Protein AF-0000000069702729 (afdb_homodimer)

Structure (mmCIF, N/CA/C/O backbone):
data_AF-0000000069702729-model_v1
#
loop_
_entity.id
_entity.type
_entity.pdbx_description
1 polymer '3-dehydro-L-gulonate-6-phosphate decarboxylase'
#
loop_
_atom_site.group_PDB
_atom_site.id
_atom_site.type_symbol
_atom_site.label_atom_id
_atom_site.label_alt_id
_atom_site.label_comp_id
_atom_site.label_asym_id
_atom_site.label_entity_id
_atom_site.label_seq_id
_atom_site.pdbx_PDB_ins_code
_atom_site.Cartn_x
_atom_site.Cartn_y
_atom_site.Cartn_z
_atom_site.occupancy
_atom_site.B_iso_or_equiv
_atom_site.auth_seq_id
_atom_site.auth_comp_id
_atom_site.auth_asym_id
_atom_site.auth_atom_id
_atom_site.pdbx_PDB_model_num
ATOM 1 N N . MET A 1 1 ? 2.912 26.75 21.359 1 63.12 1 MET A N 1
ATOM 2 C CA . MET A 1 1 ? 3.072 25.562 20.531 1 63.12 1 MET A CA 1
ATOM 3 C C . MET A 1 1 ? 2.713 25.844 19.078 1 63.12 1 MET A C 1
ATOM 5 O O . MET A 1 1 ? 1.896 26.719 18.797 1 63.12 1 MET A O 1
ATOM 9 N N . SER A 1 2 ? 3.51 25.297 18.078 1 87.12 2 SER A N 1
ATOM 10 C CA . SER A 1 2 ? 3.213 25.609 16.688 1 87.12 2 SER A CA 1
ATOM 11 C C . SER A 1 2 ? 1.834 25.094 16.281 1 87.12 2 SER A C 1
ATOM 13 O O . SER A 1 2 ? 1.367 24.078 16.812 1 87.12 2 SER A O 1
ATOM 15 N N . LEU A 1 3 ? 1.049 25.875 15.586 1 96.62 3 LEU A N 1
ATOM 16 C CA . LEU A 1 3 ? -0.265 25.469 15.094 1 96.62 3 LEU A CA 1
ATOM 17 C C . LEU A 1 3 ? -0.169 24.219 14.227 1 96.62 3 LEU A C 1
ATOM 19 O O . LEU A 1 3 ? 0.817 24.031 13.516 1 96.62 3 LEU A O 1
ATOM 23 N N . PRO A 1 4 ? -1.187 23.375 14.344 1 98.56 4 PRO A N 1
ATOM 24 C CA . PRO A 1 4 ? -1.229 22.266 13.383 1 98.56 4 PRO A CA 1
ATOM 25 C C . PRO A 1 4 ? -1.146 22.75 11.938 1 98.56 4 PRO A C 1
ATOM 27 O O . PRO A 1 4 ? -1.733 23.766 11.586 1 98.56 4 PRO A O 1
ATOM 30 N N . MET A 1 5 ? -0.403 22.062 11.172 1 98.75 5 MET A N 1
ATOM 31 C CA . MET A 1 5 ? -0.375 22.328 9.742 1 98.75 5 MET A CA 1
ATOM 32 C C . MET A 1 5 ? -1.615 21.766 9.055 1 98.75 5 MET A C 1
ATOM 34 O O . MET A 1 5 ? -2.24 20.828 9.562 1 98.75 5 MET A O 1
ATOM 38 N N . LEU A 1 6 ? -1.964 22.344 7.945 1 98.81 6 LEU A N 1
ATOM 39 C CA . LEU A 1 6 ? -3.041 21.844 7.102 1 98.81 6 LEU A CA 1
ATOM 40 C C . LEU A 1 6 ? -2.484 21.188 5.844 1 98.81 6 LEU A C 1
ATOM 42 O O . LEU A 1 6 ? -1.698 21.797 5.113 1 98.81 6 LEU A O 1
ATOM 46 N N . GLN A 1 7 ? -2.793 19.953 5.66 1 98.81 7 GLN A N 1
ATOM 47 C CA . GLN A 1 7 ? -2.395 19.156 4.5 1 98.81 7 GLN A CA 1
ATOM 48 C C . GLN A 1 7 ? -3.596 18.828 3.615 1 98.81 7 GLN A C 1
ATOM 50 O O . GLN A 1 7 ? -4.66 18.453 4.113 1 98.81 7 GLN A O 1
ATOM 55 N N . VAL A 1 8 ? -3.467 19.031 2.34 1 98.56 8 VAL A N 1
ATOM 56 C CA . VAL A 1 8 ? -4.496 18.609 1.403 1 98.56 8 VAL A CA 1
ATOM 57 C C . VAL A 1 8 ? -4.082 17.281 0.751 1 98.56 8 VAL A C 1
ATOM 59 O O . VAL A 1 8 ? -2.932 17.125 0.332 1 98.56 8 VAL A O 1
ATOM 62 N N . ALA A 1 9 ? -4.957 16.328 0.755 1 98.19 9 ALA A N 1
ATOM 63 C CA . ALA A 1 9 ? -4.734 15.07 0.053 1 98.19 9 ALA A CA 1
ATOM 64 C C . ALA A 1 9 ? -5.293 15.125 -1.367 1 98.19 9 ALA A C 1
ATOM 66 O O . ALA A 1 9 ? -6.504 15.227 -1.561 1 98.19 9 ALA A O 1
ATOM 67 N N . LEU A 1 10 ? -4.406 15.086 -2.348 1 98.06 10 LEU A N 1
ATOM 68 C CA . LEU A 1 10 ? -4.816 15.047 -3.748 1 98.06 10 LEU A CA 1
ATOM 69 C C . LEU A 1 10 ? -5.109 13.617 -4.184 1 98.06 10 LEU A C 1
ATOM 71 O O . LEU A 1 10 ? -4.305 12.992 -4.883 1 98.06 10 LEU A O 1
ATOM 75 N N . ASP A 1 11 ? -6.305 13.148 -3.926 1 97.19 11 ASP A N 1
ATOM 76 C CA . ASP A 1 11 ? -6.746 11.828 -4.355 1 97.19 11 ASP A CA 1
ATOM 77 C C . ASP A 1 11 ? -7.469 11.898 -5.699 1 97.19 11 ASP A C 1
ATOM 79 O O . ASP A 1 11 ? -8.523 11.281 -5.879 1 97.19 11 ASP A O 1
ATOM 83 N N . ASN A 1 12 ? -6.996 12.812 -6.504 1 96.25 12 ASN A N 1
ATOM 84 C CA . ASN A 1 12 ? -7.406 12.836 -7.902 1 96.25 12 ASN A CA 1
ATOM 85 C C . ASN A 1 12 ? -6.895 11.609 -8.656 1 96.25 12 ASN A C 1
ATOM 87 O O . ASN A 1 12 ? -5.859 11.039 -8.297 1 96.25 12 ASN A O 1
ATOM 91 N N . GLN A 1 13 ? -7.586 11.234 -9.695 1 95.69 13 GLN A N 1
ATOM 92 C CA . GLN A 1 13 ? -7.168 10.039 -10.43 1 95.69 13 GLN A CA 1
ATOM 93 C C . GLN A 1 13 ? -6.113 10.391 -11.477 1 95.69 13 GLN A C 1
ATOM 95 O O . GLN A 1 13 ? -5.387 9.508 -11.945 1 95.69 13 GLN A O 1
ATOM 100 N N . THR A 1 14 ? -6.117 11.727 -11.859 1 97.31 14 THR A N 1
ATOM 101 C CA . THR A 1 14 ? -5.195 12.148 -12.914 1 97.31 14 THR A CA 1
ATOM 102 C C . THR A 1 14 ? -4.43 13.398 -12.492 1 97.31 14 THR A C 1
ATOM 104 O O . THR A 1 14 ? -4.895 14.164 -11.641 1 97.31 14 THR A O 1
ATOM 107 N N . LEU A 1 15 ? -3.283 13.57 -13.125 1 97.75 15 LEU A N 1
ATOM 108 C CA . LEU A 1 15 ? -2.471 14.758 -12.891 1 97.75 15 LEU A CA 1
ATOM 109 C C . LEU A 1 15 ? -3.203 16.016 -13.344 1 97.75 15 LEU A C 1
ATOM 111 O O . LEU A 1 15 ? -3.113 17.062 -12.695 1 97.75 15 LEU A O 1
ATOM 115 N N . ALA A 1 16 ? -3.885 15.922 -14.445 1 97.94 16 ALA A N 1
ATOM 116 C CA . ALA A 1 16 ? -4.633 17.078 -14.945 1 97.94 16 ALA A CA 1
ATOM 117 C C . ALA A 1 16 ? -5.613 17.578 -13.898 1 97.94 16 ALA A C 1
ATOM 119 O O . ALA A 1 16 ? -5.676 18.781 -13.633 1 97.94 16 ALA A O 1
ATOM 120 N N . SER A 1 17 ? -6.324 16.688 -13.305 1 97.31 17 SER A N 1
ATOM 121 C CA . SER A 1 17 ? -7.289 17.062 -12.273 1 97.31 17 SER A CA 1
ATOM 122 C C . SER A 1 17 ? -6.59 17.578 -11.023 1 97.31 17 SER A C 1
ATOM 124 O O . SER A 1 17 ? -7.082 18.5 -10.359 1 97.31 17 SER A O 1
ATOM 126 N N . ALA A 1 18 ? -5.457 16.984 -10.648 1 97.81 18 ALA A N 1
ATOM 127 C CA . ALA A 1 18 ? -4.68 17.422 -9.492 1 97.81 18 ALA A CA 1
ATOM 128 C C . ALA A 1 18 ? -4.172 18.844 -9.688 1 97.81 18 ALA A C 1
ATOM 130 O O . ALA A 1 18 ? -4.168 19.641 -8.75 1 97.81 18 ALA A O 1
ATOM 131 N N . TYR A 1 19 ? -3.803 19.172 -10.938 1 98.12 19 TYR A N 1
ATOM 132 C CA . TYR A 1 19 ? -3.322 20.516 -11.258 1 98.12 19 TYR A CA 1
ATOM 133 C C . TYR A 1 19 ? -4.43 21.547 -11.07 1 98.12 19 TYR A C 1
ATOM 135 O O . TYR A 1 19 ? -4.184 22.641 -10.562 1 98.12 19 TYR A O 1
ATOM 143 N N . GLU A 1 20 ? -5.57 21.172 -11.469 1 96.94 20 GLU A N 1
ATOM 144 C CA . GLU A 1 20 ? -6.703 22.078 -11.305 1 96.94 20 GLU A CA 1
ATOM 145 C C . GLU A 1 20 ? -6.945 22.391 -9.828 1 96.94 20 GLU A C 1
ATOM 147 O O . GLU A 1 20 ? -7.168 23.547 -9.469 1 96.94 20 GLU A O 1
ATOM 152 N N . THR A 1 21 ? -6.844 21.391 -9.047 1 96.62 21 THR A N 1
ATOM 153 C CA . THR A 1 21 ? -7.062 21.562 -7.613 1 96.62 21 THR A CA 1
ATOM 154 C C . THR A 1 21 ? -5.945 22.391 -6.988 1 96.62 21 THR A C 1
ATOM 156 O O . THR A 1 21 ? -6.211 23.328 -6.242 1 96.62 21 THR A O 1
ATOM 159 N N . THR A 1 22 ? -4.719 22.062 -7.289 1 97.81 22 THR A N 1
ATOM 160 C CA . THR A 1 22 ? -3.586 22.703 -6.625 1 97.81 22 THR A CA 1
ATOM 161 C C . THR A 1 22 ? -3.467 24.172 -7.055 1 97.81 22 THR A C 1
ATOM 163 O O . THR A 1 22 ? -3.047 25.016 -6.266 1 97.81 22 THR A O 1
ATOM 166 N N . ARG A 1 23 ? -3.854 24.469 -8.266 1 97.31 23 ARG A N 1
ATOM 167 C CA . ARG A 1 23 ? -3.842 25.844 -8.727 1 97.31 23 ARG A CA 1
ATOM 168 C C . ARG A 1 23 ? -4.66 26.734 -7.793 1 97.31 23 ARG A C 1
ATOM 170 O O . ARG A 1 23 ? -4.316 27.891 -7.57 1 97.31 23 ARG A O 1
ATOM 177 N N . LEU A 1 24 ? -5.629 26.172 -7.242 1 96.94 24 LEU A N 1
ATOM 178 C CA . LEU A 1 24 ? -6.531 26.922 -6.379 1 96.94 24 LEU A CA 1
ATOM 179 C C . LEU A 1 24 ? -6.016 26.953 -4.945 1 96.94 24 LEU A C 1
ATOM 181 O O . LEU A 1 24 ? -6.031 28 -4.293 1 96.94 24 LEU A O 1
ATOM 185 N N . ILE A 1 25 ? -5.473 25.812 -4.457 1 97.69 25 ILE A N 1
ATOM 186 C CA . ILE A 1 25 ? -5.449 25.688 -3.004 1 97.69 25 ILE A CA 1
ATOM 187 C C . ILE A 1 25 ? -4.008 25.578 -2.518 1 97.69 25 ILE A C 1
ATOM 189 O O . ILE A 1 25 ? -3.748 25.594 -1.312 1 97.69 25 ILE A O 1
ATOM 193 N N . ALA A 1 26 ? -3.076 25.406 -3.395 1 97.88 26 ALA A N 1
ATOM 194 C CA . ALA A 1 26 ? -1.707 25.109 -2.984 1 97.88 26 ALA A CA 1
ATOM 195 C C . ALA A 1 26 ? -1.184 26.156 -2.008 1 97.88 26 ALA A C 1
ATOM 197 O O . ALA A 1 26 ? -0.472 25.828 -1.056 1 97.88 26 ALA A O 1
ATOM 198 N N . GLU A 1 27 ? -1.582 27.406 -2.229 1 98 27 GLU A N 1
ATOM 199 C CA . GLU A 1 27 ? -1.06 28.5 -1.408 1 98 27 GLU A CA 1
ATOM 200 C C . GLU A 1 27 ? -1.865 28.656 -0.121 1 98 27 GLU A C 1
ATOM 202 O O . GLU A 1 27 ? -1.475 29.406 0.774 1 98 27 GLU A O 1
ATOM 207 N N . GLU A 1 28 ? -2.932 27.875 -0.005 1 98.19 28 GLU A N 1
ATOM 208 C CA . GLU A 1 28 ? -3.799 27.969 1.165 1 98.19 28 GLU A CA 1
ATOM 209 C C . GLU A 1 28 ? -3.504 26.859 2.166 1 98.19 28 GLU A C 1
ATOM 211 O O . GLU A 1 28 ? -4.086 26.812 3.25 1 98.19 28 GLU A O 1
ATOM 216 N N . VAL A 1 29 ? -2.562 25.953 1.853 1 98.56 29 VAL A N 1
ATOM 217 C CA . VAL A 1 29 ? -2.248 24.828 2.727 1 98.56 29 VAL A CA 1
ATOM 218 C C . VAL A 1 29 ? -0.746 24.781 2.998 1 98.56 29 VAL A C 1
ATOM 220 O O . VAL A 1 29 ? 0.025 25.516 2.367 1 98.56 29 VAL A O 1
ATOM 223 N N . ASP A 1 30 ? -0.367 23.984 3.93 1 98.62 30 ASP A N 1
ATOM 224 C CA . ASP A 1 30 ? 1.039 23.875 4.305 1 98.62 30 ASP A CA 1
ATOM 225 C C . ASP A 1 30 ? 1.709 22.703 3.586 1 98.62 30 ASP A C 1
ATOM 227 O O . ASP A 1 30 ? 2.891 22.766 3.244 1 98.62 30 ASP A O 1
ATOM 231 N N . ILE A 1 31 ? 0.952 21.625 3.363 1 98.81 31 ILE A N 1
ATOM 232 C CA . ILE A 1 31 ? 1.466 20.375 2.82 1 98.81 31 ILE A CA 1
ATOM 233 C C . ILE A 1 31 ? 0.572 19.906 1.677 1 98.81 31 ILE A C 1
ATOM 235 O O . ILE A 1 31 ? -0.656 19.969 1.775 1 98.81 31 ILE A O 1
ATOM 239 N N . ILE A 1 32 ? 1.165 19.547 0.625 1 98.88 32 ILE A N 1
ATOM 240 C CA . ILE A 1 32 ? 0.49 18.906 -0.505 1 98.88 32 ILE A CA 1
ATOM 241 C C . ILE A 1 32 ? 0.798 17.422 -0.525 1 98.88 32 ILE A C 1
ATOM 243 O O . ILE A 1 32 ? 1.956 17.016 -0.664 1 98.88 32 ILE A O 1
ATOM 247 N N . GLU A 1 33 ? -0.212 16.641 -0.364 1 98.94 33 GLU A N 1
ATOM 248 C CA . GLU A 1 33 ? -0.055 15.195 -0.403 1 98.94 33 GLU A CA 1
ATOM 249 C C . GLU A 1 33 ? -0.453 14.633 -1.765 1 98.94 33 GLU A C 1
ATOM 251 O O . GLU A 1 33 ? -1.583 14.828 -2.217 1 98.94 33 GLU A O 1
ATOM 256 N N . VAL A 1 34 ? 0.505 14.016 -2.43 1 98.81 34 VAL A N 1
ATOM 257 C CA . VAL A 1 34 ? 0.139 13.125 -3.527 1 98.81 34 VAL A CA 1
ATOM 258 C C . VAL A 1 34 ? -0.515 11.859 -2.973 1 98.81 34 VAL A C 1
ATOM 260 O O . VAL A 1 34 ? 0.176 10.938 -2.545 1 98.81 34 VAL A O 1
ATOM 263 N N . GLY A 1 35 ? -1.823 11.875 -2.975 1 98.44 35 GLY A N 1
ATOM 264 C CA . GLY A 1 35 ? -2.566 10.797 -2.346 1 98.44 35 GLY A CA 1
ATOM 265 C C . GLY A 1 35 ? -2.385 9.461 -3.041 1 98.44 35 GLY A C 1
ATOM 266 O O . GLY A 1 35 ? -1.946 9.406 -4.191 1 98.44 35 GLY A O 1
ATOM 267 N N . THR A 1 36 ? -2.734 8.391 -2.402 1 98.5 36 THR A N 1
ATOM 268 C CA . THR A 1 36 ? -2.537 7.039 -2.908 1 98.5 36 THR A CA 1
ATOM 269 C C . THR A 1 36 ? -3.246 6.855 -4.246 1 98.5 36 THR A C 1
ATOM 271 O O . THR A 1 36 ? -2.723 6.191 -5.145 1 98.5 36 THR A O 1
ATOM 274 N N . ILE A 1 37 ? -4.43 7.43 -4.406 1 98.44 37 ILE A N 1
ATOM 275 C CA . ILE A 1 37 ? -5.184 7.301 -5.648 1 98.44 37 ILE A CA 1
ATOM 276 C C . ILE A 1 37 ? -4.402 7.934 -6.797 1 98.44 37 ILE A C 1
ATOM 278 O O . ILE A 1 37 ? -4.27 7.336 -7.867 1 98.44 37 ILE A O 1
ATOM 282 N N . LEU A 1 38 ? -3.881 9.125 -6.559 1 98.69 38 LEU A N 1
ATOM 283 C CA . LEU A 1 38 ? -3.086 9.797 -7.578 1 98.69 38 LEU A CA 1
ATOM 284 C C . LEU A 1 38 ? -1.79 9.039 -7.848 1 98.69 38 LEU A C 1
ATOM 286 O O . LEU A 1 38 ? -1.353 8.938 -9 1 98.69 38 LEU A O 1
ATOM 290 N N . CYS A 1 39 ? -1.14 8.516 -6.789 1 98.44 39 CYS A N 1
ATOM 291 C CA . CYS A 1 39 ? 0.067 7.711 -6.941 1 98.44 39 CYS A CA 1
ATOM 292 C C . CYS A 1 39 ? -0.195 6.496 -7.824 1 98.44 39 CYS A C 1
ATOM 294 O O . CYS A 1 39 ? 0.579 6.215 -8.742 1 98.44 39 CYS A O 1
ATOM 296 N N . VAL A 1 40 ? -1.283 5.832 -7.578 1 98.44 40 VAL A N 1
ATOM 297 C CA . VAL A 1 40 ? -1.644 4.645 -8.344 1 98.44 40 VAL A CA 1
ATOM 298 C C . VAL A 1 40 ? -2.008 5.043 -9.773 1 98.44 40 VAL A C 1
ATOM 300 O O . VAL A 1 40 ? -1.719 4.312 -10.719 1 98.44 40 VAL A O 1
ATOM 303 N N . GLY A 1 41 ? -2.582 6.191 -9.922 1 98.56 41 GLY A N 1
ATOM 304 C CA . GLY A 1 41 ? -2.982 6.672 -11.234 1 98.56 41 GLY A CA 1
ATOM 305 C C . GLY A 1 41 ? -1.807 7.07 -12.109 1 98.56 41 GLY A C 1
ATOM 306 O O . GLY A 1 41 ? -1.743 6.695 -13.281 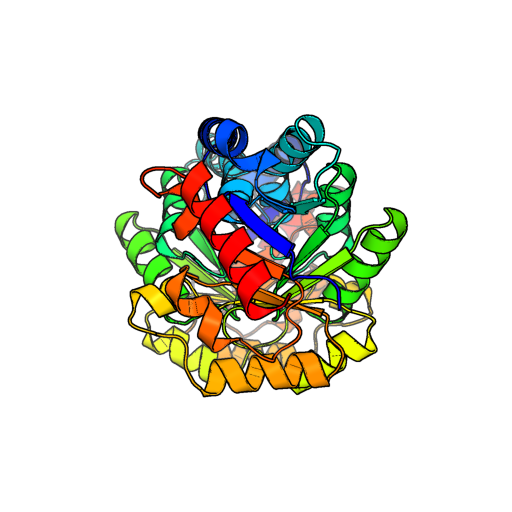1 98.56 41 GLY A O 1
ATOM 307 N N . GLU A 1 42 ? -0.801 7.789 -11.461 1 98.56 42 GLU A N 1
ATOM 308 C CA . GLU A 1 42 ? 0.13 8.531 -12.312 1 98.56 42 GLU A CA 1
ATOM 309 C C . GLU A 1 42 ? 1.578 8.195 -11.961 1 98.56 42 GLU A C 1
ATOM 311 O O . GLU A 1 42 ? 2.496 8.531 -12.711 1 98.56 42 GLU A O 1
ATOM 316 N N . GLY A 1 43 ? 1.83 7.504 -10.852 1 98.31 43 GLY A N 1
ATOM 317 C CA . GLY A 1 43 ? 3.18 7.148 -10.445 1 98.31 43 GLY A CA 1
ATOM 318 C C . GLY A 1 43 ? 3.961 8.32 -9.875 1 98.31 43 GLY A C 1
ATOM 319 O O . GLY A 1 43 ? 3.381 9.352 -9.539 1 98.31 43 GLY A O 1
ATOM 320 N N . VAL A 1 44 ? 5.25 8.18 -9.781 1 98.5 44 VAL A N 1
ATOM 321 C CA . VAL A 1 44 ? 6.109 9.125 -9.078 1 98.5 44 VAL A CA 1
ATOM 322 C C . VAL A 1 44 ? 6.207 10.43 -9.867 1 98.5 44 VAL A C 1
ATOM 324 O O . VAL A 1 44 ? 6.648 11.453 -9.336 1 98.5 44 VAL A O 1
ATOM 327 N N . ARG A 1 45 ? 5.812 10.422 -11.125 1 98.56 45 ARG A N 1
ATOM 328 C CA . ARG A 1 45 ? 5.836 11.672 -11.883 1 98.56 45 ARG A CA 1
ATOM 329 C C . ARG A 1 45 ? 4.934 12.719 -11.242 1 98.56 45 ARG A C 1
ATOM 331 O O . ARG A 1 45 ? 5.203 13.914 -11.328 1 98.56 45 ARG A O 1
ATOM 338 N N . ALA A 1 46 ? 3.834 12.25 -10.586 1 98.81 46 ALA A N 1
ATOM 339 C CA . ALA A 1 46 ? 2.945 13.172 -9.883 1 98.81 46 ALA A CA 1
ATOM 340 C C . ALA A 1 46 ? 3.684 13.906 -8.766 1 98.81 46 ALA A C 1
ATOM 342 O O . ALA A 1 46 ? 3.49 15.109 -8.562 1 98.81 46 ALA A O 1
ATOM 343 N N . VAL A 1 47 ? 4.566 13.188 -8.07 1 98.88 47 VAL A N 1
ATOM 344 C CA . VAL A 1 47 ? 5.359 13.766 -6.988 1 98.88 47 VAL A CA 1
ATOM 345 C C . VAL A 1 47 ? 6.332 14.797 -7.555 1 98.88 47 VAL A C 1
ATOM 347 O O . VAL A 1 47 ? 6.406 15.922 -7.059 1 98.88 47 VAL A O 1
ATOM 350 N N . ARG A 1 48 ? 6.969 14.406 -8.57 1 98.75 48 ARG A N 1
ATOM 351 C CA . ARG A 1 48 ? 7.965 15.266 -9.211 1 98.75 48 ARG A CA 1
ATOM 352 C C . ARG A 1 48 ? 7.332 16.562 -9.703 1 98.75 48 ARG A C 1
ATOM 354 O O . ARG A 1 48 ? 7.855 17.656 -9.445 1 98.75 48 ARG A O 1
ATOM 361 N N . ASP A 1 49 ? 6.238 16.438 -10.383 1 98.75 49 ASP A N 1
ATOM 362 C CA . ASP A 1 49 ? 5.582 17.594 -10.984 1 98.75 49 ASP A CA 1
ATOM 363 C C . ASP A 1 49 ? 5.07 18.562 -9.922 1 98.75 49 ASP A C 1
ATOM 365 O O . ASP A 1 49 ? 5.27 19.766 -10.023 1 98.75 49 ASP A O 1
ATOM 369 N N . LEU A 1 50 ? 4.449 18.047 -8.906 1 98.81 50 LEU A N 1
ATOM 370 C CA . LEU A 1 50 ? 3.844 18.906 -7.891 1 98.81 50 LEU A CA 1
ATOM 371 C C . LEU A 1 50 ? 4.914 19.609 -7.055 1 98.81 50 LEU A C 1
ATOM 373 O O . LEU A 1 50 ? 4.746 20.766 -6.656 1 98.81 50 LEU A O 1
ATOM 377 N N . LYS A 1 51 ? 6.012 18.859 -6.797 1 98.81 51 LYS A N 1
ATOM 378 C CA . LYS A 1 51 ? 7.105 19.516 -6.09 1 98.81 51 LYS A CA 1
ATOM 379 C C . LYS A 1 51 ? 7.73 20.625 -6.938 1 98.81 51 LYS A C 1
ATOM 381 O O . LYS A 1 51 ? 8.094 21.688 -6.422 1 98.81 51 LYS A O 1
ATOM 386 N N . ALA A 1 52 ? 7.848 20.406 -8.203 1 98.75 52 ALA A N 1
ATOM 387 C CA . ALA A 1 52 ? 8.406 21.406 -9.102 1 98.75 52 ALA A CA 1
ATOM 388 C C . ALA A 1 52 ? 7.52 22.656 -9.148 1 98.75 52 ALA A C 1
ATOM 390 O O . ALA A 1 52 ? 8.023 23.766 -9.219 1 98.75 52 ALA A O 1
ATOM 391 N N . LEU A 1 53 ? 6.293 22.484 -9.125 1 98.5 53 LEU A N 1
ATOM 392 C CA . LEU A 1 53 ? 5.34 23.578 -9.195 1 98.5 53 LEU A CA 1
ATOM 393 C C . LEU A 1 53 ? 5.297 24.359 -7.879 1 98.5 53 LEU A C 1
ATOM 395 O O . LEU A 1 53 ? 5.094 25.562 -7.871 1 98.5 53 LEU A O 1
ATOM 399 N N . TYR A 1 54 ? 5.504 23.609 -6.766 1 98.56 54 TYR A N 1
ATOM 400 C CA . TYR A 1 54 ? 5.383 24.219 -5.445 1 98.56 54 TYR A CA 1
ATOM 401 C C . TYR A 1 54 ? 6.574 23.859 -4.566 1 98.56 54 TYR A C 1
ATOM 403 O O . TYR A 1 54 ? 6.414 23.234 -3.518 1 98.56 54 TYR A O 1
ATOM 411 N N . PRO A 1 55 ? 7.789 24.328 -4.906 1 98.25 55 PRO A N 1
ATOM 412 C CA . PRO A 1 55 ? 9.023 23.922 -4.23 1 98.25 55 PRO A CA 1
ATOM 413 C C . PRO A 1 55 ? 9.078 24.391 -2.775 1 98.25 55 PRO A C 1
ATOM 415 O O . PRO A 1 55 ? 9.844 23.828 -1.977 1 98.25 55 PRO A O 1
ATOM 418 N N . HIS A 1 56 ? 8.258 25.359 -2.402 1 98.38 56 HIS A N 1
ATOM 419 C CA . HIS A 1 56 ? 8.289 25.906 -1.052 1 98.38 56 HIS A CA 1
ATOM 420 C C . HIS A 1 56 ? 7.32 25.172 -0.132 1 98.38 56 HIS A C 1
ATOM 422 O O . HIS A 1 56 ? 7.262 25.453 1.067 1 98.38 56 HIS A O 1
ATOM 428 N N . LYS A 1 57 ? 6.551 24.234 -0.689 1 98.75 57 LYS A N 1
ATOM 429 C CA . LYS A 1 57 ? 5.625 23.438 0.099 1 98.75 57 LYS A CA 1
ATOM 430 C C . LYS A 1 57 ? 6.238 22.078 0.462 1 98.75 57 LYS A C 1
ATOM 432 O O . LYS A 1 57 ? 7.102 21.578 -0.259 1 98.75 57 LYS A O 1
ATOM 437 N N . ILE A 1 58 ? 5.836 21.562 1.594 1 98.81 58 ILE A N 1
ATOM 438 C CA . ILE A 1 58 ? 6.09 20.156 1.854 1 98.81 58 ILE A CA 1
ATOM 439 C C . ILE A 1 58 ? 5.238 19.297 0.917 1 98.81 58 ILE A C 1
ATOM 441 O O . ILE A 1 58 ? 4.023 19.484 0.83 1 98.81 58 ILE A O 1
ATOM 445 N N . VAL A 1 59 ? 5.871 18.453 0.166 1 98.94 59 VAL A N 1
ATOM 446 C CA . VAL A 1 59 ? 5.164 17.5 -0.683 1 98.94 59 VAL A CA 1
ATOM 447 C C . VAL A 1 59 ? 5.355 16.078 -0.141 1 98.94 59 VAL A C 1
ATOM 449 O O . VAL A 1 59 ? 6.488 15.633 0.046 1 98.94 59 VAL A O 1
ATOM 452 N N . LEU A 1 60 ? 4.254 15.453 0.201 1 98.94 60 LEU A N 1
ATOM 453 C CA . LEU A 1 60 ? 4.246 14.094 0.736 1 98.94 60 LEU A CA 1
ATOM 454 C C . LEU A 1 60 ? 3.805 13.094 -0.327 1 98.94 60 LEU A C 1
ATOM 456 O O . LEU A 1 60 ? 2.816 13.32 -1.027 1 98.94 60 LEU A O 1
ATOM 460 N N . ALA A 1 61 ? 4.582 12.039 -0.557 1 98.94 61 ALA A N 1
ATOM 461 C CA . ALA A 1 61 ? 4.16 10.906 -1.372 1 98.94 61 ALA A CA 1
ATOM 462 C C . ALA A 1 61 ? 3.475 9.844 -0.518 1 98.94 61 ALA A C 1
ATOM 464 O O . ALA A 1 61 ? 4.129 9.148 0.268 1 98.94 61 ALA A O 1
ATOM 465 N N . ASP A 1 62 ? 2.195 9.711 -0.68 1 98.88 62 ASP A N 1
A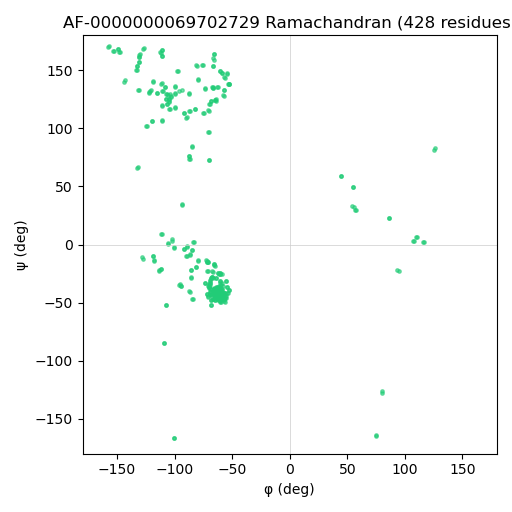TOM 466 C CA . ASP A 1 62 ? 1.439 8.727 0.087 1 98.88 62 ASP A CA 1
ATOM 467 C C . ASP A 1 62 ? 1.449 7.367 -0.607 1 98.88 62 ASP A C 1
ATOM 469 O O . ASP A 1 62 ? 0.405 6.879 -1.046 1 98.88 62 ASP A O 1
ATOM 473 N N . ALA A 1 63 ? 2.564 6.727 -0.55 1 98.69 63 ALA A N 1
ATOM 474 C CA . ALA A 1 63 ? 2.775 5.469 -1.262 1 98.69 63 ALA A CA 1
ATOM 475 C C . ALA A 1 63 ? 2.367 4.273 -0.402 1 98.69 63 ALA A C 1
ATOM 477 O O . ALA A 1 63 ? 2.238 3.154 -0.904 1 98.69 63 ALA A O 1
ATOM 478 N N . LYS A 1 64 ? 2.1 4.516 0.87 1 98.75 64 LYS A N 1
ATOM 479 C CA . LYS A 1 64 ? 1.742 3.447 1.797 1 98.75 64 LYS A CA 1
ATOM 480 C C . LYS A 1 64 ? 2.66 2.24 1.627 1 98.75 64 LYS A C 1
ATOM 482 O O . LYS A 1 64 ? 2.191 1.115 1.451 1 98.75 64 LYS A O 1
ATOM 487 N N . ILE A 1 65 ? 3.961 2.508 1.822 1 98.81 65 ILE A N 1
ATOM 488 C CA . ILE A 1 65 ? 4.992 1.504 1.589 1 98.81 65 ILE A CA 1
ATOM 489 C C . ILE A 1 65 ? 4.82 0.348 2.572 1 98.81 65 ILE A C 1
ATOM 491 O O . ILE A 1 65 ? 4.793 0.557 3.787 1 98.81 65 ILE A O 1
ATOM 495 N N . ALA A 1 66 ? 4.699 -0.876 2.023 1 98.62 66 ALA A N 1
ATOM 496 C CA . ALA A 1 66 ? 4.441 -2.043 2.863 1 98.62 66 ALA A CA 1
ATOM 497 C C . ALA A 1 66 ? 5.625 -3.002 2.852 1 98.62 66 ALA A C 1
ATOM 499 O O . ALA A 1 66 ? 5.742 -3.869 3.721 1 98.62 66 ALA A O 1
ATOM 500 N N . ASP A 1 67 ? 6.402 -2.93 1.869 1 98.12 67 ASP A N 1
ATOM 501 C CA . ASP A 1 67 ? 7.602 -3.73 1.624 1 98.12 67 ASP A CA 1
ATOM 502 C C . ASP A 1 67 ? 8.602 -2.971 0.755 1 98.12 67 ASP A C 1
ATOM 504 O O . ASP A 1 67 ? 8.297 -1.884 0.258 1 98.12 67 ASP A O 1
ATOM 508 N N . ALA A 1 68 ? 9.859 -3.449 0.663 1 97.88 68 ALA A N 1
ATOM 509 C CA . ALA A 1 68 ? 10.891 -2.807 -0.146 1 97.88 68 ALA A CA 1
ATOM 510 C C . ALA A 1 68 ? 11.055 -1.338 0.237 1 97.88 68 ALA A C 1
ATOM 512 O O . ALA A 1 68 ? 11.031 -0.459 -0.628 1 97.88 68 ALA A O 1
ATOM 513 N N . GLY A 1 69 ? 11.188 -1.122 1.563 1 98.62 69 GLY A N 1
ATOM 514 C CA . GLY A 1 69 ? 11.172 0.216 2.135 1 98.62 69 GLY A CA 1
ATOM 515 C C . GLY A 1 69 ? 12.242 1.122 1.552 1 98.62 69 GLY A C 1
ATOM 516 O O . GLY A 1 69 ? 11.977 2.283 1.238 1 98.62 69 GLY A O 1
ATOM 517 N N . LYS A 1 70 ? 13.43 0.605 1.354 1 98.69 70 LYS A N 1
ATOM 518 C CA . LYS A 1 70 ? 14.523 1.419 0.825 1 98.69 70 LYS A CA 1
ATOM 519 C C . LYS A 1 70 ? 14.273 1.794 -0.633 1 98.69 70 LYS A C 1
ATOM 521 O O . LYS A 1 70 ? 14.445 2.951 -1.021 1 98.69 70 LYS A O 1
ATOM 526 N N . ILE A 1 71 ? 13.812 0.877 -1.409 1 98.56 71 ILE A N 1
ATOM 527 C CA . ILE A 1 71 ? 13.625 1.095 -2.84 1 98.56 71 ILE A CA 1
ATOM 528 C C . ILE A 1 71 ? 12.5 2.102 -3.066 1 98.56 71 ILE A C 1
ATOM 530 O O . ILE A 1 71 ? 12.68 3.1 -3.768 1 98.56 71 ILE A O 1
ATOM 534 N N . LEU A 1 72 ? 11.391 1.873 -2.49 1 98.81 72 LEU A N 1
ATOM 535 C CA . LEU A 1 72 ? 10.203 2.688 -2.746 1 98.81 72 LEU A CA 1
ATOM 536 C C . LEU A 1 72 ? 10.383 4.094 -2.186 1 98.81 72 LEU A C 1
ATOM 538 O O . LEU A 1 72 ? 10 5.078 -2.828 1 98.81 72 LEU A O 1
ATOM 542 N N . SER A 1 73 ? 10.945 4.172 -0.932 1 98.88 73 SER A N 1
ATOM 543 C CA . SER A 1 73 ? 11.18 5.508 -0.396 1 98.88 73 SER A CA 1
ATOM 544 C C . SER A 1 73 ? 12.188 6.277 -1.245 1 98.88 73 SER A C 1
ATOM 546 O O . SER A 1 73 ? 12 7.465 -1.51 1 98.88 73 SER A O 1
ATOM 548 N N . ARG A 1 74 ? 13.219 5.602 -1.688 1 98.88 74 ARG A N 1
ATOM 549 C CA . ARG A 1 74 ? 14.211 6.262 -2.533 1 98.88 74 ARG A CA 1
ATOM 550 C C . ARG A 1 74 ? 13.586 6.758 -3.83 1 98.88 74 ARG A C 1
ATOM 552 O O . ARG A 1 74 ? 13.875 7.867 -4.285 1 98.88 74 ARG A O 1
ATOM 559 N N . MET A 1 75 ? 12.727 5.969 -4.426 1 98.88 75 MET A N 1
ATOM 560 C CA . MET A 1 75 ? 12.031 6.387 -5.637 1 98.88 75 MET A CA 1
ATOM 561 C C . MET A 1 75 ? 11.25 7.676 -5.395 1 98.88 75 MET A C 1
ATOM 563 O O . MET A 1 75 ? 11.289 8.594 -6.219 1 98.88 75 MET A O 1
ATOM 567 N N . CYS A 1 76 ? 10.586 7.773 -4.273 1 98.94 76 CYS A N 1
ATOM 568 C CA . CYS A 1 76 ? 9.781 8.945 -3.945 1 98.94 76 CYS A CA 1
ATOM 569 C C . CYS A 1 76 ? 10.664 10.148 -3.652 1 98.94 76 CYS A C 1
ATOM 571 O O . CYS A 1 76 ? 10.398 11.25 -4.133 1 98.94 76 CYS A O 1
ATOM 573 N N . PHE A 1 77 ? 11.727 9.93 -2.859 1 98.94 77 PHE A N 1
ATOM 574 C CA . PHE A 1 77 ? 12.602 11.039 -2.484 1 98.94 77 PHE A CA 1
ATOM 575 C C . PHE A 1 77 ? 13.398 11.531 -3.684 1 98.94 77 PHE A C 1
ATOM 577 O O . PHE A 1 77 ? 13.68 12.727 -3.807 1 98.94 77 PHE A O 1
ATOM 584 N N . GLU A 1 78 ? 13.773 10.625 -4.555 1 98.88 78 GLU A N 1
ATOM 585 C CA . GLU A 1 78 ? 14.445 11.031 -5.785 1 98.88 78 GLU A CA 1
ATOM 586 C C . GLU A 1 78 ? 13.508 11.812 -6.695 1 98.88 78 GLU A C 1
ATOM 588 O O . GLU A 1 78 ? 13.961 12.594 -7.539 1 98.88 78 GLU A O 1
ATOM 593 N N . ALA A 1 79 ? 12.227 11.609 -6.523 1 98.75 79 ALA A N 1
ATOM 594 C CA . ALA A 1 79 ? 11.219 12.43 -7.203 1 98.75 79 ALA A CA 1
ATOM 595 C C . ALA A 1 79 ? 10.961 13.727 -6.449 1 98.75 79 ALA A C 1
ATOM 597 O O . ALA A 1 79 ? 10.055 14.484 -6.797 1 98.75 79 ALA A O 1
ATOM 598 N N . ASN A 1 80 ? 11.656 13.969 -5.363 1 98.75 80 ASN A N 1
ATOM 599 C CA . ASN A 1 80 ? 11.727 15.211 -4.594 1 98.75 80 ASN A CA 1
ATOM 600 C C . ASN A 1 80 ? 10.602 15.305 -3.576 1 98.75 80 ASN A C 1
ATOM 602 O O . ASN A 1 80 ? 10.18 16.406 -3.207 1 98.75 80 ASN A O 1
ATOM 606 N N . ALA A 1 81 ? 10.047 14.203 -3.197 1 98.94 81 ALA A N 1
ATOM 607 C CA . ALA A 1 81 ? 9.148 14.211 -2.045 1 98.94 81 ALA A CA 1
ATOM 608 C C . ALA A 1 81 ? 9.875 14.68 -0.787 1 98.94 81 ALA A C 1
ATOM 610 O O . ALA A 1 81 ? 11.078 14.445 -0.631 1 98.94 81 ALA A O 1
ATOM 611 N N . ASP A 1 82 ? 9.125 15.312 0.108 1 98.94 82 ASP A N 1
ATOM 612 C CA . ASP A 1 82 ? 9.672 15.672 1.413 1 98.94 82 ASP A CA 1
ATOM 613 C C . ASP A 1 82 ? 9.359 14.602 2.455 1 98.94 82 ASP A C 1
ATOM 615 O O . ASP A 1 82 ? 10.148 14.375 3.373 1 98.94 82 ASP A O 1
ATOM 619 N N . TRP A 1 83 ? 8.203 13.984 2.381 1 98.94 83 TRP A N 1
ATOM 620 C CA . TRP A 1 83 ? 7.77 12.914 3.27 1 98.94 83 TRP A CA 1
ATOM 621 C C . TRP A 1 83 ? 7.195 11.742 2.475 1 98.94 83 TRP A C 1
ATOM 623 O O . TRP A 1 83 ? 6.734 11.922 1.344 1 98.94 83 TRP A O 1
ATOM 633 N N . VAL A 1 84 ? 7.262 10.547 3.023 1 98.94 84 VAL A N 1
ATOM 634 C CA . VAL A 1 84 ? 6.598 9.367 2.488 1 98.94 84 VAL A CA 1
ATOM 635 C C . VAL A 1 84 ? 5.824 8.656 3.6 1 98.94 84 VAL A C 1
ATOM 637 O O . VAL A 1 84 ? 6.062 8.906 4.785 1 98.94 84 VAL A O 1
ATOM 640 N N . THR A 1 85 ? 4.895 7.832 3.191 1 98.94 85 THR A N 1
ATOM 641 C CA . THR A 1 85 ? 4.152 7.059 4.184 1 98.94 85 THR A CA 1
ATOM 642 C C . THR A 1 85 ? 4.504 5.578 4.09 1 98.94 85 THR A C 1
ATOM 644 O O . THR A 1 85 ? 4.691 5.047 2.992 1 98.94 85 THR A O 1
ATOM 647 N N . VAL A 1 86 ? 4.652 4.961 5.234 1 98.94 86 VAL A N 1
ATOM 648 C CA . VAL A 1 86 ? 4.711 3.516 5.41 1 98.94 86 VAL A CA 1
ATOM 649 C C . VAL A 1 86 ? 3.43 3.023 6.082 1 98.94 86 VAL A C 1
ATOM 651 O O . VAL A 1 86 ? 2.918 3.666 7 1 98.94 86 VAL A O 1
ATOM 654 N N . ILE A 1 87 ? 2.857 1.929 5.57 1 98.88 87 ILE A N 1
ATOM 655 C CA . ILE A 1 87 ? 1.593 1.436 6.102 1 98.88 87 ILE A CA 1
ATOM 656 C C . ILE A 1 87 ? 1.85 0.624 7.371 1 98.88 87 ILE A C 1
ATOM 658 O O . ILE A 1 87 ? 2.896 -0.013 7.504 1 98.88 87 ILE A O 1
ATOM 662 N N . CYS A 1 88 ? 0.944 0.521 8.258 1 98.75 88 CYS A N 1
ATOM 663 C CA . CYS A 1 88 ? 1.128 0.107 9.641 1 98.75 88 CYS A CA 1
ATOM 664 C C . CYS A 1 88 ? 1.441 -1.383 9.727 1 98.75 88 CYS A C 1
ATOM 666 O O . CYS A 1 88 ? 2.057 -1.836 10.695 1 98.75 88 CYS A O 1
ATOM 668 N N . CYS A 1 89 ? 1.091 -2.164 8.773 1 98.5 89 CYS A N 1
ATOM 669 C CA . CYS A 1 89 ? 1.324 -3.598 8.898 1 98.5 89 CYS A CA 1
ATOM 670 C C . CYS A 1 89 ? 2.729 -3.965 8.43 1 98.5 89 CYS A C 1
ATOM 672 O O . CYS A 1 89 ? 3.172 -5.098 8.617 1 98.5 89 CYS A O 1
ATOM 674 N N . ALA A 1 90 ? 3.453 -3.045 7.844 1 98.62 90 ALA A N 1
ATOM 675 C CA . ALA A 1 90 ? 4.766 -3.34 7.277 1 98.62 90 ALA A CA 1
ATOM 676 C C . ALA A 1 90 ? 5.715 -3.885 8.344 1 98.62 90 ALA A C 1
ATOM 678 O O . ALA A 1 90 ? 5.621 -3.508 9.516 1 98.62 90 ALA A O 1
ATOM 679 N N . ASP A 1 91 ? 6.59 -4.758 7.926 1 98 91 ASP A N 1
ATOM 680 C CA . ASP A 1 91 ? 7.668 -5.203 8.805 1 98 91 ASP A CA 1
ATOM 681 C C . ASP A 1 91 ? 8.461 -4.016 9.344 1 98 91 ASP A C 1
ATOM 683 O O . ASP A 1 91 ? 8.664 -3.025 8.641 1 98 91 ASP A O 1
ATOM 687 N N . ILE A 1 92 ? 8.969 -4.141 10.578 1 98.44 92 ILE A N 1
ATOM 688 C CA . ILE A 1 92 ? 9.695 -3.053 11.211 1 98.44 92 ILE A CA 1
ATOM 689 C C . ILE A 1 92 ? 10.922 -2.691 10.375 1 98.44 92 ILE A C 1
ATOM 691 O O . ILE A 1 92 ? 11.312 -1.525 10.305 1 98.44 92 ILE A O 1
ATOM 695 N N . ASN A 1 93 ? 11.523 -3.697 9.719 1 98.44 93 ASN A N 1
ATOM 696 C CA . ASN A 1 93 ? 12.695 -3.449 8.883 1 98.44 93 ASN A CA 1
ATOM 697 C C . ASN A 1 93 ? 12.336 -2.619 7.652 1 98.44 93 ASN A C 1
ATOM 699 O O . ASN A 1 93 ? 13.188 -1.9 7.117 1 98.44 93 ASN A O 1
ATOM 703 N N . THR A 1 94 ? 11.078 -2.717 7.172 1 98.69 94 THR A N 1
ATOM 704 C CA . THR A 1 94 ? 10.609 -1.857 6.094 1 98.69 94 THR A CA 1
ATOM 705 C C . THR A 1 94 ? 10.57 -0.399 6.539 1 98.69 94 THR A C 1
ATOM 707 O O . THR A 1 94 ? 11.062 0.485 5.836 1 98.69 94 THR A O 1
ATOM 710 N N . ALA A 1 95 ? 10.047 -0.173 7.738 1 98.81 95 ALA A N 1
ATOM 711 C CA . ALA A 1 95 ? 9.977 1.174 8.297 1 98.81 95 ALA A CA 1
ATOM 712 C C . ALA A 1 95 ? 11.375 1.745 8.523 1 98.81 95 ALA A C 1
ATOM 714 O O . ALA A 1 95 ? 11.648 2.896 8.172 1 98.81 95 ALA A O 1
ATOM 715 N N . LYS A 1 96 ? 12.25 0.912 9.062 1 98.81 96 LYS A N 1
ATOM 716 C CA . LYS A 1 96 ? 13.625 1.336 9.32 1 98.81 96 LYS A CA 1
ATOM 717 C C . LYS A 1 96 ? 14.344 1.684 8.016 1 98.81 96 LYS A C 1
ATOM 719 O O . LYS A 1 96 ? 15.062 2.682 7.949 1 98.81 96 LYS A O 1
ATOM 724 N N . GLY A 1 97 ? 14.188 0.866 7.039 1 98.81 97 GLY A N 1
ATOM 725 C CA . GLY A 1 97 ? 14.797 1.126 5.746 1 98.81 97 GLY A CA 1
ATOM 726 C C . GLY A 1 97 ? 14.32 2.42 5.113 1 98.81 97 GLY A C 1
ATOM 727 O O . GLY A 1 97 ? 15.125 3.188 4.578 1 98.81 97 GLY A O 1
ATOM 728 N N . ALA A 1 98 ? 12.992 2.643 5.164 1 98.94 98 ALA A N 1
ATOM 729 C CA . ALA A 1 98 ? 12.43 3.889 4.641 1 98.94 98 ALA A CA 1
ATOM 730 C C . ALA A 1 98 ? 12.992 5.094 5.395 1 98.94 98 ALA A C 1
ATOM 732 O O . ALA A 1 98 ? 13.32 6.113 4.785 1 98.94 98 ALA A O 1
ATOM 733 N N . LEU A 1 99 ? 13.094 4.977 6.707 1 98.94 99 LEU A N 1
ATOM 734 C CA . LEU A 1 99 ? 13.609 6.059 7.539 1 98.94 99 LEU A CA 1
ATOM 735 C C . LEU A 1 99 ? 15.062 6.359 7.199 1 98.94 99 LEU A C 1
ATOM 737 O O . LEU A 1 99 ? 15.469 7.523 7.133 1 98.94 99 LEU A O 1
ATOM 741 N N . ASP A 1 100 ? 15.852 5.32 7 1 98.81 100 ASP A N 1
ATOM 742 C CA . ASP A 1 100 ? 17.25 5.484 6.621 1 98.81 100 ASP A CA 1
ATOM 743 C C . ASP A 1 100 ? 17.375 6.305 5.336 1 98.81 100 ASP A C 1
ATOM 745 O O . ASP A 1 100 ? 18.203 7.223 5.258 1 98.81 100 ASP A O 1
ATOM 749 N N . VAL A 1 101 ? 16.609 5.977 4.379 1 98.94 101 VAL A N 1
ATOM 750 C CA . VAL A 1 101 ? 16.641 6.691 3.107 1 98.94 101 VAL A CA 1
ATOM 751 C C . VAL A 1 101 ? 16.172 8.125 3.309 1 98.94 101 VAL A C 1
ATOM 753 O O . VAL A 1 101 ? 16.734 9.062 2.744 1 98.94 101 VAL A O 1
ATOM 756 N N . ALA A 1 102 ? 15.094 8.266 4.102 1 98.94 102 ALA A N 1
ATOM 757 C CA . ALA A 1 102 ? 14.57 9.602 4.371 1 98.94 102 ALA A CA 1
ATOM 758 C C . ALA A 1 102 ? 15.664 10.516 4.914 1 98.94 102 ALA A C 1
ATOM 760 O O . ALA A 1 102 ? 15.773 11.68 4.504 1 98.94 102 ALA A O 1
ATOM 761 N N . LYS A 1 103 ? 16.453 10.023 5.77 1 98.75 103 LYS A N 1
ATOM 762 C CA . LYS A 1 103 ? 17.531 10.797 6.379 1 98.75 103 LYS A CA 1
ATOM 763 C C . LYS A 1 103 ? 18.531 11.281 5.328 1 98.75 103 LYS A C 1
ATOM 765 O O . LYS A 1 103 ? 19.047 12.398 5.414 1 98.75 103 LYS A O 1
ATOM 770 N N . GLU A 1 104 ? 18.828 10.477 4.352 1 98.75 104 GLU A N 1
ATOM 771 C CA . GLU A 1 104 ? 19.75 10.844 3.281 1 98.75 104 GLU A CA 1
ATOM 772 C C . GLU A 1 104 ? 19.234 12.055 2.502 1 98.75 104 GLU A C 1
ATOM 774 O O . GLU A 1 104 ? 20.016 12.797 1.911 1 98.75 104 GLU A O 1
ATOM 779 N N . PHE A 1 105 ? 17.953 12.281 2.498 1 98.69 105 PHE A N 1
ATOM 780 C CA . PHE A 1 105 ? 17.328 13.328 1.683 1 98.69 105 PHE A CA 1
ATOM 781 C C . PHE A 1 105 ? 16.781 14.445 2.559 1 98.69 105 PHE A C 1
ATOM 783 O O . PHE A 1 105 ? 16.016 15.289 2.09 1 98.69 105 PHE A O 1
ATOM 790 N N . ASN A 1 106 ? 17.094 14.438 3.879 1 98.5 106 ASN A N 1
ATOM 791 C CA . ASN A 1 106 ? 16.562 15.383 4.855 1 98.5 106 ASN A CA 1
ATOM 792 C C . ASN A 1 106 ? 15.031 15.352 4.879 1 98.5 106 ASN A C 1
ATOM 794 O O . ASN A 1 106 ? 14.391 16.391 5.023 1 98.5 106 ASN A O 1
ATOM 798 N N . GLY A 1 107 ? 14.469 14.18 4.562 1 98.81 107 GLY A N 1
ATOM 799 C CA . GLY A 1 107 ? 13.031 13.977 4.602 1 98.81 107 GLY A CA 1
ATOM 800 C C . GLY A 1 107 ? 12.562 13.25 5.852 1 98.81 107 GLY A C 1
ATOM 801 O O . GLY A 1 107 ? 13.281 13.211 6.8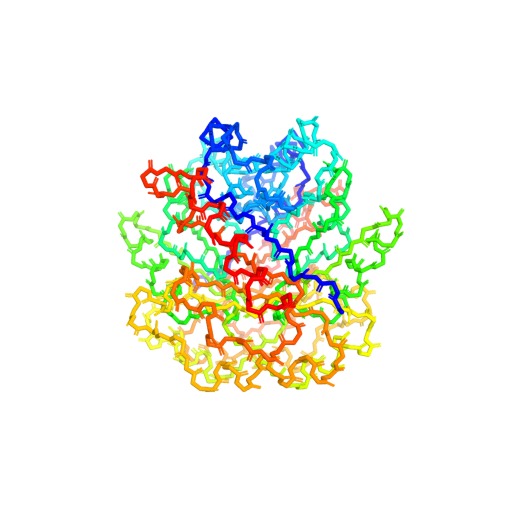55 1 98.81 107 GLY A O 1
ATOM 802 N N . ASP A 1 108 ? 11.266 12.766 5.812 1 98.88 108 ASP A N 1
ATOM 803 C CA . ASP A 1 108 ? 10.719 12.055 6.965 1 98.88 108 ASP A CA 1
ATOM 804 C C . ASP A 1 108 ? 9.719 10.992 6.527 1 98.88 108 ASP A C 1
ATOM 806 O O . ASP A 1 108 ? 9.359 10.906 5.352 1 98.88 108 ASP A O 1
ATOM 810 N N . VAL A 1 109 ? 9.406 10.117 7.445 1 98.88 109 VAL A N 1
ATOM 811 C CA . VAL A 1 109 ? 8.484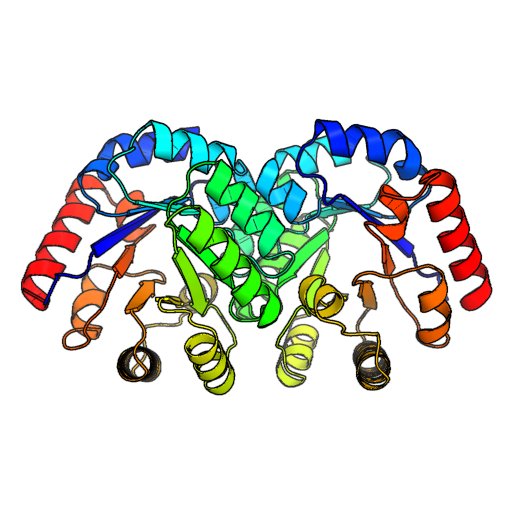 9 7.23 1 98.88 109 VAL A CA 1
ATOM 812 C C . VAL A 1 109 ? 7.316 9.102 8.211 1 98.88 109 VAL A C 1
ATOM 814 O O . VAL A 1 109 ? 7.516 9.383 9.398 1 98.88 109 VAL A O 1
ATOM 817 N N . GLN A 1 110 ? 6.121 8.953 7.703 1 98.88 110 GLN A N 1
ATOM 818 C CA . GLN A 1 110 ? 4.941 8.797 8.547 1 98.88 110 GLN A CA 1
ATOM 819 C C . GLN A 1 110 ? 4.422 7.367 8.508 1 98.88 110 GLN A C 1
ATOM 821 O O . GLN A 1 110 ? 4.238 6.793 7.434 1 98.88 110 GLN A O 1
ATOM 826 N N . ILE A 1 111 ? 4.199 6.77 9.68 1 98.94 111 ILE A N 1
ATOM 827 C CA . ILE A 1 111 ? 3.479 5.504 9.688 1 98.94 111 ILE A CA 1
ATOM 828 C C . ILE A 1 111 ? 1.977 5.762 9.617 1 98.94 111 ILE A C 1
ATOM 830 O O . ILE A 1 111 ? 1.412 6.426 10.492 1 98.94 111 ILE A O 1
ATOM 834 N N . GLU A 1 112 ? 1.353 5.328 8.586 1 98.75 112 GLU A N 1
ATOM 835 C CA . GLU A 1 112 ? -0.089 5.52 8.453 1 98.75 112 GLU A CA 1
ATOM 836 C C . GLU A 1 112 ? -0.859 4.383 9.125 1 98.75 112 GLU A C 1
ATOM 838 O O . GLU A 1 112 ? -0.773 3.23 8.695 1 98.75 112 GLU A O 1
ATOM 843 N N . LEU A 1 113 ? -1.578 4.703 10.148 1 98.5 113 LEU A N 1
ATOM 844 C CA . LEU A 1 113 ? -2.393 3.773 10.922 1 98.5 113 LEU A CA 1
ATOM 845 C C . LEU A 1 113 ? -3.789 3.643 10.32 1 98.5 113 LEU A C 1
ATOM 847 O O . LEU A 1 113 ? -4.75 4.207 10.844 1 98.5 113 LEU A O 1
ATOM 851 N N . THR A 1 114 ? -3.836 2.934 9.266 1 95.06 114 THR A N 1
ATOM 852 C CA . THR A 1 114 ? -5.102 2.635 8.602 1 95.06 114 THR A CA 1
ATOM 853 C C . THR A 1 114 ? -5.496 1.177 8.82 1 95.06 114 THR A C 1
ATOM 855 O O . THR A 1 114 ? -4.719 0.267 8.516 1 95.06 114 THR A O 1
ATOM 858 N N . GLY A 1 115 ? -6.648 0.902 9.32 1 94.44 115 GLY A N 1
ATOM 859 C CA . GLY A 1 115 ? -7.102 -0.455 9.586 1 94.44 115 GLY A CA 1
ATOM 860 C C . GLY A 1 115 ? -6.555 -1.023 10.883 1 94.44 115 GLY A C 1
ATOM 861 O O . GLY A 1 115 ? -6.664 -0.393 11.938 1 94.44 115 GLY A O 1
ATOM 862 N N . PHE A 1 116 ? -5.953 -2.23 10.789 1 96.75 116 PHE A N 1
ATOM 863 C CA . PHE A 1 116 ? -5.543 -2.945 11.992 1 96.75 116 PHE A CA 1
ATOM 864 C C . PHE A 1 116 ? -4.09 -2.648 12.328 1 96.75 116 PHE A C 1
ATOM 866 O O . PHE A 1 116 ? -3.223 -2.684 11.453 1 96.75 116 PHE A O 1
ATOM 873 N N . TRP A 1 117 ? -3.861 -2.348 13.555 1 97.94 117 TRP A N 1
ATOM 874 C CA . TRP A 1 117 ? -2.543 -2.158 14.148 1 97.94 117 TRP A CA 1
ATOM 875 C C . TRP A 1 117 ? -2.598 -2.361 15.664 1 97.94 117 TRP A C 1
ATOM 877 O O . TRP A 1 117 ? -3.682 -2.484 16.234 1 97.94 117 TRP A O 1
ATOM 887 N N . THR A 1 118 ? -1.449 -2.428 16.359 1 98.19 118 THR A N 1
ATOM 888 C CA . THR A 1 118 ? -1.427 -2.65 17.797 1 98.19 118 THR A CA 1
ATOM 889 C C . THR A 1 118 ? -0.543 -1.616 18.5 1 98.19 118 THR A C 1
ATOM 891 O O . THR A 1 118 ? 0.291 -0.975 17.859 1 98.19 118 THR A O 1
ATOM 894 N N . TRP A 1 119 ? -0.734 -1.536 19.812 1 98.56 119 TRP A N 1
ATOM 895 C CA . TRP A 1 119 ? 0.085 -0.641 20.625 1 98.56 119 TRP A CA 1
ATOM 896 C C . TRP A 1 119 ? 1.524 -1.14 20.688 1 98.56 119 TRP A C 1
ATOM 898 O O . TRP A 1 119 ? 2.459 -0.343 20.812 1 98.56 119 TRP A O 1
ATOM 908 N N . GLU A 1 120 ? 1.701 -2.447 20.578 1 98.38 120 GLU A N 1
ATOM 909 C CA . GLU A 1 120 ? 3.047 -3.01 20.531 1 98.38 120 GLU A CA 1
ATOM 910 C C . GLU A 1 120 ? 3.789 -2.549 19.281 1 98.38 120 GLU A C 1
ATOM 912 O O . GLU A 1 120 ? 4.98 -2.236 19.344 1 98.38 120 GLU A O 1
ATOM 917 N N . GLN A 1 121 ? 3.102 -2.527 18.172 1 98.56 121 GLN A N 1
ATOM 918 C CA . GLN A 1 121 ? 3.689 -2 16.938 1 98.56 121 GLN A CA 1
ATOM 919 C C . GLN A 1 121 ? 4.074 -0.532 17.109 1 98.56 121 GLN A C 1
ATOM 921 O O . GLN A 1 121 ? 5.156 -0.119 16.688 1 98.56 121 GLN A O 1
ATOM 926 N N . ALA A 1 122 ? 3.158 0.234 17.703 1 98.88 122 ALA A N 1
ATOM 927 C CA . ALA A 1 122 ? 3.428 1.654 17.922 1 98.88 122 ALA A CA 1
ATOM 928 C C . ALA A 1 122 ? 4.695 1.856 18.734 1 98.88 122 ALA A C 1
ATOM 930 O O . ALA A 1 122 ? 5.527 2.711 18.422 1 98.88 122 ALA A O 1
ATOM 931 N N . GLN A 1 123 ? 4.836 1.05 19.75 1 98.81 123 GLN A N 1
ATOM 932 C CA . GLN A 1 123 ? 6.043 1.117 20.562 1 98.81 123 GLN A CA 1
ATOM 933 C C . GLN A 1 123 ? 7.285 0.781 19.75 1 98.81 123 GLN A C 1
ATOM 935 O O . GLN A 1 123 ? 8.32 1.436 19.891 1 98.81 123 GLN A O 1
ATOM 940 N N . ALA A 1 124 ? 7.176 -0.206 18.922 1 98.75 124 ALA A N 1
ATOM 941 C CA . ALA A 1 124 ? 8.297 -0.62 18.078 1 98.75 124 ALA A CA 1
ATOM 942 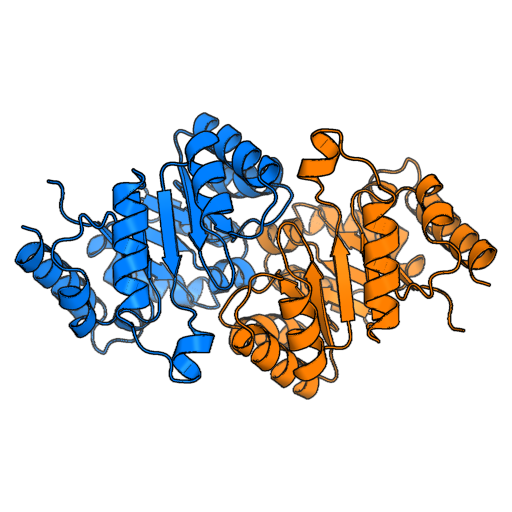C C . ALA A 1 124 ? 8.688 0.487 17.109 1 98.75 124 ALA A C 1
ATOM 944 O O . ALA A 1 124 ? 9.867 0.694 16.828 1 98.75 124 ALA A O 1
ATOM 945 N N . TRP A 1 125 ? 7.699 1.181 16.531 1 98.81 125 TRP A N 1
ATOM 946 C CA . TRP A 1 125 ? 7.98 2.303 15.648 1 98.81 125 TRP A CA 1
ATOM 947 C C . TRP A 1 125 ? 8.758 3.395 16.375 1 98.81 125 TRP A C 1
ATOM 949 O O . TRP A 1 125 ? 9.742 3.922 15.852 1 98.81 125 TRP A O 1
ATOM 959 N N . ARG A 1 126 ? 8.297 3.74 17.594 1 98.75 126 ARG A N 1
ATOM 960 C CA . ARG A 1 126 ? 8.977 4.758 18.391 1 98.75 126 ARG A CA 1
ATOM 961 C C . ARG A 1 126 ? 10.422 4.367 18.656 1 98.75 126 ARG A C 1
ATOM 963 O O . ARG A 1 126 ? 11.336 5.188 18.5 1 98.75 126 ARG A O 1
ATOM 970 N N . GLU A 1 127 ? 10.625 3.143 18.984 1 98.75 127 GLU A N 1
ATOM 971 C CA . GLU A 1 127 ? 11.953 2.635 19.297 1 98.75 127 GLU A CA 1
ATOM 972 C C . GLU A 1 127 ? 12.859 2.631 18.078 1 98.75 127 GLU A C 1
ATOM 974 O O . GLU A 1 127 ? 14.07 2.811 18.188 1 98.75 127 GLU A O 1
ATOM 979 N N . ALA A 1 128 ? 12.266 2.5 16.953 1 98.62 128 ALA A N 1
ATOM 980 C CA . ALA A 1 128 ? 13.016 2.469 15.695 1 98.62 128 ALA A CA 1
ATOM 981 C C . ALA A 1 128 ? 13.398 3.877 15.25 1 98.62 128 ALA A C 1
ATOM 983 O O . ALA A 1 128 ? 14.164 4.047 14.297 1 98.62 128 ALA A O 1
ATOM 984 N N . GLY A 1 129 ? 12.781 4.906 15.875 1 98.75 129 GLY A N 1
ATOM 985 C CA . GLY A 1 129 ? 13.156 6.277 15.578 1 98.75 129 GLY A CA 1
ATOM 986 C C . GLY A 1 129 ? 12.109 7.012 14.758 1 98.75 129 GLY A C 1
ATOM 987 O O . GLY A 1 129 ? 12.305 8.172 14.383 1 98.75 129 GLY A O 1
ATOM 988 N N . ILE A 1 130 ? 11.016 6.332 14.492 1 98.88 130 ILE A N 1
ATOM 989 C CA . ILE A 1 130 ? 9.922 6.98 13.781 1 98.88 130 ILE A CA 1
ATOM 990 C C . ILE A 1 130 ? 9.312 8.07 14.656 1 98.88 130 ILE A C 1
ATOM 992 O O . ILE A 1 130 ? 8.992 7.84 15.828 1 98.88 130 ILE A O 1
ATOM 996 N N . GLN A 1 131 ? 9.062 9.242 14.109 1 98.81 131 GLN A N 1
ATOM 997 C CA . GLN A 1 131 ? 8.586 10.367 14.906 1 98.81 131 GLN A CA 1
ATOM 998 C C . GLN A 1 131 ? 7.141 10.719 14.555 1 98.81 131 GLN A C 1
ATOM 1000 O O . GLN A 1 131 ? 6.441 11.352 15.352 1 98.81 131 GLN A O 1
ATOM 1005 N N . GLN A 1 132 ? 6.715 10.305 13.359 1 98.88 132 GLN A N 1
ATOM 1006 C CA . GLN A 1 132 ? 5.406 10.734 12.883 1 98.88 132 GLN A CA 1
ATOM 1007 C C . GLN A 1 132 ? 4.48 9.547 12.656 1 98.88 132 GLN A C 1
ATOM 1009 O O . GLN A 1 132 ? 4.914 8.508 12.156 1 98.88 132 GLN A O 1
ATOM 1014 N N . VAL A 1 133 ? 3.227 9.711 13 1 98.94 133 VAL A N 1
ATOM 1015 C CA . VAL A 1 133 ? 2.184 8.758 12.641 1 98.94 133 VAL A CA 1
ATOM 1016 C C . VAL A 1 133 ? 0.965 9.5 12.102 1 98.94 133 VAL A C 1
ATOM 1018 O O . VAL A 1 133 ? 0.742 10.664 12.438 1 98.94 133 VAL A O 1
ATOM 1021 N N . VAL A 1 134 ? 0.246 8.891 11.25 1 98.88 134 VAL A N 1
ATOM 1022 C CA . VAL A 1 134 ? -1.043 9.367 10.758 1 98.88 134 VAL A CA 1
ATOM 1023 C C . VAL A 1 134 ? -2.16 8.461 11.281 1 98.88 134 VAL A C 1
ATOM 1025 O O . VAL A 1 134 ? -2.266 7.301 10.883 1 98.88 134 VAL A O 1
ATOM 1028 N N . TYR A 1 135 ? -2.943 8.953 12.242 1 98.81 135 TYR A N 1
ATOM 1029 C CA . TYR A 1 135 ? -4.164 8.242 12.609 1 98.81 135 TYR A CA 1
ATOM 1030 C C . TYR A 1 135 ? -5.25 8.445 11.562 1 98.81 135 TYR A C 1
ATOM 1032 O O . TYR A 1 135 ? -5.738 9.562 11.375 1 98.81 135 TYR A O 1
ATOM 1040 N N . HIS A 1 136 ? -5.617 7.402 10.859 1 98.38 136 HIS A N 1
ATOM 1041 C CA . HIS A 1 136 ? -6.465 7.477 9.672 1 98.38 136 HIS A CA 1
ATOM 1042 C C . HIS A 1 136 ? -7.75 6.68 9.867 1 98.38 136 HIS A C 1
ATOM 1044 O O . HIS A 1 136 ? -7.73 5.449 9.883 1 98.38 136 HIS A O 1
ATOM 1050 N N . ARG A 1 137 ? -8.828 7.398 10.062 1 95.31 137 ARG A N 1
ATOM 1051 C CA . ARG A 1 137 ? -10.117 6.715 9.945 1 95.31 137 ARG A CA 1
ATOM 1052 C C . ARG A 1 137 ? -10.398 6.332 8.5 1 95.31 137 ARG A C 1
ATOM 1054 O O . ARG A 1 137 ? -10.492 7.195 7.625 1 95.31 137 ARG A O 1
ATOM 1061 N N . SER A 1 138 ? -10.562 5.109 8.32 1 93 138 SER A N 1
ATOM 1062 C CA . SER A 1 138 ? -10.734 4.574 6.973 1 93 138 SER A CA 1
ATOM 1063 C C . SER A 1 138 ? -11.914 5.223 6.262 1 93 138 SER A C 1
ATOM 1065 O O . SER A 1 138 ? -13.008 5.324 6.824 1 93 138 SER A O 1
ATOM 1067 N N . ARG A 1 139 ? -11.609 5.629 4.965 1 91.25 139 ARG A N 1
ATOM 1068 C CA . ARG A 1 139 ? -12.672 6.125 4.094 1 91.25 139 ARG A CA 1
ATOM 1069 C C . ARG A 1 139 ? -13.789 5.09 3.943 1 91.25 139 ARG A C 1
ATOM 1071 O O . ARG A 1 139 ? -14.969 5.438 3.955 1 91.25 139 ARG A O 1
ATOM 1078 N N . ASP A 1 140 ? -13.43 3.863 3.793 1 95.62 140 ASP A N 1
ATOM 1079 C CA . ASP A 1 140 ? -14.383 2.779 3.582 1 95.62 140 ASP A CA 1
ATOM 1080 C C . ASP A 1 140 ? -15.18 2.492 4.852 1 95.62 140 ASP A C 1
ATOM 1082 O O . ASP A 1 140 ? -16.359 2.154 4.789 1 95.62 140 ASP A O 1
ATOM 1086 N N . ALA A 1 141 ? -14.508 2.629 5.984 1 92.94 141 ALA A N 1
ATOM 1087 C CA . ALA A 1 141 ? -15.227 2.508 7.25 1 92.94 141 ALA A CA 1
ATOM 1088 C C . ALA A 1 141 ? -16.234 3.637 7.418 1 92.94 141 ALA A C 1
ATOM 1090 O O . ALA A 1 141 ? -17.359 3.406 7.859 1 92.94 141 ALA A O 1
ATOM 1091 N N . GLN A 1 142 ? -15.836 4.84 7.07 1 93.25 142 GLN A N 1
ATOM 1092 C CA . GLN A 1 142 ? -16.734 5.992 7.125 1 93.25 142 GLN A CA 1
ATOM 1093 C C . GLN A 1 142 ? -17.953 5.773 6.242 1 93.25 142 GLN A C 1
ATOM 1095 O O . GLN A 1 142 ? -19.094 6.031 6.664 1 93.25 142 GLN A O 1
ATOM 1100 N N . ALA A 1 143 ? -17.688 5.312 4.996 1 92.62 143 ALA A N 1
ATOM 1101 C CA . ALA A 1 143 ? -18.766 5.055 4.051 1 92.62 143 ALA A CA 1
ATOM 1102 C C . ALA A 1 143 ? -19.734 3.996 4.59 1 92.62 143 ALA A C 1
ATOM 1104 O O . ALA A 1 143 ? -20.922 4.02 4.285 1 92.62 143 ALA A O 1
ATOM 1105 N N . ALA A 1 144 ? -19.219 3.127 5.492 1 93.44 144 ALA A N 1
ATOM 1106 C CA . ALA A 1 144 ? -20.016 2.064 6.086 1 93.44 144 ALA A CA 1
ATOM 1107 C C . ALA A 1 144 ? -20.703 2.543 7.363 1 93.44 144 ALA A C 1
ATOM 1109 O O . ALA A 1 144 ? -21.375 1.767 8.039 1 93.44 144 ALA A O 1
ATOM 1110 N N . GLY A 1 145 ? -20.453 3.852 7.777 1 93.06 145 GLY A N 1
ATOM 1111 C CA . GLY A 1 145 ? -21.234 4.438 8.859 1 93.06 145 GLY A CA 1
ATOM 1112 C C . GLY A 1 145 ? -20.391 4.773 10.078 1 93.06 145 GLY A C 1
ATOM 1113 O O . GLY A 1 145 ? -20.906 5.285 11.07 1 93.06 145 GLY A O 1
ATOM 1114 N N . ALA A 1 146 ? -19.156 4.539 9.961 1 91.56 146 ALA A N 1
ATOM 1115 C CA . ALA A 1 146 ? -18.312 4.824 11.109 1 91.56 146 ALA A CA 1
ATOM 1116 C C . ALA A 1 146 ? -18.109 6.328 11.289 1 91.56 146 ALA A C 1
ATOM 1118 O O . ALA A 1 146 ? -17.844 7.043 10.32 1 91.56 146 ALA A O 1
ATOM 1119 N N . ALA A 1 147 ? -18.25 6.844 12.516 1 93.19 147 ALA A N 1
ATOM 1120 C CA . ALA A 1 147 ? -17.938 8.219 12.906 1 93.19 147 ALA A CA 1
ATOM 1121 C C . ALA A 1 147 ? -16.734 8.25 13.852 1 93.19 147 ALA A C 1
ATOM 1123 O O . ALA A 1 147 ? -16.25 7.203 14.297 1 93.19 147 ALA A O 1
ATOM 1124 N N . TRP A 1 148 ? -16.156 9.453 14.039 1 96.25 148 TRP A N 1
ATOM 1125 C CA . TRP A 1 148 ? -15.141 9.594 15.07 1 96.25 148 TRP A CA 1
ATOM 1126 C C . TRP A 1 148 ? -15.688 9.18 16.438 1 96.25 148 TRP A C 1
ATOM 1128 O O . TRP A 1 148 ? -16.75 9.633 16.844 1 96.25 148 TRP A O 1
ATOM 1138 N N . SER A 1 149 ? -15 8.344 17.062 1 96.12 149 SER A N 1
ATOM 1139 C CA . SER A 1 149 ? -15.445 7.84 18.359 1 96.12 149 SER A CA 1
ATOM 1140 C C . SER A 1 149 ? -14.547 8.336 19.484 1 96.12 149 SER A C 1
ATOM 1142 O O . SER A 1 149 ? -13.469 8.883 19.234 1 96.12 149 SER A O 1
ATOM 1144 N N . GLU A 1 150 ? -15.031 8.133 20.672 1 97.06 150 GLU A N 1
ATOM 1145 C CA . GLU A 1 150 ? -14.195 8.438 21.844 1 97.06 150 GLU A CA 1
ATOM 1146 C C . GLU A 1 150 ? -12.922 7.594 21.844 1 97.06 150 GLU A C 1
ATOM 1148 O O . GLU A 1 150 ? -11.867 8.055 22.281 1 97.06 150 GLU A O 1
ATOM 1153 N N . ALA A 1 151 ? -13.102 6.371 21.391 1 96.75 151 ALA A N 1
ATOM 1154 C CA . ALA A 1 151 ? -11.938 5.488 21.297 1 96.75 151 ALA A CA 1
ATOM 1155 C C . ALA A 1 151 ? -10.898 6.051 20.344 1 96.75 151 ALA A C 1
ATOM 1157 O O . ALA A 1 151 ? -9.695 5.914 20.562 1 96.75 151 ALA A O 1
ATOM 1158 N N . ASP A 1 152 ? -11.336 6.637 19.234 1 97.62 152 ASP A N 1
ATOM 1159 C CA . ASP A 1 152 ? -10.43 7.289 18.297 1 97.62 152 ASP A CA 1
ATOM 1160 C C . ASP A 1 152 ? -9.664 8.422 18.969 1 97.62 152 ASP A C 1
ATOM 1162 O O . ASP A 1 152 ? -8.438 8.5 18.875 1 97.62 152 ASP A O 1
ATOM 1166 N N . ILE A 1 153 ? -10.422 9.258 19.656 1 98.31 153 ILE A N 1
ATOM 1167 C CA . ILE A 1 153 ? -9.836 10.43 20.297 1 98.31 153 ILE A CA 1
ATOM 1168 C C . ILE A 1 153 ? -8.844 10 21.359 1 98.31 153 ILE A C 1
ATOM 1170 O O . ILE A 1 153 ? -7.746 10.555 21.469 1 98.31 153 ILE A O 1
ATOM 1174 N N . SER A 1 154 ? -9.219 8.992 22.078 1 98.5 154 SER A N 1
ATOM 1175 C CA . SER A 1 154 ? -8.336 8.461 23.125 1 98.5 154 SER A CA 1
ATOM 1176 C C . SER A 1 154 ? -7.062 7.879 22.516 1 98.5 154 SER A C 1
ATOM 1178 O O . SER A 1 154 ? -5.977 8.047 23.078 1 98.5 154 SER A O 1
ATOM 1180 N N . ALA A 1 155 ? -7.188 7.203 21.422 1 98.62 155 ALA A N 1
ATOM 1181 C CA . ALA A 1 155 ? -6.027 6.625 20.75 1 98.62 155 ALA A CA 1
ATOM 1182 C C . ALA A 1 155 ? -5.086 7.715 20.25 1 98.62 155 ALA A C 1
ATOM 1184 O O . ALA A 1 155 ? -3.863 7.598 20.375 1 98.62 155 ALA A O 1
ATOM 1185 N N . ILE A 1 156 ? -5.637 8.703 19.688 1 98.75 156 ILE A N 1
ATOM 1186 C CA . ILE A 1 156 ? -4.855 9.828 19.172 1 98.75 156 ILE A CA 1
ATOM 1187 C C . ILE A 1 156 ? -4.102 10.492 20.328 1 98.75 156 ILE A C 1
ATOM 1189 O O . ILE A 1 156 ? -2.912 10.789 20.203 1 98.75 156 ILE A O 1
ATOM 1193 N N . LYS A 1 157 ? -4.773 10.719 21.391 1 98.69 157 LYS A N 1
ATOM 1194 C CA . LYS A 1 157 ? -4.141 11.297 22.578 1 98.69 157 LYS A CA 1
ATOM 1195 C C . LYS A 1 157 ? -3.002 10.406 23.078 1 98.69 157 LYS A C 1
ATOM 1197 O O . LYS A 1 157 ? -1.92 10.906 23.406 1 98.69 157 LYS A O 1
ATOM 1202 N N . ARG A 1 158 ? -3.303 9.125 23.125 1 98.81 1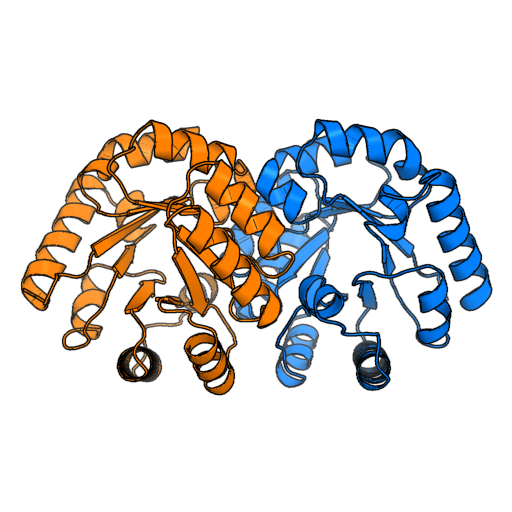58 ARG A N 1
ATOM 1203 C CA . ARG A 1 158 ? -2.291 8.195 23.609 1 98.81 158 ARG A CA 1
ATOM 1204 C C . ARG A 1 158 ? -1.067 8.188 22.703 1 98.81 158 ARG A C 1
ATOM 1206 O O . ARG A 1 158 ? 0.067 8.125 23.188 1 98.81 158 ARG A O 1
ATOM 1213 N N . LEU A 1 159 ? -1.263 8.219 21.391 1 98.88 159 LEU A N 1
ATOM 1214 C CA . LEU A 1 159 ? -0.154 8.305 20.438 1 98.88 159 LEU A CA 1
ATOM 1215 C C . LEU A 1 159 ? 0.681 9.555 20.688 1 98.88 159 LEU A C 1
ATOM 1217 O O . LEU A 1 159 ? 1.912 9.5 20.656 1 98.88 159 LEU A O 1
ATOM 1221 N N . SER A 1 160 ? 0.02 10.656 20.938 1 98.75 160 SER A N 1
ATOM 1222 C CA . SER A 1 160 ? 0.716 11.891 21.266 1 98.75 160 SER A CA 1
ATOM 1223 C C . SER A 1 160 ? 1.52 11.742 22.562 1 98.75 160 SER A C 1
ATOM 1225 O O . SER A 1 160 ? 2.674 12.172 22.625 1 98.75 160 SER A O 1
ATOM 1227 N N . ASP A 1 161 ? 0.907 11.117 23.531 1 98.62 161 ASP A N 1
ATOM 1228 C CA . ASP A 1 161 ? 1.56 10.914 24.812 1 98.62 161 ASP A CA 1
ATOM 1229 C C . ASP A 1 161 ? 2.787 10.016 24.672 1 98.62 161 ASP A C 1
ATOM 1231 O O . ASP A 1 161 ? 3.74 10.133 25.453 1 98.62 161 ASP A O 1
ATOM 1235 N N . MET A 1 162 ? 2.789 9.156 23.734 1 98.62 162 MET A N 1
ATOM 1236 C CA . MET A 1 162 ? 3.916 8.266 23.469 1 98.62 162 MET A CA 1
ATOM 1237 C C . MET A 1 162 ? 5.082 9.031 22.859 1 98.62 162 MET A C 1
ATOM 1239 O O . MET A 1 162 ? 6.195 8.516 22.766 1 98.62 162 MET A O 1
ATOM 1243 N N . GLY A 1 163 ? 4.793 10.297 22.359 1 98.56 163 GLY A N 1
ATOM 1244 C CA . GLY A 1 163 ? 5.863 11.133 21.844 1 98.56 163 GLY A CA 1
ATOM 1245 C C . GLY A 1 163 ? 5.797 11.312 20.328 1 98.56 163 GLY A C 1
ATOM 1246 O O . GLY A 1 163 ? 6.688 11.922 19.734 1 98.56 163 GLY A O 1
ATOM 1247 N N . PHE A 1 164 ? 4.746 10.828 19.688 1 98.88 164 PHE A N 1
ATOM 1248 C CA . PHE A 1 164 ? 4.609 10.969 18.25 1 98.88 164 PHE A CA 1
ATOM 1249 C C . PHE A 1 164 ? 4.117 12.367 17.891 1 98.88 164 PHE A C 1
ATOM 1251 O O . PHE A 1 164 ? 3.324 12.961 18.625 1 98.88 164 PHE A O 1
ATOM 1258 N N . LYS A 1 165 ? 4.621 12.938 16.812 1 98.81 165 LYS A N 1
ATOM 1259 C CA . LYS A 1 165 ? 3.867 13.945 16.062 1 98.81 165 LYS A CA 1
ATOM 1260 C C . LYS A 1 165 ? 2.68 13.312 15.336 1 98.81 165 LYS A C 1
ATOM 1262 O O . LYS A 1 165 ? 2.861 12.539 14.398 1 98.81 165 LYS A O 1
ATOM 1267 N N . VAL A 1 166 ? 1.471 13.688 15.719 1 98.88 166 VAL A N 1
ATOM 1268 C CA . VAL A 1 166 ? 0.295 12.961 15.258 1 98.88 166 VAL A CA 1
ATOM 1269 C C . VAL A 1 166 ? -0.428 13.766 14.18 1 98.88 166 VAL A C 1
ATOM 1271 O O . VAL A 1 166 ? -0.717 14.953 14.375 1 98.88 166 VAL A O 1
ATOM 1274 N N . THR A 1 167 ? -0.622 13.133 13.047 1 98.88 167 THR A N 1
ATOM 1275 C CA . THR A 1 167 ? -1.473 13.609 11.961 1 98.88 167 THR A CA 1
ATOM 1276 C C . THR A 1 167 ? -2.83 12.914 11.992 1 98.88 167 THR A C 1
ATOM 1278 O O . THR A 1 167 ? -2.906 11.703 12.219 1 98.88 167 THR A O 1
ATOM 1281 N N . VAL A 1 168 ? -3.887 13.648 11.82 1 98.75 168 VAL A N 1
ATOM 1282 C CA . VAL A 1 168 ? -5.234 13.086 11.844 1 98.75 168 VAL A CA 1
ATOM 1283 C C . VAL A 1 168 ? -5.879 13.227 10.469 1 98.75 168 VAL A C 1
ATOM 1285 O O . VAL A 1 168 ? -5.832 14.297 9.859 1 98.75 168 VAL A O 1
ATOM 1288 N N . THR A 1 169 ? -6.41 12.117 10 1 98.12 169 THR A N 1
ATOM 1289 C CA . THR A 1 169 ? -7.129 12.148 8.727 1 98.12 169 THR A CA 1
ATOM 1290 C C . THR A 1 169 ? -8.242 11.102 8.711 1 98.12 169 THR A C 1
ATOM 1292 O O . THR A 1 169 ? -8.312 10.25 9.602 1 98.12 169 THR A O 1
ATOM 1295 N N . GLY A 1 170 ? -9.109 11.211 7.703 1 94.75 170 GLY A N 1
ATOM 1296 C CA . GLY A 1 170 ? -10.211 10.289 7.52 1 94.75 170 GLY A CA 1
ATOM 1297 C C . GLY A 1 170 ? -11.555 10.984 7.418 1 94.75 170 GLY A C 1
ATOM 1298 O O . GLY A 1 170 ? -12.312 11.031 8.391 1 94.75 170 GLY A O 1
ATOM 1299 N N . GLY A 1 171 ? -11.836 11.43 6.242 1 92.06 171 GLY A N 1
ATOM 1300 C CA . GLY A 1 171 ? -13.078 12.148 6.023 1 92.06 171 GLY A CA 1
ATOM 1301 C C . GLY A 1 171 ? -13.266 13.328 6.957 1 92.06 171 GLY A C 1
ATOM 1302 O O . GLY A 1 171 ? -14.375 13.586 7.43 1 92.06 171 GLY A O 1
ATOM 1303 N N . LEU A 1 172 ? -12.227 13.945 7.312 1 95.75 172 LEU A N 1
ATOM 1304 C CA . LEU A 1 172 ? -12.234 15.062 8.242 1 95.75 172 LEU A CA 1
ATOM 1305 C C . LEU A 1 172 ? -12.992 16.25 7.664 1 95.75 172 LEU A C 1
ATOM 1307 O O . LEU A 1 172 ? -12.703 16.703 6.551 1 95.75 172 LEU A O 1
ATOM 1311 N N . ALA A 1 173 ? -13.969 16.719 8.367 1 95.31 173 ALA A N 1
ATOM 1312 C CA . ALA A 1 173 ? -14.703 17.938 8.055 1 95.31 173 ALA A CA 1
ATOM 1313 C C . ALA A 1 173 ? -14.414 19.031 9.07 1 95.31 173 ALA A C 1
ATOM 1315 O O . ALA A 1 173 ? -13.891 18.766 10.148 1 95.31 173 ALA A O 1
ATOM 1316 N N . LEU A 1 174 ? -14.742 20.203 8.625 1 96.75 174 LEU A N 1
ATOM 1317 C CA . LEU A 1 174 ? -14.492 21.359 9.469 1 96.75 174 LEU A CA 1
ATOM 1318 C C . LEU A 1 174 ? -15.109 21.156 10.852 1 96.75 174 LEU A C 1
ATOM 1320 O O . LEU A 1 174 ? -14.492 21.5 11.859 1 96.75 174 LEU A O 1
ATOM 1324 N N . GLU A 1 175 ? -16.25 20.594 10.93 1 96.69 175 GLU A N 1
ATOM 1325 C CA . GLU A 1 175 ? -17.016 20.438 12.164 1 96.69 175 GLU A CA 1
ATOM 1326 C C . GLU A 1 175 ? -16.391 19.406 13.086 1 96.69 175 GLU A C 1
ATOM 1328 O O . GLU A 1 175 ? -16.734 19.328 14.273 1 96.69 175 GLU A O 1
ATOM 1333 N N . ASP A 1 176 ? -15.422 18.562 12.586 1 97.62 176 ASP A N 1
ATOM 1334 C CA . ASP A 1 176 ? -14.773 17.531 13.383 1 97.62 176 ASP A CA 1
ATOM 1335 C C . ASP A 1 176 ? -13.641 18.109 14.227 1 97.62 176 ASP A C 1
ATOM 1337 O O . ASP A 1 176 ? -13.203 17.5 15.203 1 97.62 176 ASP A O 1
ATOM 1341 N N . LEU A 1 177 ? -13.094 19.297 13.906 1 98.31 177 LEU A N 1
ATOM 1342 C CA . LEU A 1 177 ? -11.859 19.828 14.469 1 98.31 177 LEU A CA 1
ATOM 1343 C C . LEU A 1 177 ? -11.961 19.969 15.984 1 98.31 177 LEU A C 1
ATOM 1345 O O . LEU A 1 177 ? -11.031 19.625 16.703 1 98.31 177 LEU A O 1
ATOM 1349 N N . PRO A 1 178 ? -13.133 20.406 16.484 1 98.12 178 PRO A N 1
ATOM 1350 C CA . PRO A 1 178 ? -13.234 20.578 17.938 1 98.12 178 PRO A CA 1
ATOM 1351 C C . PRO A 1 178 ? -13.055 19.266 18.703 1 98.12 178 PRO A C 1
ATOM 1353 O O . PRO A 1 178 ? -12.664 19.281 19.875 1 98.12 178 PRO A O 1
ATOM 1356 N N . LEU A 1 179 ? -13.312 18.094 18.109 1 97.94 179 LEU A N 1
ATOM 1357 C CA . LEU A 1 179 ? -13.18 16.797 18.75 1 97.94 179 LEU A CA 1
ATOM 1358 C C . LEU A 1 179 ? -11.742 16.562 19.203 1 97.94 179 LEU A C 1
ATOM 1360 O O . LEU A 1 179 ? -11.5 15.766 20.125 1 97.94 179 LEU A O 1
ATOM 1364 N N . PHE A 1 180 ? -10.812 17.219 18.562 1 98.25 180 PHE A N 1
ATOM 1365 C CA . PHE A 1 180 ? -9.398 16.953 18.812 1 98.25 180 PHE A CA 1
ATOM 1366 C C . PHE A 1 180 ? -8.766 18.062 19.625 1 98.25 180 PHE A C 1
ATOM 1368 O O . PHE A 1 180 ? -7.555 18.094 19.828 1 98.25 180 PHE A O 1
ATOM 1375 N N . ALA A 1 181 ? -9.57 19.078 20 1 96.69 181 ALA A N 1
ATOM 1376 C CA . ALA A 1 181 ? -9.07 20.188 20.797 1 96.69 181 ALA A CA 1
ATOM 1377 C C . ALA A 1 181 ? -8.367 19.703 22.062 1 96.69 181 ALA A C 1
ATOM 1379 O O . ALA A 1 181 ? -8.836 18.766 22.703 1 96.69 181 ALA A O 1
ATOM 1380 N N . GLY A 1 182 ? -7.254 20.328 22.359 1 96.12 182 GLY A N 1
ATOM 1381 C CA . GLY A 1 182 ? -6.5 19.953 23.547 1 96.12 182 GLY A CA 1
ATOM 1382 C C . GLY A 1 182 ? -5.398 18.953 23.266 1 96.12 182 GLY A C 1
ATOM 1383 O O . GLY A 1 182 ? -4.508 18.75 24.094 1 96.12 182 GLY A O 1
ATOM 1384 N N . ILE A 1 183 ? -5.469 18.219 22.234 1 98.06 183 ILE A N 1
ATOM 1385 C CA . ILE A 1 183 ? -4.398 17.328 21.797 1 98.06 183 ILE A CA 1
ATOM 1386 C C . ILE A 1 183 ? -3.424 18.094 20.906 1 98.06 183 ILE A C 1
ATOM 1388 O O . ILE A 1 183 ? -3.84 18.844 20.016 1 98.06 183 ILE A O 1
ATOM 1392 N N . PRO A 1 184 ? -2.137 18.047 21.125 1 98.19 184 PRO A N 1
ATOM 1393 C CA . PRO A 1 184 ? -1.172 18.734 20.281 1 98.19 184 PRO A CA 1
ATOM 1394 C C . PRO A 1 184 ? -1.037 18.094 18.891 1 98.19 184 PRO A C 1
ATOM 1396 O O . PRO A 1 184 ? -0.003 17.5 18.578 1 98.19 184 PRO A O 1
ATOM 1399 N N . ILE A 1 185 ? -1.995 18.266 18.062 1 98.69 185 ILE A N 1
ATOM 1400 C CA . ILE A 1 185 ? -2.01 17.719 16.719 1 98.69 185 ILE A CA 1
ATOM 1401 C C . ILE A 1 185 ? -0.931 18.391 15.867 1 98.69 185 ILE A C 1
ATOM 1403 O O . ILE A 1 185 ? -0.757 19.609 15.93 1 98.69 185 ILE A O 1
ATOM 1407 N N . HIS A 1 186 ? -0.223 17.547 15.125 1 98.81 186 HIS A N 1
ATOM 1408 C CA . HIS A 1 186 ? 0.847 18.031 14.266 1 98.81 186 HIS A CA 1
ATOM 1409 C C . HIS A 1 186 ? 0.302 18.5 12.914 1 98.81 186 HIS A C 1
ATOM 1411 O O . HIS A 1 186 ? 0.693 19.547 12.414 1 98.81 186 HIS A O 1
ATOM 1417 N N . VAL A 1 187 ? -0.552 17.703 12.305 1 98.88 187 VAL A N 1
ATOM 1418 C CA . VAL A 1 187 ? -1.11 17.984 10.984 1 98.88 187 VAL A CA 1
ATOM 1419 C C . VAL A 1 187 ? -2.561 17.5 10.93 1 98.88 187 VAL A C 1
ATOM 1421 O O . VAL A 1 187 ? -2.898 16.453 11.477 1 98.88 187 VAL A O 1
ATOM 1424 N N . PHE A 1 188 ? -3.4 18.25 10.312 1 98.88 188 PHE A N 1
ATOM 1425 C CA . PHE A 1 188 ? -4.707 17.797 9.852 1 98.88 188 PHE A CA 1
ATOM 1426 C C . PHE A 1 188 ? -4.703 17.578 8.344 1 98.88 188 PHE A C 1
ATOM 1428 O O . PHE A 1 188 ? -4.266 18.453 7.586 1 98.88 188 PHE A O 1
ATOM 1435 N N . ILE A 1 189 ? -5.152 16.438 7.914 1 98.75 189 ILE A N 1
ATOM 1436 C CA . ILE A 1 189 ? -5.27 16.141 6.488 1 98.75 189 ILE A CA 1
ATOM 1437 C C . ILE A 1 189 ? -6.738 16.203 6.07 1 98.75 189 ILE A C 1
ATOM 1439 O O . ILE A 1 189 ? -7.578 15.5 6.637 1 98.75 189 ILE A O 1
ATOM 1443 N N . ALA A 1 190 ? -7.008 17.016 5.137 1 97.38 190 ALA A N 1
ATOM 1444 C CA . ALA A 1 190 ? -8.328 17.094 4.516 1 97.38 190 ALA A CA 1
ATOM 1445 C C . ALA A 1 190 ? -8.234 16.844 3.012 1 97.38 190 ALA A C 1
ATOM 1447 O O . ALA A 1 190 ? -7.348 17.375 2.342 1 97.38 190 ALA A O 1
ATOM 1448 N N . GLY A 1 191 ? -9.062 15.992 2.537 1 95.94 191 GLY A N 1
ATOM 1449 C CA . GLY A 1 191 ? -9.141 15.727 1.11 1 95.94 191 GLY A CA 1
ATOM 1450 C C . GLY A 1 191 ? -10.414 16.25 0.474 1 95.94 191 GLY A C 1
ATOM 1451 O O . GLY A 1 191 ? -10.492 17.406 0.097 1 95.94 191 GLY A O 1
ATOM 1452 N N . ARG A 1 192 ? -11.477 15.539 0.512 1 94 192 ARG A N 1
ATOM 1453 C CA . ARG A 1 192 ? -12.75 15.836 -0.136 1 94 192 ARG A CA 1
ATOM 1454 C C . ARG A 1 192 ? -13.375 17.094 0.436 1 94 192 ARG A C 1
ATOM 1456 O O . ARG A 1 192 ? -13.992 17.875 -0.295 1 94 192 ARG A O 1
ATOM 1463 N N . SER A 1 193 ? -13.219 17.297 1.707 1 96 193 SER A N 1
ATOM 1464 C CA . SER A 1 193 ? -13.844 18.438 2.373 1 96 193 SER A CA 1
ATOM 1465 C C . SER A 1 193 ? -13.258 19.75 1.883 1 96 193 SER A C 1
ATOM 1467 O O . SER A 1 193 ? -13.852 20.812 2.086 1 96 193 SER A O 1
ATOM 1469 N N . ILE A 1 194 ? -12.102 19.672 1.245 1 96.88 194 ILE A N 1
ATOM 1470 C CA . ILE A 1 194 ? -11.508 20.875 0.654 1 96.88 194 ILE A CA 1
ATOM 1471 C C . ILE A 1 194 ? -11.633 20.812 -0.867 1 96.88 194 ILE A C 1
ATOM 1473 O O . ILE A 1 194 ? -12.266 21.672 -1.477 1 96.88 194 ILE A O 1
ATOM 1477 N N . ARG A 1 195 ? -11.188 19.703 -1.47 1 94.75 195 ARG A N 1
ATOM 1478 C CA . ARG A 1 195 ? -11.109 19.562 -2.92 1 94.75 195 ARG A CA 1
ATOM 1479 C C . ARG A 1 195 ? -12.492 19.641 -3.557 1 94.75 195 ARG A C 1
ATOM 1481 O O . ARG A 1 195 ? -12.648 20.219 -4.637 1 94.75 195 ARG A O 1
ATOM 1488 N N . ASP A 1 196 ? -13.516 19.062 -2.859 1 93.88 196 ASP A N 1
ATOM 1489 C CA . ASP A 1 196 ? -14.828 18.922 -3.475 1 93.88 196 ASP A CA 1
ATOM 1490 C C . ASP A 1 196 ? -15.797 19.984 -2.971 1 93.88 196 ASP A C 1
ATOM 1492 O O . ASP A 1 196 ? -16.969 20.016 -3.355 1 93.88 196 ASP A O 1
ATOM 1496 N N . ALA A 1 197 ? -15.344 20.922 -2.156 1 96 197 ALA A N 1
ATOM 1497 C CA . ALA A 1 197 ? -16.172 22.016 -1.669 1 96 197 ALA A CA 1
ATOM 1498 C C . ALA A 1 197 ? -16.562 22.953 -2.807 1 96 197 ALA A C 1
ATOM 1500 O O . ALA A 1 197 ? -15.906 22.984 -3.854 1 96 197 ALA A O 1
ATOM 1501 N N . ALA A 1 198 ? -17.625 23.719 -2.551 1 96.31 198 ALA A N 1
ATOM 1502 C CA . ALA A 1 198 ? -18.047 24.719 -3.525 1 96.31 198 ALA A CA 1
ATOM 1503 C C . ALA A 1 198 ? -16.922 25.688 -3.848 1 96.31 198 ALA A C 1
ATOM 1505 O O . ALA A 1 198 ? -16.734 26.062 -5.008 1 96.31 198 ALA A O 1
ATOM 1506 N N . SER A 1 199 ? -16.297 26.094 -2.869 1 97.5 199 SER A N 1
ATOM 1507 C CA . SER A 1 199 ? -15.062 26.859 -3.002 1 97.5 199 SER A CA 1
ATOM 1508 C C . SER A 1 199 ? -13.914 26.203 -2.234 1 97.5 199 SER A C 1
ATOM 1510 O O . SER A 1 199 ? -13.797 26.391 -1.021 1 97.5 199 SER A O 1
ATOM 1512 N N . PRO A 1 200 ? -13.031 25.516 -2.939 1 97.5 200 PRO A N 1
ATOM 1513 C CA . PRO A 1 200 ? -11.898 24.875 -2.271 1 97.5 200 PRO A CA 1
ATOM 1514 C C . PRO A 1 200 ? -11.023 25.859 -1.503 1 97.5 200 PRO A C 1
ATOM 1516 O O . PRO A 1 200 ? -10.547 25.547 -0.407 1 97.5 200 PRO A O 1
ATOM 1519 N N . VAL A 1 201 ? -10.891 27.031 -2.049 1 98.25 201 VAL A N 1
ATOM 1520 C CA . VAL A 1 201 ? -10.07 28.047 -1.413 1 98.25 201 VAL A CA 1
ATOM 1521 C C . VAL A 1 201 ? -10.688 28.453 -0.073 1 98.25 201 VAL A C 1
ATOM 1523 O O . VAL A 1 201 ? -10 28.484 0.949 1 98.25 201 VAL A O 1
ATOM 1526 N N . GLU A 1 202 ? -11.961 28.703 -0.123 1 98.31 202 GLU A N 1
ATOM 1527 C CA . GLU A 1 202 ? -12.633 29.109 1.103 1 98.31 202 GLU A CA 1
ATOM 1528 C C . GLU A 1 202 ? -12.648 28 2.137 1 98.31 202 GLU A C 1
ATOM 1530 O O . GLU A 1 202 ? -12.523 28.25 3.338 1 98.31 202 GLU A O 1
ATOM 1535 N N . ALA A 1 203 ? -12.82 26.797 1.666 1 98.31 203 ALA A N 1
ATOM 1536 C CA . ALA A 1 203 ? -12.797 25.656 2.574 1 98.31 203 ALA A CA 1
ATOM 1537 C C . ALA A 1 203 ? -11.453 25.562 3.289 1 98.31 203 ALA A C 1
ATOM 1539 O O . ALA A 1 203 ? -11.398 25.391 4.508 1 98.31 203 ALA A O 1
ATOM 1540 N N . ALA A 1 204 ? -10.383 25.688 2.545 1 98.5 204 ALA A N 1
ATOM 1541 C CA . ALA A 1 204 ? -9.047 25.625 3.125 1 98.5 204 ALA A CA 1
ATOM 1542 C C . ALA A 1 204 ? -8.836 26.75 4.137 1 98.5 204 ALA A C 1
ATOM 1544 O O . ALA A 1 204 ? -8.289 26.531 5.219 1 98.5 204 ALA A O 1
ATOM 1545 N N . ARG A 1 205 ? -9.305 27.922 3.779 1 98.56 205 ARG A N 1
ATOM 1546 C CA . ARG A 1 205 ? -9.164 29.078 4.66 1 98.56 205 ARG A CA 1
ATOM 1547 C C . ARG A 1 205 ? -9.953 28.891 5.949 1 98.56 205 ARG A C 1
ATOM 1549 O O . ARG A 1 205 ? -9.5 29.281 7.027 1 98.56 205 ARG A O 1
ATOM 1556 N N . GLN A 1 206 ? -11.117 28.297 5.812 1 98.5 206 GLN A N 1
ATOM 1557 C CA . GLN A 1 206 ? -11.922 28.031 6.996 1 98.5 206 GLN A CA 1
ATOM 1558 C C . GLN A 1 206 ? -11.242 27.016 7.91 1 98.5 206 GLN A C 1
ATOM 1560 O O . GLN A 1 206 ? -11.281 27.156 9.133 1 98.5 206 GLN A O 1
ATOM 1565 N N . PHE A 1 207 ? -10.68 26 7.359 1 98.62 207 PHE A N 1
ATOM 1566 C CA . PHE A 1 207 ? -9.914 25.047 8.148 1 98.62 207 PHE A CA 1
ATOM 1567 C C . PHE A 1 207 ? -8.797 25.75 8.906 1 98.62 207 PHE A C 1
ATOM 1569 O O . PHE A 1 207 ? -8.633 25.547 10.109 1 98.62 207 PHE A O 1
ATOM 1576 N N . LYS A 1 208 ? -8.031 26.578 8.195 1 98.12 208 LYS A N 1
ATOM 1577 C CA . LYS A 1 208 ? -6.918 27.297 8.812 1 98.12 208 LYS A CA 1
ATOM 1578 C C . LYS A 1 208 ? -7.402 28.188 9.953 1 98.12 208 LYS A C 1
ATOM 1580 O O . LYS A 1 208 ? -6.766 28.25 11.008 1 98.12 208 LYS A O 1
ATOM 1585 N N . ARG A 1 209 ? -8.477 28.859 9.719 1 98.19 209 ARG A N 1
ATOM 1586 C CA . ARG A 1 209 ? -9.031 29.734 10.742 1 98.19 209 ARG A CA 1
ATOM 1587 C C . ARG A 1 209 ? -9.461 28.938 11.969 1 98.19 209 ARG A C 1
ATOM 1589 O O . ARG A 1 209 ? -9.195 29.344 13.102 1 98.19 209 ARG A O 1
ATOM 1596 N N . SER A 1 210 ? -10.156 27.859 11.719 1 98.31 210 SER A N 1
ATOM 1597 C CA . SER A 1 210 ? -10.625 27.031 12.82 1 98.31 210 SER A CA 1
ATOM 1598 C C . SER A 1 210 ? -9.453 26.453 13.609 1 98.31 210 SER A C 1
ATOM 1600 O O . SER A 1 210 ? -9.5 26.375 14.836 1 98.31 210 SER A O 1
ATOM 1602 N N . ILE A 1 211 ? -8.406 26.016 12.898 1 98.38 211 ILE A N 1
ATOM 1603 C CA . ILE A 1 211 ? -7.211 25.5 13.547 1 98.38 211 ILE A CA 1
ATOM 1604 C C . ILE A 1 211 ? -6.59 26.578 14.43 1 98.38 211 ILE A C 1
ATOM 1606 O O . ILE A 1 211 ? -6.246 26.328 15.586 1 98.38 211 ILE A O 1
ATOM 1610 N N . ALA A 1 212 ? -6.48 27.812 13.891 1 97.88 212 ALA A N 1
ATOM 1611 C CA . ALA A 1 212 ? -5.914 28.922 14.641 1 97.88 212 ALA A CA 1
ATOM 1612 C C . ALA A 1 212 ? -6.754 29.234 15.875 1 97.88 212 ALA A C 1
ATOM 1614 O O . ALA A 1 212 ? -6.211 29.562 16.938 1 97.88 212 ALA A O 1
ATOM 1615 N N . GLN A 1 213 ? -8.008 29.125 15.695 1 97.56 213 GLN A N 1
ATOM 1616 C CA . GLN A 1 213 ? -8.914 29.438 16.797 1 97.56 213 GLN A CA 1
ATOM 1617 C C . GLN A 1 213 ? -8.812 28.406 17.906 1 97.56 213 GLN A C 1
ATOM 1619 O O . GLN A 1 213 ? -8.828 28.75 19.094 1 97.56 213 GLN A O 1
ATOM 1624 N N . LEU A 1 214 ? -8.711 27.188 17.562 1 97.88 214 LEU A N 1
ATOM 1625 C CA . LEU A 1 214 ? -8.773 26.094 18.516 1 97.88 214 LEU A CA 1
ATOM 1626 C C . LEU A 1 214 ? -7.398 25.828 19.125 1 97.88 214 LEU A C 1
ATOM 1628 O O . LEU A 1 214 ? -7.297 25.359 20.266 1 97.88 214 LEU A O 1
ATOM 1632 N N . TRP A 1 215 ? -6.312 26.094 18.438 1 97 215 TRP A N 1
ATOM 1633 C CA . TRP A 1 215 ? -4.973 25.734 18.906 1 97 215 TRP A CA 1
ATOM 1634 C C . TRP A 1 215 ? -4.121 26.984 19.109 1 97 215 TRP A C 1
ATOM 1636 O O . TRP A 1 215 ? -2.98 26.906 19.562 1 97 215 TRP A O 1
ATOM 1646 N N . GLY A 1 216 ? -4.547 28.062 18.625 1 89.25 216 GLY A N 1
ATOM 1647 C CA . GLY A 1 216 ? -3.816 29.312 18.781 1 89.25 216 GLY A CA 1
ATOM 1648 C C . GLY A 1 216 ? -4.152 30.031 20.078 1 89.25 216 GLY A C 1
ATOM 1649 O O . GLY A 1 216 ? -5.129 29.688 20.75 1 89.25 216 GLY A O 1
ATOM 1650 N N . MET B 1 1 ? -5.094 -32.625 -8.867 1 62.78 1 MET B N 1
ATOM 1651 C CA . MET B 1 1 ? -5.18 -31.219 -8.469 1 62.78 1 MET B CA 1
ATOM 1652 C C . MET B 1 1 ? -4.383 -30.328 -9.422 1 62.78 1 MET B C 1
ATOM 1654 O O . MET B 1 1 ? -3.404 -30.781 -10.016 1 62.78 1 MET B O 1
ATOM 1658 N N . SER B 1 2 ? -4.934 -29.109 -9.82 1 86.94 2 SER B N 1
ATOM 1659 C CA . SER B 1 2 ? -4.211 -28.281 -10.773 1 86.94 2 SER B CA 1
ATOM 1660 C C . SER B 1 2 ? -2.861 -27.844 -10.211 1 86.94 2 SER B C 1
ATOM 1662 O O . SER B 1 2 ? -2.713 -27.672 -9 1 86.94 2 SER B O 1
ATOM 1664 N N . LEU B 1 3 ? -1.808 -27.906 -10.984 1 96.69 3 LEU B N 1
ATOM 1665 C CA . LEU B 1 3 ? -0.475 -27.453 -10.594 1 96.69 3 LEU B CA 1
ATOM 1666 C C . LEU B 1 3 ? -0.498 -26 -10.164 1 96.69 3 LEU B C 1
ATOM 1668 O O . LEU B 1 3 ? -1.259 -25.188 -10.703 1 96.69 3 LEU B O 1
ATOM 1672 N N . PRO B 1 4 ? 0.312 -25.703 -9.156 1 98.56 4 PRO B N 1
ATOM 1673 C CA . PRO B 1 4 ? 0.471 -24.266 -8.859 1 98.56 4 PRO B CA 1
ATOM 1674 C C . PRO B 1 4 ? 0.866 -23.453 -10.086 1 98.56 4 PRO B C 1
ATOM 1676 O O . PRO B 1 4 ? 1.665 -23.906 -10.906 1 98.56 4 PRO B O 1
ATOM 1679 N N . MET B 1 5 ? 0.277 -22.344 -10.219 1 98.75 5 MET B N 1
ATOM 1680 C CA . MET B 1 5 ? 0.692 -21.406 -11.258 1 98.75 5 MET B CA 1
ATOM 1681 C C . MET B 1 5 ? 1.985 -20.703 -10.875 1 98.75 5 MET B C 1
ATOM 1683 O O . MET B 1 5 ? 2.311 -20.594 -9.688 1 98.75 5 MET B O 1
ATOM 1687 N N . LEU B 1 6 ? 2.709 -20.266 -11.859 1 98.81 6 LEU B N 1
ATOM 1688 C CA . LEU B 1 6 ? 3.902 -19.453 -11.656 1 98.81 6 LEU B CA 1
ATOM 1689 C C . LEU B 1 6 ? 3.639 -18 -12.039 1 98.81 6 LEU B C 1
ATOM 1691 O O . LEU B 1 6 ? 3.18 -17.703 -13.148 1 98.81 6 LEU B O 1
ATOM 1695 N N . GLN B 1 7 ? 3.814 -17.109 -11.109 1 98.81 7 GLN B N 1
ATOM 1696 C CA . GLN B 1 7 ? 3.654 -15.68 -11.281 1 98.81 7 GLN B CA 1
ATOM 1697 C C . GLN B 1 7 ? 5 -14.961 -11.211 1 98.81 7 GLN B C 1
ATOM 1699 O O . GLN B 1 7 ? 5.82 -15.25 -10.336 1 98.81 7 GLN B O 1
ATOM 1704 N N . VAL B 1 8 ? 5.27 -14.094 -12.141 1 98.56 8 VAL B N 1
ATOM 1705 C CA . VAL B 1 8 ? 6.453 -13.242 -12.062 1 98.56 8 VAL B CA 1
ATOM 1706 C C . VAL B 1 8 ? 6.062 -11.859 -11.547 1 98.56 8 VAL B C 1
ATOM 1708 O O . VAL B 1 8 ? 5.066 -11.281 -11.992 1 98.56 8 VAL B O 1
ATOM 1711 N N . ALA B 1 9 ? 6.766 -11.383 -10.562 1 98.19 9 ALA B N 1
ATOM 1712 C CA . ALA B 1 9 ? 6.582 -10.023 -10.07 1 98.19 9 ALA B CA 1
ATOM 1713 C C . ALA B 1 9 ? 7.52 -9.047 -10.781 1 98.19 9 ALA B C 1
ATOM 1715 O O . ALA B 1 9 ? 8.742 -9.125 -10.625 1 98.19 9 ALA B O 1
ATOM 1716 N N . LEU B 1 10 ? 6.953 -8.148 -11.57 1 98.12 10 LEU B N 1
ATOM 1717 C CA . LEU B 1 10 ? 7.73 -7.109 -12.234 1 98.12 10 LEU B CA 1
ATOM 1718 C C . LEU B 1 10 ? 7.934 -5.914 -11.305 1 98.12 10 LEU B C 1
ATOM 1720 O O . LEU B 1 10 ? 7.281 -4.883 -11.469 1 98.12 10 LEU B O 1
ATOM 1724 N N . ASP B 1 11 ? 8.93 -5.977 -10.469 1 97.19 11 ASP B N 1
ATOM 1725 C CA . ASP B 1 11 ? 9.289 -4.875 -9.586 1 97.19 11 ASP B CA 1
ATOM 1726 C C . ASP B 1 11 ? 10.367 -3.992 -10.211 1 97.19 11 ASP B C 1
ATOM 1728 O O . ASP B 1 11 ? 11.328 -3.607 -9.547 1 97.19 11 ASP B O 1
ATOM 1732 N N . ASN B 1 12 ? 10.273 -3.881 -11.5 1 96.31 12 ASN B N 1
ATOM 1733 C CA . ASN B 1 12 ? 11.062 -2.879 -12.211 1 96.31 12 ASN B CA 1
ATOM 1734 C C . ASN B 1 12 ? 10.617 -1.463 -11.852 1 96.31 12 ASN B C 1
ATOM 1736 O O . ASN B 1 12 ? 9.461 -1.239 -11.5 1 96.31 12 ASN B O 1
ATOM 1740 N N . GLN B 1 13 ? 11.516 -0.538 -11.969 1 95.88 13 GLN B N 1
ATOM 1741 C CA . GLN B 1 13 ? 11.156 0.83 -11.609 1 95.88 13 GLN B CA 1
ATOM 1742 C C . GLN B 1 13 ? 10.508 1.561 -12.781 1 95.88 13 GLN B C 1
ATOM 1744 O O . GLN B 1 13 ? 9.836 2.578 -12.586 1 95.88 13 GLN B O 1
ATOM 1749 N N . THR B 1 14 ? 10.805 1.013 -14.031 1 97.38 14 THR B N 1
ATOM 1750 C CA . THR B 1 14 ? 10.289 1.678 -15.219 1 97.38 14 THR B CA 1
ATOM 1751 C C . THR B 1 14 ? 9.609 0.674 -16.141 1 97.38 14 THR B C 1
ATOM 1753 O O . THR B 1 14 ? 9.914 -0.521 -16.109 1 97.38 14 THR B O 1
ATOM 1756 N N . LEU B 1 15 ? 8.727 1.202 -16.969 1 97.75 15 LEU B N 1
ATOM 1757 C CA . LEU B 1 15 ? 8.055 0.387 -17.984 1 97.75 15 LEU B CA 1
ATOM 1758 C C . LEU B 1 15 ? 9.047 -0.165 -18.984 1 97.75 15 LEU B C 1
ATOM 1760 O O . LEU B 1 15 ? 8.922 -1.309 -19.438 1 97.75 15 LEU B O 1
ATOM 1764 N N . ALA B 1 16 ? 10 0.651 -19.359 1 97.94 16 ALA B N 1
ATOM 1765 C CA . ALA B 1 16 ? 11.008 0.204 -20.312 1 97.94 16 ALA B CA 1
ATOM 1766 C C . ALA B 1 16 ? 11.711 -1.057 -19.828 1 97.94 16 ALA B C 1
ATOM 1768 O O . ALA B 1 16 ? 11.852 -2.027 -20.578 1 97.94 16 ALA B O 1
ATOM 1769 N N . SER B 1 17 ? 12.094 -1.051 -18.594 1 97.31 17 SER B N 1
ATOM 1770 C CA . SER B 1 17 ? 12.766 -2.205 -18.016 1 97.31 17 SER B CA 1
ATOM 1771 C C . SER B 1 17 ? 11.82 -3.391 -17.875 1 97.31 17 SER B C 1
ATOM 1773 O O . SER B 1 17 ? 12.219 -4.543 -18.047 1 97.31 17 SER B O 1
ATOM 1775 N N . ALA B 1 18 ? 10.562 -3.146 -17.516 1 97.88 18 ALA B N 1
ATOM 1776 C CA . ALA B 1 18 ? 9.555 -4.199 -17.406 1 97.88 18 ALA B CA 1
ATOM 1777 C C . ALA B 1 18 ? 9.328 -4.879 -18.75 1 97.88 18 ALA B C 1
ATOM 1779 O O . ALA B 1 18 ? 9.164 -6.102 -18.812 1 97.88 18 ALA B O 1
ATOM 1780 N N . TYR B 1 19 ? 9.367 -4.074 -19.828 1 98.12 19 TYR B N 1
ATOM 1781 C CA . TYR B 1 19 ? 9.188 -4.613 -21.172 1 98.12 19 TYR B CA 1
ATOM 1782 C C . TYR B 1 19 ? 10.328 -5.555 -21.547 1 98.12 19 TYR B C 1
ATOM 1784 O O . TYR B 1 19 ? 10.102 -6.602 -22.156 1 98.12 19 TYR B O 1
ATOM 1792 N N . GLU B 1 20 ? 11.469 -5.172 -21.156 1 96.94 20 GLU B N 1
ATOM 1793 C CA . GLU B 1 20 ? 12.617 -6.023 -21.438 1 96.94 20 GLU B CA 1
ATOM 1794 C C . GLU B 1 20 ? 12.477 -7.383 -20.766 1 96.94 20 GLU B C 1
ATOM 1796 O O . GLU B 1 20 ? 12.742 -8.422 -21.375 1 96.94 20 GLU B O 1
ATOM 1801 N N . THR B 1 21 ? 12.016 -7.336 -19.562 1 96.62 21 THR B N 1
ATOM 1802 C CA . THR B 1 21 ? 11.844 -8.57 -18.812 1 96.62 21 THR B CA 1
ATOM 1803 C C . THR B 1 21 ? 10.719 -9.414 -19.406 1 96.62 21 THR B C 1
ATOM 1805 O O . THR B 1 21 ? 10.883 -10.617 -19.625 1 96.62 21 THR B O 1
ATOM 1808 N N . THR B 1 22 ? 9.594 -8.812 -19.672 1 97.81 22 THR B N 1
ATOM 1809 C CA . THR B 1 22 ? 8.422 -9.57 -20.094 1 97.81 22 THR B CA 1
ATOM 1810 C C . THR B 1 22 ? 8.625 -10.141 -21.5 1 97.81 22 THR B C 1
ATOM 1812 O O . THR B 1 22 ? 8.125 -11.227 -21.812 1 97.81 22 THR B O 1
ATOM 1815 N N . ARG B 1 23 ? 9.383 -9.445 -22.312 1 97.31 23 ARG B N 1
ATOM 1816 C CA . ARG B 1 23 ? 9.695 -9.977 -23.641 1 97.31 23 ARG B CA 1
ATOM 1817 C C . ARG B 1 23 ? 10.328 -11.359 -23.547 1 97.31 23 ARG B C 1
ATOM 1819 O O . ARG B 1 23 ? 10.102 -12.211 -24.406 1 97.31 23 ARG B O 1
ATOM 1826 N N . LEU B 1 24 ? 11.008 -11.547 -22.531 1 97 24 LEU B N 1
ATOM 1827 C CA . LEU B 1 24 ? 11.727 -12.805 -22.344 1 97 24 LEU B CA 1
ATOM 1828 C C . LEU B 1 24 ? 10.836 -13.852 -21.688 1 97 24 LEU B C 1
ATOM 1830 O O . LEU B 1 24 ? 10.805 -15.008 -22.109 1 97 24 LEU B O 1
ATOM 1834 N N . ILE B 1 25 ? 10.023 -13.438 -20.688 1 97.75 25 ILE B N 1
ATOM 1835 C CA . ILE B 1 25 ? 9.57 -14.469 -19.766 1 97.75 25 ILE B CA 1
ATOM 1836 C C . ILE B 1 25 ? 8.047 -14.57 -19.812 1 97.75 25 ILE B C 1
ATOM 1838 O O . ILE B 1 25 ? 7.465 -15.477 -19.203 1 97.75 25 ILE B O 1
ATOM 1842 N N . ALA B 1 26 ? 7.391 -13.672 -20.453 1 97.88 26 ALA B N 1
ATOM 1843 C CA . ALA B 1 26 ? 5.934 -13.609 -20.375 1 97.88 26 ALA B CA 1
ATOM 1844 C C . ALA B 1 26 ? 5.309 -14.945 -20.75 1 97.88 26 ALA B C 1
ATOM 1846 O O . ALA B 1 26 ? 4.316 -15.375 -20.156 1 97.88 26 ALA B O 1
ATOM 1847 N N . GLU B 1 27 ? 5.922 -15.617 -21.719 1 98 27 GLU B N 1
ATOM 1848 C CA . GLU B 1 27 ? 5.344 -16.859 -22.234 1 98 27 GLU B CA 1
ATOM 1849 C C . GLU B 1 27 ? 5.766 -18.047 -21.375 1 98 27 GLU B C 1
ATOM 1851 O O . GLU B 1 27 ? 5.242 -19.156 -21.531 1 98 27 GLU B O 1
ATOM 1856 N N . GLU B 1 28 ? 6.629 -17.797 -20.406 1 98.19 28 GLU B N 1
ATOM 1857 C CA . GLU B 1 28 ? 7.137 -18.859 -19.562 1 98.19 28 GLU B CA 1
ATOM 1858 C C . GLU B 1 28 ? 6.418 -18.891 -18.219 1 98.19 28 GLU B C 1
ATOM 1860 O O . GLU B 1 28 ? 6.652 -19.781 -17.391 1 98.19 28 GLU B O 1
ATOM 1865 N N . VAL B 1 29 ? 5.5 -17.953 -17.969 1 98.56 29 VAL B N 1
ATOM 1866 C CA . VAL B 1 29 ? 4.797 -17.859 -16.688 1 98.56 29 VAL B CA 1
ATOM 1867 C C . VAL B 1 29 ? 3.291 -17.844 -16.938 1 98.56 29 VAL B C 1
ATOM 1869 O O . VAL B 1 29 ? 2.838 -17.719 -18.078 1 98.56 29 VAL B O 1
ATOM 1872 N N . ASP B 1 30 ? 2.557 -17.984 -15.891 1 98.62 30 ASP B N 1
ATOM 1873 C CA . ASP B 1 30 ? 1.101 -18.016 -15.984 1 98.62 30 ASP B CA 1
ATOM 1874 C C . ASP B 1 30 ? 0.509 -16.625 -15.695 1 98.62 30 ASP B C 1
ATOM 1876 O O . ASP B 1 30 ? -0.506 -16.25 -16.281 1 98.62 30 ASP B O 1
ATOM 1880 N N . ILE B 1 31 ? 1.143 -15.898 -14.781 1 98.88 31 ILE B N 1
ATOM 1881 C CA . ILE B 1 31 ? 0.636 -14.625 -14.281 1 98.88 31 ILE B CA 1
ATOM 1882 C C . ILE B 1 31 ? 1.744 -13.57 -14.328 1 98.88 31 ILE B C 1
ATOM 1884 O O . ILE B 1 31 ? 2.889 -13.852 -13.969 1 98.88 31 ILE B O 1
ATOM 1888 N N . ILE B 1 32 ? 1.432 -12.461 -14.828 1 98.88 32 ILE B N 1
ATOM 1889 C CA . ILE B 1 32 ? 2.307 -11.297 -14.812 1 98.88 32 ILE B CA 1
ATOM 1890 C C . ILE B 1 32 ? 1.815 -10.297 -13.766 1 98.88 32 ILE B C 1
ATOM 1892 O O . ILE B 1 32 ? 0.7 -9.781 -13.867 1 98.88 32 ILE B O 1
ATOM 1896 N N . GLU B 1 33 ? 2.623 -10.078 -12.797 1 98.94 33 GLU B N 1
ATOM 1897 C CA . GLU B 1 33 ? 2.287 -9.117 -11.75 1 98.94 33 GLU B CA 1
ATOM 1898 C C . GLU B 1 33 ? 2.975 -7.773 -11.992 1 98.94 33 GLU B C 1
ATOM 1900 O O . GLU B 1 33 ? 4.203 -7.707 -12.086 1 98.94 33 GLU B O 1
ATOM 1905 N N . VAL B 1 34 ? 2.156 -6.738 -12.188 1 98.81 34 VAL B N 1
ATOM 1906 C CA . VAL B 1 34 ? 2.691 -5.387 -12.039 1 98.81 34 VAL B CA 1
ATOM 1907 C C . VAL B 1 34 ? 2.982 -5.109 -10.562 1 98.81 34 VAL B C 1
ATOM 1909 O O . VAL B 1 34 ? 2.078 -4.75 -9.805 1 98.81 34 VAL B O 1
ATOM 1912 N N . GLY B 1 35 ? 4.227 -5.297 -10.211 1 98.44 35 GLY B N 1
ATOM 1913 C CA . GLY B 1 35 ? 4.609 -5.199 -8.812 1 98.44 35 GLY B CA 1
ATOM 1914 C C . GLY B 1 35 ? 4.449 -3.801 -8.242 1 98.44 35 GLY B C 1
ATOM 1915 O O . GLY B 1 35 ? 4.355 -2.828 -9 1 98.44 35 GLY B O 1
ATOM 1916 N N . THR B 1 36 ? 4.453 -3.666 -6.957 1 98.5 36 THR B N 1
ATOM 1917 C CA . THR B 1 36 ? 4.223 -2.398 -6.273 1 98.5 36 THR B CA 1
ATOM 1918 C C . THR B 1 36 ? 5.25 -1.356 -6.707 1 98.5 36 THR B C 1
ATOM 1920 O O . THR B 1 36 ? 4.918 -0.18 -6.867 1 98.5 36 THR B O 1
ATOM 1923 N N . ILE B 1 37 ? 6.504 -1.754 -6.895 1 98.44 37 ILE B N 1
ATOM 1924 C CA . ILE B 1 37 ? 7.555 -0.828 -7.301 1 98.44 37 ILE B CA 1
ATOM 1925 C C . ILE B 1 37 ? 7.223 -0.24 -8.672 1 98.44 37 ILE B C 1
ATOM 1927 O O . ILE B 1 37 ? 7.316 0.974 -8.875 1 98.44 37 ILE B O 1
ATOM 1931 N N . LEU B 1 38 ? 6.82 -1.1 -9.594 1 98.69 38 LEU B N 1
ATOM 1932 C CA . LEU B 1 38 ? 6.445 -0.636 -10.922 1 98.69 38 LEU B CA 1
ATOM 1933 C C . LEU B 1 38 ? 5.188 0.224 -10.867 1 98.69 38 LEU B C 1
ATOM 1935 O O . LEU B 1 38 ? 5.086 1.227 -11.578 1 98.69 38 LEU B O 1
ATOM 1939 N N . CYS B 1 39 ? 4.203 -0.167 -10.039 1 98.44 39 CYS B N 1
ATOM 1940 C CA . CYS B 1 39 ? 2.988 0.62 -9.852 1 98.44 39 CYS B CA 1
ATOM 1941 C C . CYS B 1 39 ? 3.318 2.023 -9.359 1 98.44 39 CYS B C 1
ATOM 1943 O O . CYS B 1 39 ? 2.803 3.01 -9.891 1 98.44 39 CYS B O 1
ATOM 1945 N N . VAL B 1 40 ? 4.184 2.104 -8.406 1 98.44 40 VAL B N 1
ATOM 1946 C CA . VAL B 1 40 ? 4.578 3.387 -7.836 1 98.44 40 VAL B CA 1
ATOM 1947 C C . VAL B 1 40 ? 5.383 4.18 -8.859 1 98.44 40 VAL B C 1
ATOM 1949 O O . VAL B 1 40 ? 5.273 5.406 -8.93 1 98.44 40 VAL B O 1
ATOM 1952 N N . GLY B 1 41 ? 6.129 3.502 -9.664 1 98.56 41 GLY B N 1
ATOM 1953 C CA . GLY B 1 41 ? 6.945 4.152 -10.68 1 98.56 41 GLY B CA 1
ATOM 1954 C C . GLY B 1 41 ? 6.129 4.73 -11.82 1 98.56 41 GLY B C 1
ATOM 1955 O O . GLY B 1 41 ? 6.344 5.871 -12.227 1 98.56 41 GLY B O 1
ATOM 1956 N N . GLU B 1 42 ? 5.098 3.914 -12.281 1 98.56 42 GLU B N 1
ATOM 1957 C CA . GLU B 1 42 ? 4.555 4.219 -13.609 1 98.56 42 GLU B CA 1
ATOM 1958 C C . GLU B 1 42 ? 3.039 4.367 -13.555 1 98.56 42 GLU B C 1
ATOM 1960 O O . GLU B 1 42 ? 2.428 4.855 -14.516 1 98.56 42 GLU B O 1
ATOM 1965 N N . GLY B 1 43 ? 2.396 3.982 -12.461 1 98.31 43 GLY B N 1
ATOM 1966 C CA . GLY B 1 43 ? 0.952 4.082 -12.336 1 98.31 43 GLY B CA 1
ATOM 1967 C C . GLY B 1 43 ? 0.21 3.021 -13.125 1 98.31 43 GLY B C 1
ATOM 1968 O O . GLY B 1 43 ? 0.804 2.031 -13.555 1 98.31 43 GLY B O 1
ATOM 1969 N N . VAL B 1 44 ? -1.064 3.207 -13.32 1 98.5 44 VAL B N 1
ATOM 1970 C CA . VAL B 1 44 ? -1.953 2.191 -13.875 1 98.5 44 VAL B CA 1
ATOM 1971 C C . VAL B 1 44 ? -1.646 1.986 -15.359 1 98.5 44 VAL B C 1
ATOM 1973 O O . VAL B 1 44 ? -2.07 0.995 -15.953 1 98.5 44 VAL B O 1
ATOM 1976 N N . ARG B 1 45 ? -0.913 2.902 -15.977 1 98.56 45 ARG B N 1
ATOM 1977 C CA . ARG B 1 45 ? -0.551 2.699 -17.375 1 98.56 45 ARG B CA 1
ATOM 1978 C C . ARG B 1 45 ? 0.268 1.424 -17.547 1 98.56 45 ARG B C 1
ATOM 1980 O O . ARG B 1 45 ? 0.199 0.773 -18.594 1 98.56 45 ARG B O 1
ATOM 1987 N N . ALA B 1 46 ? 1.069 1.063 -16.5 1 98.81 46 ALA B N 1
ATOM 1988 C CA . ALA B 1 46 ? 1.84 -0.176 -16.547 1 98.81 46 ALA B CA 1
ATOM 1989 C C . ALA B 1 46 ? 0.922 -1.389 -16.672 1 98.81 46 ALA B C 1
ATOM 1991 O O . ALA B 1 46 ? 1.213 -2.322 -17.422 1 98.81 46 ALA B O 1
ATOM 1992 N N . VAL B 1 47 ? -0.21 -1.349 -15.969 1 98.88 47 VAL B N 1
ATOM 1993 C CA . VAL B 1 47 ? -1.189 -2.43 -16.016 1 98.88 47 VAL B CA 1
ATOM 1994 C C . VAL B 1 47 ? -1.813 -2.514 -17.406 1 98.88 47 VAL B C 1
ATOM 1996 O O . VAL B 1 47 ? -1.869 -3.59 -18 1 98.88 47 VAL B O 1
ATOM 1999 N N . ARG B 1 48 ? -2.186 -1.395 -17.875 1 98.75 48 ARG B N 1
ATOM 2000 C CA . ARG B 1 48 ? -2.834 -1.314 -19.172 1 98.75 48 ARG B CA 1
ATOM 2001 C C . ARG B 1 48 ? -1.918 -1.837 -20.281 1 98.75 48 ARG B C 1
ATOM 2003 O O . ARG B 1 48 ? -2.334 -2.648 -21.109 1 98.75 48 ARG B O 1
ATOM 2010 N N . ASP B 1 49 ? -0.7 -1.384 -20.266 1 98.75 49 ASP B N 1
ATOM 2011 C CA . ASP B 1 49 ? 0.252 -1.737 -21.312 1 98.75 49 ASP B CA 1
ATOM 2012 C C . ASP B 1 49 ? 0.564 -3.232 -21.281 1 98.75 49 ASP B C 1
ATOM 2014 O O . ASP B 1 49 ? 0.572 -3.887 -22.328 1 98.75 49 ASP B O 1
ATOM 2018 N N . LEU B 1 50 ? 0.801 -3.781 -20.141 1 98.81 50 LEU B N 1
ATOM 2019 C CA . LEU B 1 50 ? 1.208 -5.176 -20.031 1 98.81 50 LEU B CA 1
ATOM 2020 C C . LEU B 1 50 ? 0.05 -6.109 -20.391 1 98.81 50 LEU B C 1
ATOM 2022 O O . LEU B 1 50 ? 0.256 -7.16 -21 1 98.81 50 LEU B O 1
ATOM 2026 N N . LYS B 1 51 ? -1.164 -5.699 -19.984 1 98.81 51 LYS B N 1
ATOM 2027 C CA . LYS B 1 51 ? -2.312 -6.508 -20.391 1 98.81 51 LYS B CA 1
ATOM 2028 C C . LYS B 1 51 ? -2.51 -6.461 -21.906 1 98.81 51 LYS B C 1
ATOM 2030 O O . LYS B 1 51 ? -2.857 -7.473 -22.516 1 98.81 51 LYS B O 1
ATOM 2035 N N . ALA B 1 52 ? -2.295 -5.328 -22.5 1 98.75 52 ALA B N 1
ATOM 2036 C CA . ALA B 1 52 ? -2.428 -5.195 -23.953 1 98.75 52 ALA B CA 1
ATOM 2037 C C . ALA B 1 52 ? -1.401 -6.059 -24.672 1 98.75 52 ALA B C 1
ATOM 2039 O O . ALA B 1 52 ? -1.7 -6.645 -25.719 1 98.75 52 ALA B O 1
ATOM 2040 N N . LEU B 1 53 ? -0.269 -6.137 -24.188 1 98.5 53 LEU B N 1
ATOM 2041 C CA . LEU B 1 53 ? 0.809 -6.902 -24.797 1 98.5 53 LEU B CA 1
ATOM 2042 C C . LEU B 1 53 ? 0.583 -8.398 -24.609 1 98.5 53 LEU B C 1
ATOM 2044 O O . LEU B 1 53 ? 0.94 -9.195 -25.484 1 98.5 53 LEU B O 1
ATOM 2048 N N . TYR B 1 54 ? -0.041 -8.766 -23.453 1 98.56 54 TYR B N 1
ATOM 2049 C CA . TYR B 1 54 ? -0.214 -10.172 -23.125 1 98.56 54 TYR B CA 1
ATOM 2050 C C . TYR B 1 54 ? -1.643 -10.461 -22.672 1 98.56 54 TYR B C 1
ATOM 2052 O O . TYR B 1 54 ? -1.874 -10.883 -21.547 1 98.56 54 TYR B O 1
ATOM 2060 N N . PRO B 1 55 ? -2.629 -10.32 -23.578 1 98.25 55 PRO B N 1
ATOM 2061 C CA . PRO B 1 55 ? -4.047 -10.414 -23.234 1 98.25 55 PRO B CA 1
ATOM 2062 C C . PRO B 1 55 ? -4.449 -11.812 -22.75 1 98.25 55 PRO B C 1
ATOM 2064 O O . PRO B 1 55 ? -5.469 -11.977 -22.078 1 98.25 55 PRO B O 1
ATOM 2067 N N . HIS B 1 56 ? -3.633 -12.82 -23.047 1 98.38 56 HIS B N 1
ATOM 2068 C CA . HIS B 1 56 ? -3.971 -14.195 -22.688 1 98.38 56 HIS B CA 1
ATOM 2069 C C . HIS B 1 56 ? -3.412 -14.57 -21.328 1 98.38 56 HIS B C 1
ATOM 2071 O O . HIS B 1 56 ? -3.664 -15.672 -20.828 1 98.38 56 HIS B O 1
ATOM 2077 N N . LYS B 1 57 ? -2.664 -13.672 -20.719 1 98.75 57 LYS B N 1
ATOM 2078 C CA . LYS B 1 57 ? -2.117 -13.891 -19.391 1 98.75 57 LYS B CA 1
ATOM 2079 C C . LYS B 1 57 ? -2.99 -13.242 -18.312 1 98.75 57 LYS B C 1
ATOM 2081 O O . LYS B 1 57 ? -3.674 -12.25 -18.594 1 98.75 57 LYS B O 1
ATOM 2086 N N . ILE B 1 58 ? -3.002 -13.836 -17.156 1 98.81 58 ILE B N 1
ATOM 2087 C CA . ILE B 1 58 ? -3.508 -13.117 -15.992 1 98.81 58 ILE B CA 1
ATOM 2088 C C . ILE B 1 58 ? -2.551 -11.977 -15.641 1 98.81 58 ILE B C 1
ATOM 2090 O O . ILE B 1 58 ? -1.347 -12.195 -15.492 1 98.81 58 ILE B O 1
ATOM 2094 N N . VAL B 1 59 ? -3.055 -10.781 -15.602 1 98.94 59 VAL B N 1
ATOM 2095 C CA . VAL B 1 59 ? -2.275 -9.633 -15.164 1 98.94 59 VAL B CA 1
ATOM 2096 C C . VAL B 1 59 ? -2.803 -9.125 -13.82 1 98.94 59 VAL B C 1
ATOM 2098 O O . VAL B 1 59 ? -3.992 -8.828 -13.68 1 98.94 59 VAL B O 1
ATOM 2101 N N . LEU B 1 60 ? -1.943 -9.148 -12.828 1 98.94 60 LEU B N 1
ATOM 2102 C CA . LEU B 1 60 ? -2.273 -8.703 -11.477 1 98.94 60 LEU B CA 1
ATOM 2103 C C . LEU B 1 60 ? -1.691 -7.32 -11.203 1 98.94 60 LEU B C 1
ATOM 2105 O O . LEU B 1 60 ? -0.521 -7.062 -11.5 1 98.94 60 LEU B O 1
ATOM 2109 N N . ALA B 1 61 ? -2.512 -6.367 -10.758 1 98.94 61 ALA B N 1
ATOM 2110 C CA . ALA B 1 61 ? -2.039 -5.086 -10.242 1 98.94 61 ALA B CA 1
ATOM 2111 C C . ALA B 1 61 ? -1.775 -5.168 -8.742 1 98.94 61 ALA B C 1
ATOM 2113 O O . ALA B 1 61 ? -2.713 -5.246 -7.941 1 98.94 61 ALA B O 1
ATOM 2114 N N . ASP B 1 62 ? -0.537 -5.133 -8.367 1 98.88 62 ASP B N 1
ATOM 2115 C CA . ASP B 1 62 ? -0.172 -5.207 -6.953 1 98.88 62 ASP B CA 1
ATOM 2116 C C . ASP B 1 62 ? -0.167 -3.82 -6.316 1 98.88 62 ASP B C 1
ATOM 2118 O O . ASP B 1 62 ? 0.883 -3.326 -5.898 1 98.88 62 ASP B O 1
ATOM 2122 N N . ALA B 1 63 ? -1.331 -3.305 -6.098 1 98.69 63 ALA B N 1
ATOM 2123 C CA . ALA B 1 63 ? -1.499 -1.938 -5.609 1 98.69 63 ALA B CA 1
ATOM 2124 C C . ALA B 1 63 ? -1.525 -1.9 -4.082 1 98.69 63 ALA B C 1
ATOM 2126 O O . ALA B 1 63 ? -1.416 -0.83 -3.48 1 98.69 63 ALA B O 1
ATOM 2127 N N . LYS B 1 64 ? -1.593 -3.061 -3.461 1 98.69 64 LYS B N 1
ATOM 2128 C CA . LYS B 1 64 ? -1.662 -3.148 -2.006 1 98.69 64 LYS B CA 1
ATOM 2129 C C . LYS B 1 64 ? -2.65 -2.133 -1.439 1 98.69 64 LYS B C 1
ATOM 2131 O O . LYS B 1 64 ? -2.309 -1.355 -0.546 1 98.69 64 LYS B O 1
ATOM 2136 N N . ILE B 1 65 ? -3.904 -2.268 -1.898 1 98.81 65 ILE B N 1
ATOM 2137 C CA . ILE B 1 65 ? -4.957 -1.316 -1.554 1 98.81 65 ILE B CA 1
ATOM 2138 C C . ILE B 1 65 ? -5.223 -1.367 -0.051 1 98.81 65 ILE B C 1
ATOM 2140 O O . ILE B 1 65 ? -5.512 -2.434 0.499 1 98.81 65 ILE B O 1
ATOM 2144 N N . ALA B 1 66 ? -5.129 -0.198 0.61 1 98.62 66 ALA B N 1
ATOM 2145 C CA . ALA B 1 66 ? -5.281 -0.145 2.062 1 98.62 66 ALA B CA 1
ATOM 2146 C C . ALA B 1 66 ? -6.539 0.63 2.453 1 98.62 66 ALA B C 1
ATOM 2148 O O . ALA B 1 66 ? -7.012 0.525 3.586 1 98.62 66 ALA B O 1
ATOM 2149 N N . ASP B 1 67 ? -6.996 1.441 1.607 1 98.12 67 ASP B N 1
ATOM 2150 C CA . ASP B 1 67 ? -8.172 2.299 1.74 1 98.12 67 ASP B CA 1
ATOM 2151 C C . ASP B 1 67 ? -8.766 2.623 0.374 1 98.12 67 ASP B C 1
ATOM 2153 O O . ASP B 1 67 ? -8.195 2.279 -0.661 1 98.12 67 ASP B O 1
ATOM 2157 N N . ALA B 1 68 ? -10 3.16 0.326 1 97.88 68 ALA B N 1
ATOM 2158 C CA . ALA B 1 68 ? -10.664 3.514 -0.927 1 97.88 68 ALA B CA 1
ATOM 2159 C C . ALA B 1 68 ? -10.727 2.318 -1.873 1 97.88 68 ALA B C 1
ATOM 2161 O O . ALA B 1 68 ? -10.336 2.422 -3.041 1 97.88 68 ALA B O 1
ATOM 2162 N N . GLY B 1 69 ? -11.195 1.188 -1.306 1 98.62 69 GLY B N 1
ATOM 2163 C CA . GLY B 1 69 ? -11.164 -0.092 -1.995 1 98.62 69 GLY B CA 1
ATOM 2164 C C . GLY B 1 69 ? -11.891 -0.072 -3.326 1 98.62 69 GLY B C 1
ATOM 2165 O O . GLY B 1 69 ? -11.391 -0.606 -4.32 1 98.62 69 GLY B O 1
ATOM 2166 N N . LYS B 1 70 ? -13.031 0.567 -3.387 1 98.62 70 LYS B N 1
ATOM 2167 C CA . LYS B 1 70 ? -13.805 0.611 -4.625 1 98.62 70 LYS B CA 1
ATOM 2168 C C . LYS B 1 70 ? -13.102 1.458 -5.684 1 98.62 70 LYS B C 1
ATOM 2170 O O . LYS B 1 70 ? -12.992 1.053 -6.84 1 98.62 70 LYS B O 1
ATOM 2175 N N . ILE B 1 71 ? -12.57 2.564 -5.297 1 98.5 71 ILE B N 1
ATOM 2176 C CA . ILE B 1 71 ? -11.961 3.498 -6.238 1 98.5 71 ILE B CA 1
ATOM 2177 C C . ILE B 1 71 ? -10.688 2.887 -6.824 1 98.5 71 ILE B C 1
ATOM 2179 O O . ILE B 1 71 ? -10.531 2.818 -8.047 1 98.5 71 ILE B O 1
ATOM 2183 N N . LEU B 1 72 ? -9.828 2.438 -6.004 1 98.81 72 LEU B N 1
ATOM 2184 C CA . LEU B 1 72 ? -8.516 1.963 -6.441 1 98.81 72 LEU B CA 1
ATOM 2185 C C . LEU B 1 72 ? -8.648 0.672 -7.246 1 98.81 72 LEU B C 1
ATOM 2187 O O . LEU B 1 72 ? -7.973 0.495 -8.258 1 98.81 72 LEU B O 1
ATOM 2191 N N . SER B 1 73 ? -9.523 -0.264 -6.73 1 98.88 73 SER B N 1
ATOM 2192 C CA . SER B 1 73 ? -9.711 -1.484 -7.508 1 98.88 73 SER B CA 1
ATOM 2193 C C . SER B 1 73 ? -10.32 -1.183 -8.875 1 98.88 73 SER B C 1
ATOM 2195 O O . SER B 1 73 ? -9.906 -1.751 -9.883 1 98.88 73 SER B O 1
ATOM 2197 N N . ARG B 1 74 ? -11.281 -0.281 -8.906 1 98.88 74 ARG B N 1
ATOM 2198 C CA . ARG B 1 74 ? -11.898 0.087 -10.18 1 98.88 74 ARG B CA 1
ATOM 2199 C C . ARG B 1 74 ? -10.867 0.683 -11.133 1 98.88 74 ARG B C 1
ATOM 2201 O O . ARG B 1 74 ? -10.867 0.375 -12.328 1 98.88 74 ARG B O 1
ATOM 2208 N N . MET B 1 75 ? -9.992 1.52 -10.633 1 98.88 75 MET B N 1
ATOM 2209 C CA . MET B 1 75 ? -8.93 2.088 -11.453 1 98.88 75 MET B CA 1
ATOM 2210 C C . MET B 1 75 ? -8.078 0.988 -12.086 1 98.88 75 MET B C 1
ATOM 2212 O O . MET B 1 75 ? -7.758 1.05 -13.273 1 98.88 75 MET B O 1
ATOM 2216 N N . CYS B 1 76 ? -7.75 -0.02 -11.32 1 98.94 76 CYS B N 1
ATOM 2217 C CA . CYS B 1 76 ? -6.914 -1.114 -11.805 1 98.94 76 CYS B CA 1
ATOM 2218 C C . CYS B 1 76 ? -7.668 -1.977 -12.805 1 98.94 76 CYS B C 1
ATOM 2220 O O . CYS B 1 76 ? -7.129 -2.34 -13.852 1 98.94 76 CYS B O 1
ATOM 2222 N N . PHE B 1 77 ? -8.93 -2.305 -12.477 1 98.94 77 PHE B N 1
ATOM 2223 C CA . PHE B 1 77 ? -9.711 -3.17 -13.352 1 98.94 77 PHE B CA 1
ATOM 2224 C C . PHE B 1 77 ? -10.07 -2.451 -14.648 1 98.94 77 PHE B C 1
ATOM 2226 O O . PHE B 1 77 ? -10.133 -3.07 -15.711 1 98.94 77 PHE B O 1
ATOM 2233 N N . GLU B 1 78 ? -10.297 -1.165 -14.562 1 98.88 78 GLU B N 1
ATOM 2234 C CA . GLU B 1 78 ? -10.539 -0.386 -15.773 1 98.88 78 GLU B CA 1
ATOM 2235 C C . GLU B 1 78 ? -9.289 -0.307 -16.641 1 98.88 78 GLU B C 1
ATOM 2237 O O . GLU B 1 78 ? -9.375 -0.085 -17.844 1 98.88 78 GLU B O 1
ATOM 2242 N N . ALA B 1 79 ? -8.148 -0.49 -16.031 1 98.75 79 ALA B N 1
ATOM 2243 C CA . ALA B 1 79 ? -6.891 -0.614 -16.766 1 98.75 79 ALA B CA 1
ATOM 2244 C C . ALA B 1 79 ? -6.68 -2.047 -17.25 1 98.75 79 ALA B C 1
ATOM 2246 O O . ALA B 1 79 ? -5.613 -2.379 -17.781 1 98.75 79 ALA B O 1
ATOM 2247 N N . ASN B 1 80 ? -7.609 -2.936 -17 1 98.75 80 ASN B N 1
ATOM 2248 C CA . ASN B 1 80 ? -7.727 -4.293 -17.531 1 98.75 80 ASN B CA 1
ATOM 2249 C C . ASN B 1 80 ? -6.926 -5.289 -16.688 1 98.75 80 ASN B C 1
ATOM 2251 O O . ASN B 1 80 ? -6.48 -6.316 -17.203 1 98.75 80 ASN B O 1
ATOM 2255 N N . ALA B 1 81 ? -6.66 -4.969 -15.469 1 98.94 81 ALA B N 1
ATOM 2256 C CA . ALA B 1 81 ? -6.133 -5.98 -14.555 1 98.94 81 ALA B CA 1
ATOM 2257 C C . ALA B 1 81 ? -7.109 -7.137 -14.391 1 98.94 81 ALA B C 1
ATOM 2259 O O . ALA B 1 81 ? -8.328 -6.945 -14.461 1 98.94 81 ALA B O 1
ATOM 2260 N N . ASP B 1 82 ? -6.562 -8.312 -14.148 1 98.94 82 ASP B N 1
ATOM 2261 C CA . ASP B 1 82 ? -7.398 -9.469 -13.828 1 98.94 82 ASP B CA 1
ATOM 2262 C C . ASP B 1 82 ? -7.543 -9.633 -12.312 1 98.94 82 ASP B C 1
ATOM 2264 O O . ASP B 1 82 ? -8.578 -10.086 -11.828 1 98.94 82 ASP B O 1
ATOM 2268 N N . TRP B 1 83 ? -6.512 -9.344 -11.562 1 98.94 83 TRP B N 1
ATOM 2269 C CA . TRP B 1 83 ? -6.5 -9.414 -10.102 1 98.94 83 TRP B CA 1
ATOM 2270 C C . TRP B 1 83 ? -5.883 -8.148 -9.508 1 98.94 83 TRP B C 1
ATOM 2272 O O . TRP B 1 83 ? -5.105 -7.457 -10.172 1 98.94 83 TRP B O 1
ATOM 2282 N N . VAL B 1 84 ? -6.266 -7.809 -8.297 1 98.94 84 VAL B N 1
ATOM 2283 C CA . VAL B 1 84 ? -5.648 -6.742 -7.516 1 98.94 84 VAL B CA 1
ATOM 2284 C C . VAL B 1 84 ? -5.328 -7.254 -6.109 1 98.94 84 VAL B C 1
ATOM 2286 O O . VAL B 1 84 ? -5.844 -8.289 -5.688 1 98.94 84 VAL B O 1
ATOM 2289 N N . THR B 1 85 ? -4.449 -6.539 -5.445 1 98.94 85 THR B N 1
ATOM 2290 C CA . THR B 1 85 ? -4.129 -6.914 -4.074 1 98.94 85 THR B CA 1
ATOM 2291 C C . THR B 1 85 ? -4.641 -5.863 -3.092 1 98.94 85 THR B C 1
ATOM 2293 O O . THR B 1 85 ? -4.578 -4.664 -3.373 1 98.94 85 THR B O 1
ATOM 2296 N N . VAL B 1 86 ? -5.188 -6.332 -2.006 1 98.94 86 VAL B N 1
ATOM 2297 C CA . VAL B 1 86 ? -5.492 -5.547 -0.812 1 98.94 86 VAL B CA 1
ATOM 2298 C C . VAL B 1 86 ? -4.531 -5.93 0.314 1 98.94 86 VAL B C 1
ATOM 2300 O O . VAL B 1 86 ? -4.211 -7.105 0.494 1 98.94 86 VAL B O 1
ATOM 2303 N N . ILE B 1 87 ? -4 -4.934 1.021 1 98.88 87 ILE B N 1
ATOM 2304 C CA . ILE B 1 87 ? -3.018 -5.203 2.064 1 98.88 87 ILE B CA 1
ATOM 2305 C C . ILE B 1 87 ? -3.73 -5.637 3.344 1 98.88 87 ILE B C 1
ATOM 2307 O O . ILE B 1 87 ? -4.852 -5.203 3.613 1 98.88 87 ILE B O 1
ATOM 2311 N N . CYS B 1 88 ? -3.133 -6.363 4.195 1 98.75 88 CYS B N 1
ATOM 2312 C CA . CYS B 1 88 ? -3.756 -7.145 5.262 1 98.75 88 CYS B CA 1
ATOM 2313 C C . CYS B 1 88 ? -4.281 -6.234 6.367 1 98.75 88 CYS B C 1
ATOM 2315 O O . CYS B 1 88 ? -5.195 -6.605 7.105 1 98.75 88 CYS B O 1
ATOM 2317 N N . CYS B 1 89 ? -3.793 -5.055 6.508 1 98.5 89 CYS B N 1
ATOM 2318 C CA . CYS B 1 89 ? -4.246 -4.219 7.609 1 98.5 89 CYS B CA 1
ATOM 2319 C C . CYS B 1 89 ? -5.5 -3.439 7.227 1 98.5 89 CYS B C 1
ATOM 2321 O O . CYS B 1 89 ? -6.133 -2.812 8.078 1 98.5 89 CYS B O 1
ATOM 2323 N N . ALA B 1 90 ? -5.895 -3.467 5.973 1 98.62 90 ALA B N 1
ATOM 2324 C CA . ALA B 1 90 ? -7.023 -2.67 5.504 1 98.62 90 ALA B CA 1
ATOM 2325 C C . ALA B 1 90 ? -8.297 -3.02 6.27 1 98.62 90 ALA B C 1
ATOM 2327 O O . ALA B 1 90 ? -8.484 -4.164 6.688 1 98.62 90 ALA B O 1
ATOM 2328 N N . ASP B 1 91 ? -9.141 -2.027 6.449 1 98 91 ASP B N 1
ATOM 2329 C CA . ASP B 1 91 ? -10.469 -2.277 6.992 1 98 91 ASP B CA 1
ATOM 2330 C C . ASP B 1 91 ? -11.211 -3.328 6.172 1 98 91 ASP B C 1
ATOM 2332 O O . ASP B 1 91 ? -11.062 -3.389 4.949 1 98 91 ASP B O 1
ATOM 2336 N N . ILE B 1 92 ? -12.047 -4.129 6.84 1 98.5 92 ILE B N 1
ATOM 2337 C CA . ILE B 1 92 ? -12.773 -5.199 6.168 1 98.5 92 ILE B CA 1
ATOM 2338 C C . ILE B 1 92 ? -13.648 -4.617 5.059 1 98.5 92 ILE B C 1
ATOM 2340 O O . ILE B 1 92 ? -13.844 -5.25 4.016 1 98.5 92 ILE B O 1
ATOM 2344 N N . ASN B 1 93 ? -14.172 -3.395 5.277 1 98.44 93 ASN B N 1
ATOM 2345 C CA . ASN B 1 93 ? -15.016 -2.752 4.273 1 98.44 93 ASN B CA 1
ATOM 2346 C C . ASN B 1 93 ? -14.219 -2.379 3.029 1 98.44 93 ASN B C 1
ATOM 2348 O O . ASN B 1 93 ? -14.766 -2.309 1.93 1 98.44 93 ASN B O 1
ATOM 2352 N N . THR B 1 94 ? -12.898 -2.119 3.188 1 98.75 94 THR B N 1
ATOM 2353 C CA . THR B 1 94 ? -12.023 -1.897 2.039 1 98.75 94 THR B CA 1
ATOM 2354 C C . THR B 1 94 ? -11.914 -3.16 1.191 1 98.75 94 THR B C 1
ATOM 2356 O O . THR B 1 94 ? -12.062 -3.109 -0.032 1 98.75 94 THR B O 1
ATOM 2359 N N . ALA B 1 95 ? -11.727 -4.289 1.855 1 98.81 95 ALA B N 1
ATOM 2360 C CA . ALA B 1 95 ? -11.633 -5.574 1.167 1 98.81 95 ALA B CA 1
ATOM 2361 C C . ALA B 1 95 ? -12.945 -5.914 0.466 1 98.81 95 ALA B C 1
ATOM 2363 O O . ALA B 1 95 ? -12.945 -6.336 -0.693 1 98.81 95 ALA B O 1
ATOM 2364 N N . LYS B 1 96 ? -14.047 -5.691 1.168 1 98.81 96 LYS B N 1
ATOM 2365 C CA . LYS B 1 96 ? -15.359 -5.969 0.602 1 98.81 96 LYS B CA 1
ATOM 2366 C C . LYS B 1 96 ? -15.633 -5.09 -0.619 1 98.81 96 LYS B C 1
ATOM 2368 O O . LYS B 1 96 ? -16.156 -5.562 -1.626 1 98.81 96 LYS B O 1
ATOM 2373 N N . GLY B 1 97 ? -15.312 -3.846 -0.51 1 98.81 97 GLY B N 1
ATOM 2374 C CA . GLY B 1 97 ? -15.484 -2.934 -1.629 1 98.81 97 GLY B CA 1
ATOM 2375 C C . GLY B 1 97 ? -14.68 -3.328 -2.852 1 98.81 97 GLY B C 1
ATOM 2376 O O . GLY B 1 97 ? -15.188 -3.289 -3.975 1 98.81 97 GLY B O 1
ATOM 2377 N N . ALA B 1 98 ? -13.406 -3.691 -2.621 1 98.94 98 ALA B N 1
ATOM 2378 C CA . ALA B 1 98 ? -12.555 -4.152 -3.719 1 98.94 98 ALA B CA 1
ATOM 2379 C C . ALA B 1 98 ? -13.133 -5.41 -4.367 1 98.94 98 ALA B C 1
ATOM 2381 O O . ALA B 1 98 ? -13.133 -5.539 -5.594 1 98.94 98 ALA B O 1
ATOM 2382 N N . LEU B 1 99 ? -13.617 -6.328 -3.543 1 98.94 99 LEU B N 1
ATOM 2383 C CA . LEU B 1 99 ? -14.195 -7.574 -4.035 1 98.94 99 LEU B CA 1
ATOM 2384 C C . LEU B 1 99 ? -15.438 -7.301 -4.871 1 98.94 99 LEU B C 1
ATOM 2386 O O . LEU B 1 99 ? -15.641 -7.93 -5.914 1 98.94 99 LEU B O 1
ATOM 2390 N N . ASP B 1 100 ? -16.281 -6.391 -4.418 1 98.81 100 ASP B N 1
ATOM 2391 C CA . ASP B 1 100 ? -17.484 -6.012 -5.16 1 98.81 100 ASP B CA 1
ATOM 2392 C C . ASP B 1 100 ? -17.125 -5.527 -6.562 1 98.81 100 ASP B C 1
ATOM 2394 O O . ASP B 1 100 ? -17.75 -5.934 -7.543 1 98.81 100 ASP B O 1
ATOM 2398 N N . VAL B 1 101 ? -16.172 -4.695 -6.645 1 98.94 101 VAL B N 1
ATOM 2399 C CA . VAL B 1 101 ? -15.742 -4.164 -7.938 1 98.94 101 VAL B CA 1
ATOM 2400 C C . VAL B 1 101 ? -15.148 -5.285 -8.789 1 98.94 101 VAL B C 1
ATOM 2402 O O . VAL B 1 101 ? -15.406 -5.363 -9.992 1 98.94 101 VAL B O 1
ATOM 2405 N N . ALA B 1 102 ? -14.336 -6.125 -8.133 1 98.94 102 ALA B N 1
ATOM 2406 C CA . ALA B 1 102 ? -13.734 -7.242 -8.859 1 98.94 102 ALA B CA 1
ATOM 2407 C C . ALA B 1 102 ? -14.797 -8.086 -9.555 1 98.94 102 ALA B C 1
ATOM 2409 O O . ALA B 1 102 ? -14.625 -8.477 -10.711 1 98.94 102 ALA B O 1
ATOM 2410 N N . LYS B 1 103 ? -15.859 -8.328 -8.914 1 98.75 103 LYS B N 1
ATOM 2411 C CA . LYS B 1 103 ? -16.953 -9.133 -9.453 1 98.75 103 LYS B CA 1
ATOM 2412 C C . LYS B 1 103 ? -17.531 -8.492 -10.711 1 98.75 103 LYS B C 1
ATOM 2414 O O . LYS B 1 103 ? -17.891 -9.195 -11.664 1 98.75 103 LYS B O 1
ATOM 2419 N N . GLU B 1 104 ? -17.641 -7.199 -10.734 1 98.75 104 GLU B N 1
ATOM 2420 C CA . GLU B 1 104 ? -18.156 -6.484 -11.898 1 98.75 104 GLU B CA 1
ATOM 2421 C C . GLU B 1 104 ? -17.297 -6.715 -13.125 1 98.75 104 GLU B C 1
ATOM 2423 O O . GLU B 1 104 ? -17.766 -6.613 -14.258 1 98.75 104 GLU B O 1
ATOM 2428 N N . PHE B 1 105 ? -16.031 -7.043 -12.938 1 98.69 105 PHE B N 1
ATOM 2429 C CA . PHE B 1 105 ? -15.078 -7.156 -14.039 1 98.69 105 PHE B CA 1
ATOM 2430 C C . PHE B 1 105 ? -14.648 -8.602 -14.234 1 98.69 105 PHE B C 1
ATOM 2432 O O . PHE B 1 105 ? -13.68 -8.883 -14.938 1 98.69 105 PHE B O 1
ATOM 2439 N N . ASN B 1 106 ? -15.312 -9.562 -13.547 1 98.5 106 ASN B N 1
ATOM 2440 C CA . ASN B 1 106 ? -14.945 -10.977 -13.555 1 98.5 106 ASN B CA 1
ATOM 2441 C C . ASN B 1 106 ? -13.508 -11.188 -13.094 1 98.5 106 ASN B C 1
ATOM 2443 O O . ASN B 1 106 ? -12.797 -12.031 -13.633 1 98.5 106 ASN B O 1
ATOM 2447 N N . GLY B 1 107 ? -13.047 -10.281 -12.211 1 98.81 107 GLY B N 1
ATOM 2448 C CA . GLY B 1 107 ? -11.719 -10.375 -11.625 1 98.81 107 GLY B CA 1
ATOM 2449 C C . GLY B 1 107 ? -11.727 -10.945 -10.219 1 98.81 107 GLY B C 1
ATOM 2450 O O . GLY B 1 107 ? -12.695 -11.586 -9.812 1 98.81 107 GLY B O 1
ATOM 2451 N N . ASP B 1 108 ? -10.547 -10.789 -9.508 1 98.88 108 ASP B N 1
ATOM 2452 C CA . ASP B 1 108 ? -10.445 -11.297 -8.148 1 98.88 108 ASP B CA 1
ATOM 2453 C C . ASP B 1 108 ? -9.523 -10.43 -7.301 1 98.88 108 ASP B C 1
ATOM 2455 O O . ASP B 1 108 ? -8.867 -9.523 -7.816 1 98.88 108 ASP B O 1
ATOM 2459 N N . VAL B 1 109 ? -9.602 -10.625 -6.008 1 98.88 109 VAL B N 1
ATOM 2460 C CA . VAL B 1 109 ? -8.82 -9.883 -5.023 1 98.88 109 VAL B CA 1
ATOM 2461 C C . VAL B 1 109 ? -7.98 -10.852 -4.191 1 98.88 109 VAL B C 1
ATOM 2463 O O . VAL B 1 109 ? -8.469 -11.906 -3.775 1 98.88 109 VAL B O 1
ATOM 2466 N N . GLN B 1 110 ? -6.73 -10.539 -4.039 1 98.88 110 GLN B N 1
ATOM 2467 C CA . GLN B 1 110 ? -5.867 -11.25 -3.1 1 98.88 110 GLN B CA 1
ATOM 2468 C C . GLN B 1 110 ? -5.566 -10.391 -1.876 1 98.88 110 GLN B C 1
ATOM 2470 O O . GLN B 1 110 ? -5.18 -9.227 -2.008 1 98.88 110 GLN B O 1
ATOM 2475 N N . ILE B 1 111 ? -5.758 -10.945 -0.682 1 98.94 111 ILE B N 1
ATOM 2476 C CA . ILE B 1 111 ? -5.25 -10.258 0.499 1 98.94 111 ILE B CA 1
ATOM 2477 C C . ILE B 1 111 ? -3.768 -10.57 0.682 1 98.94 111 ILE B C 1
ATOM 2479 O O . ILE B 1 111 ? -3.385 -11.727 0.839 1 98.94 111 ILE B O 1
ATOM 2483 N N . GLU B 1 112 ? -2.943 -9.586 0.59 1 98.75 112 GLU B N 1
ATOM 2484 C CA . GLU B 1 112 ? -1.511 -9.797 0.777 1 98.75 112 GLU B CA 1
ATOM 2485 C C . GLU B 1 112 ? -1.125 -9.703 2.25 1 98.75 112 GLU B C 1
ATOM 2487 O O . GLU B 1 112 ? -1.245 -8.633 2.857 1 98.75 112 GLU B O 1
ATOM 2492 N N . LEU B 1 113 ? -0.689 -10.781 2.801 1 98.5 113 LEU B N 1
ATOM 2493 C CA . LEU B 1 113 ? -0.263 -10.898 4.191 1 98.5 113 LEU B CA 1
ATOM 2494 C C . LEU B 1 113 ? 1.213 -10.539 4.34 1 98.5 113 LEU B C 1
ATOM 2496 O O . LEU B 1 113 ? 2.059 -11.43 4.48 1 98.5 113 LEU B O 1
ATOM 2500 N N . THR B 1 114 ? 1.447 -9.297 4.293 1 94.69 114 THR B N 1
ATOM 2501 C CA . THR B 1 114 ? 2.795 -8.773 4.488 1 94.69 114 THR B CA 1
ATOM 2502 C C . THR B 1 114 ? 2.912 -8.086 5.848 1 94.69 114 THR B C 1
ATOM 2504 O O . THR B 1 114 ? 2.137 -7.176 6.156 1 94.69 114 THR B O 1
ATOM 2507 N N . GLY B 1 115 ? 3.836 -8.461 6.66 1 94.19 115 GLY B N 1
ATOM 2508 C CA . GLY B 1 115 ? 4.016 -7.879 7.98 1 94.19 115 GLY B CA 1
ATOM 2509 C C . GLY B 1 115 ? 3.061 -8.438 9.016 1 94.19 115 GLY B C 1
ATOM 2510 O O . GLY B 1 115 ? 2.959 -9.656 9.18 1 94.19 115 GLY B O 1
ATOM 2511 N N . PHE B 1 116 ? 2.316 -7.504 9.695 1 96.5 116 PHE B N 1
ATOM 2512 C CA . PHE B 1 116 ? 1.499 -7.914 10.828 1 96.5 116 PHE B CA 1
ATOM 2513 C C . PHE B 1 116 ? 0.058 -8.156 10.398 1 96.5 116 PHE B C 1
ATOM 2515 O O . PHE B 1 116 ? -0.526 -7.348 9.68 1 96.5 116 PHE B O 1
ATOM 2522 N N . TRP B 1 117 ? -0.46 -9.25 10.812 1 97.88 117 TRP B N 1
ATOM 2523 C CA . TRP B 1 117 ? -1.854 -9.648 10.641 1 97.88 117 TRP B CA 1
ATOM 2524 C C . TRP B 1 117 ? -2.258 -10.68 11.688 1 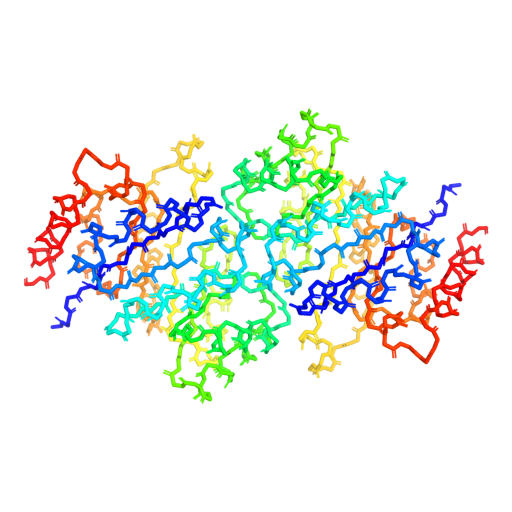97.88 117 TRP B C 1
ATOM 2526 O O . TRP B 1 117 ? -1.41 -11.188 12.43 1 97.88 117 TRP B O 1
ATOM 2536 N N . THR B 1 118 ? -3.555 -11.023 11.805 1 98.19 118 THR B N 1
ATOM 2537 C CA . THR B 1 118 ? -4.016 -11.977 12.805 1 98.19 118 THR B CA 1
ATOM 2538 C C . THR B 1 118 ? -4.906 -13.039 12.164 1 98.19 118 THR B C 1
ATOM 2540 O O . THR B 1 118 ? -5.426 -12.844 11.062 1 98.19 118 THR B O 1
ATOM 2543 N N . TRP B 1 119 ? -5.078 -14.133 12.922 1 98.56 119 TRP B N 1
ATOM 2544 C CA . TRP B 1 119 ? -5.961 -15.203 12.477 1 98.56 119 TRP B CA 1
ATOM 2545 C C . TRP B 1 119 ? -7.418 -14.75 12.492 1 98.56 119 TRP B C 1
ATOM 2547 O O . TRP B 1 119 ? -8.227 -15.219 11.688 1 98.56 119 TRP B O 1
ATOM 2557 N N . GLU B 1 120 ? -7.742 -13.82 13.375 1 98.38 120 GLU B N 1
ATOM 2558 C CA . GLU B 1 120 ? -9.078 -13.242 13.391 1 98.38 120 GLU B CA 1
ATOM 2559 C C . GLU B 1 120 ? -9.367 -12.477 12.102 1 98.38 120 GLU B C 1
ATOM 2561 O O . GLU B 1 120 ? -10.469 -12.555 11.555 1 98.38 120 GLU B O 1
ATOM 2566 N N . GLN B 1 121 ? -8.398 -11.734 11.641 1 98.56 121 GLN B N 1
ATOM 2567 C CA . GLN B 1 121 ? -8.531 -11.055 10.359 1 98.56 121 GLN B CA 1
ATOM 2568 C C . GLN B 1 121 ? -8.742 -12.047 9.227 1 98.56 121 GLN B C 1
ATOM 2570 O O . GLN B 1 121 ? -9.602 -11.844 8.367 1 98.56 121 GLN B O 1
ATOM 2575 N N . ALA B 1 122 ? -7.941 -13.109 9.25 1 98.88 122 ALA B N 1
ATOM 2576 C CA . ALA B 1 122 ? -8.062 -14.133 8.203 1 98.88 122 ALA B CA 1
ATOM 2577 C C . ALA B 1 122 ? -9.469 -14.719 8.172 1 98.88 122 ALA B C 1
ATOM 2579 O O . ALA B 1 122 ? -10.047 -14.891 7.094 1 98.88 122 ALA B O 1
ATOM 2580 N N . GLN B 1 123 ? -9.992 -14.969 9.328 1 98.81 123 GLN B N 1
ATOM 2581 C CA . GLN B 1 123 ? -11.359 -15.477 9.414 1 98.81 123 GLN B CA 1
ATOM 2582 C C . GLN B 1 123 ? -12.352 -14.469 8.844 1 98.81 123 GLN B C 1
ATOM 2584 O O . GLN B 1 123 ? -13.289 -14.844 8.133 1 98.81 123 GLN B O 1
ATOM 2589 N N . ALA B 1 124 ? -12.156 -13.219 9.148 1 98.75 124 ALA B N 1
ATOM 2590 C CA . ALA B 1 124 ? -13.039 -12.164 8.664 1 98.75 124 ALA B CA 1
ATOM 2591 C C . ALA B 1 124 ? -12.984 -12.062 7.141 1 98.75 124 ALA B C 1
ATOM 2593 O O . ALA B 1 124 ? -14 -11.82 6.488 1 98.75 124 ALA B O 1
ATOM 2594 N N . TRP B 1 125 ? -11.789 -12.211 6.562 1 98.81 125 TRP B N 1
ATOM 2595 C CA . TRP B 1 125 ? -11.648 -12.195 5.113 1 98.81 125 TRP B CA 1
ATOM 2596 C C . TRP B 1 125 ? -12.445 -13.336 4.477 1 98.81 125 TRP B C 1
ATOM 2598 O O . TRP B 1 125 ? -13.148 -13.133 3.49 1 98.81 125 TRP B O 1
ATOM 2608 N N . ARG B 1 126 ? -12.305 -14.539 5.051 1 98.69 126 ARG B N 1
ATOM 2609 C CA . ARG B 1 126 ? -13.039 -15.695 4.539 1 98.69 126 ARG B CA 1
ATOM 2610 C C . ARG B 1 126 ? -14.539 -15.453 4.582 1 98.69 126 ARG B C 1
ATOM 2612 O O . ARG B 1 126 ? -15.25 -15.734 3.611 1 98.69 126 ARG B O 1
ATOM 2619 N N . GLU B 1 127 ? -14.992 -14.906 5.656 1 98.75 127 GLU B N 1
ATOM 2620 C CA . GLU B 1 127 ? -16.422 -14.656 5.855 1 98.75 127 GLU B CA 1
ATOM 2621 C C . GLU B 1 127 ? -16.922 -13.586 4.887 1 98.75 127 GLU B C 1
ATOM 2623 O O . GLU B 1 127 ? -18.094 -13.625 4.473 1 98.75 127 GLU B O 1
ATOM 2628 N N . ALA B 1 128 ? -16.062 -12.727 4.5 1 98.62 128 ALA B N 1
ATOM 2629 C CA . ALA B 1 128 ? -16.422 -11.648 3.586 1 98.62 128 ALA B CA 1
ATOM 2630 C C . ALA B 1 128 ? -16.469 -12.141 2.145 1 98.62 128 ALA B C 1
ATOM 2632 O O . ALA B 1 128 ? -16.906 -11.422 1.246 1 98.62 128 ALA B O 1
ATOM 2633 N N . GLY B 1 129 ? -15.906 -13.352 1.896 1 98.75 129 GLY B N 1
ATOM 2634 C CA . GLY B 1 129 ? -15.984 -13.938 0.568 1 98.75 129 GLY B CA 1
ATOM 2635 C C . GLY B 1 129 ? -14.656 -13.914 -0.173 1 98.75 129 GLY B C 1
ATOM 2636 O O . GLY B 1 129 ? -14.578 -14.336 -1.329 1 98.75 129 GLY B O 1
ATOM 2637 N N . ILE B 1 130 ? -13.641 -13.43 0.504 1 98.81 130 ILE B N 1
ATOM 2638 C CA . ILE B 1 130 ? -12.312 -13.445 -0.095 1 98.81 130 ILE B CA 1
ATOM 2639 C C . ILE B 1 130 ? -11.828 -14.883 -0.249 1 98.81 130 ILE B C 1
ATOM 2641 O O . ILE B 1 130 ? -11.891 -15.672 0.698 1 98.81 130 ILE B O 1
ATOM 2645 N N . GLN B 1 131 ? -11.273 -15.227 -1.387 1 98.81 131 GLN B N 1
ATOM 2646 C CA . GLN B 1 131 ? -10.891 -16.609 -1.646 1 98.81 131 GLN B CA 1
ATOM 2647 C C . GLN B 1 131 ? -9.375 -16.766 -1.707 1 98.81 131 GLN B C 1
ATOM 2649 O O . GLN B 1 131 ? -8.852 -17.859 -1.532 1 98.81 131 GLN B O 1
ATOM 2654 N N . GLN B 1 132 ? -8.695 -15.641 -1.969 1 98.88 132 GLN B N 1
ATOM 2655 C CA . GLN B 1 132 ? -7.258 -15.727 -2.207 1 98.88 132 GLN B CA 1
ATOM 2656 C C . GLN B 1 132 ? -6.48 -14.922 -1.169 1 98.88 132 GLN B C 1
ATOM 2658 O O . GLN B 1 132 ? -6.895 -13.828 -0.787 1 98.88 132 GLN B O 1
ATOM 2663 N N . VAL B 1 133 ? -5.371 -15.469 -0.728 1 98.94 133 VAL B N 1
ATOM 2664 C CA . VAL B 1 133 ? -4.41 -14.734 0.091 1 98.94 133 VAL B CA 1
ATOM 2665 C C . VAL B 1 133 ? -2.998 -14.953 -0.445 1 98.94 133 VAL B C 1
ATOM 2667 O O . VAL B 1 133 ? -2.719 -15.977 -1.074 1 98.94 133 VAL B O 1
ATOM 2670 N N . VAL B 1 134 ? -2.16 -14.016 -0.269 1 98.88 134 VAL B N 1
ATOM 2671 C CA . VAL B 1 134 ? -0.733 -14.109 -0.553 1 98.88 134 VAL B CA 1
ATOM 2672 C C . VAL B 1 134 ? 0.056 -14.094 0.754 1 98.88 134 VAL B C 1
ATOM 2674 O O . VAL B 1 134 ? 0.115 -13.07 1.438 1 98.88 134 VAL B O 1
ATOM 2677 N N . TYR B 1 135 ? 0.59 -15.258 1.165 1 98.81 135 TYR B N 1
ATOM 2678 C CA . TYR B 1 135 ? 1.548 -15.258 2.266 1 98.81 135 TYR B CA 1
ATOM 2679 C C . TYR B 1 135 ? 2.904 -14.734 1.808 1 98.81 135 TYR B C 1
ATOM 2681 O O . TYR B 1 135 ? 3.572 -15.359 0.982 1 98.81 135 TYR B O 1
ATOM 2689 N N . HIS B 1 136 ? 3.312 -13.578 2.305 1 98.31 136 HIS B N 1
ATOM 2690 C CA . HIS B 1 136 ? 4.457 -12.828 1.799 1 98.31 136 HIS B CA 1
ATOM 2691 C C . HIS B 1 136 ? 5.52 -12.656 2.879 1 98.31 136 HIS B C 1
ATOM 2693 O O . HIS B 1 136 ? 5.328 -11.891 3.826 1 98.31 136 HIS B O 1
ATOM 2699 N N . ARG B 1 137 ? 6.59 -13.391 2.74 1 95.19 137 ARG B N 1
ATOM 2700 C CA . ARG B 1 137 ? 7.75 -13.047 3.555 1 95.19 137 ARG B CA 1
ATOM 2701 C C . ARG B 1 137 ? 8.375 -11.734 3.09 1 95.19 137 ARG B C 1
ATOM 2703 O O . ARG B 1 137 ? 8.82 -11.625 1.945 1 95.19 137 ARG B O 1
ATOM 2710 N N . SER B 1 138 ? 8.414 -10.852 3.951 1 93.06 138 SER B N 1
ATOM 2711 C CA . SER B 1 138 ? 8.883 -9.508 3.623 1 93.06 138 SER B CA 1
ATOM 2712 C C . SER B 1 138 ? 10.297 -9.539 3.051 1 93.06 138 SER B C 1
ATOM 2714 O O . SER B 1 138 ? 11.188 -10.188 3.607 1 93.06 138 SER B O 1
ATOM 2716 N N . ARG B 1 139 ? 10.422 -8.758 1.902 1 91.5 139 ARG B N 1
ATOM 2717 C CA . ARG B 1 139 ? 11.742 -8.547 1.319 1 91.5 139 ARG B CA 1
ATOM 2718 C C . ARG B 1 139 ? 12.703 -7.938 2.338 1 91.5 139 ARG B C 1
ATOM 2720 O O . ARG B 1 139 ? 13.867 -8.328 2.412 1 91.5 139 ARG B O 1
ATOM 2727 N N . ASP B 1 140 ? 12.242 -6.992 3.1 1 95.69 140 ASP B N 1
ATOM 2728 C CA . ASP B 1 140 ? 13.055 -6.281 4.078 1 95.69 140 ASP B CA 1
ATOM 2729 C C . ASP B 1 140 ? 13.414 -7.184 5.258 1 95.69 140 ASP B C 1
ATOM 2731 O O . ASP B 1 140 ? 14.508 -7.086 5.809 1 95.69 140 ASP B O 1
ATOM 2735 N N . ALA B 1 141 ? 12.484 -8.039 5.617 1 93.25 141 ALA B N 1
ATOM 2736 C CA . ALA B 1 141 ? 12.797 -9.031 6.648 1 93.25 141 ALA B CA 1
ATOM 2737 C C . ALA B 1 141 ? 13.859 -10.008 6.168 1 93.25 141 ALA B C 1
ATOM 2739 O O . ALA B 1 141 ? 14.773 -10.359 6.918 1 93.25 141 ALA B O 1
ATOM 2740 N N . GLN B 1 142 ? 13.734 -10.453 4.93 1 93.31 142 GLN B N 1
ATOM 2741 C CA . GLN B 1 142 ? 14.727 -11.344 4.336 1 93.31 142 GLN B CA 1
ATOM 2742 C C . GLN B 1 142 ? 16.109 -10.703 4.332 1 93.31 142 GLN B C 1
ATOM 2744 O O . GLN B 1 142 ? 17.094 -11.344 4.699 1 93.31 142 GLN B O 1
ATOM 2749 N N . ALA B 1 143 ? 16.141 -9.422 3.891 1 92.88 143 ALA B N 1
ATOM 2750 C CA . ALA B 1 143 ? 17.406 -8.688 3.844 1 92.88 143 ALA B CA 1
ATOM 2751 C C . ALA B 1 143 ? 18.031 -8.57 5.234 1 92.88 143 ALA B C 1
ATOM 2753 O O . ALA B 1 143 ? 19.25 -8.523 5.375 1 92.88 143 ALA B O 1
ATOM 2754 N N . ALA B 1 144 ? 17.156 -8.633 6.266 1 93.56 144 ALA B N 1
ATOM 2755 C CA . ALA B 1 144 ? 17.609 -8.531 7.648 1 93.56 144 ALA B CA 1
ATOM 2756 C C . ALA B 1 144 ? 17.969 -9.898 8.219 1 93.56 144 ALA B C 1
ATOM 2758 O O . ALA B 1 144 ? 18.312 -10.016 9.391 1 93.56 144 ALA B O 1
ATOM 2759 N N . GLY B 1 145 ? 17.781 -10.992 7.395 1 93.19 145 GLY B N 1
ATOM 2760 C CA . GLY B 1 145 ? 18.297 -12.297 7.793 1 93.19 145 GLY B CA 1
ATOM 2761 C C . GLY B 1 145 ? 17.203 -13.328 8.008 1 93.19 145 GLY B C 1
ATOM 2762 O O . GLY B 1 145 ? 17.484 -14.477 8.352 1 93.19 145 GLY B O 1
ATOM 2763 N N . ALA B 1 146 ? 16.031 -12.922 7.77 1 91.62 146 ALA B N 1
ATOM 2764 C CA . ALA B 1 146 ? 14.938 -13.867 7.977 1 91.62 146 ALA B CA 1
ATOM 2765 C C . ALA B 1 146 ? 14.914 -14.922 6.879 1 91.62 146 ALA B C 1
ATOM 2767 O O . ALA B 1 146 ? 15.031 -14.602 5.691 1 91.62 146 ALA B O 1
ATOM 2768 N N . ALA B 1 147 ? 14.758 -16.203 7.234 1 93.12 147 ALA B N 1
ATOM 2769 C CA . ALA B 1 147 ? 14.531 -17.328 6.328 1 93.12 147 ALA B CA 1
ATOM 2770 C C . ALA B 1 147 ? 13.133 -17.906 6.512 1 93.12 147 ALA B C 1
ATOM 2772 O O . ALA B 1 147 ? 12.414 -17.531 7.434 1 93.12 147 ALA B O 1
ATOM 2773 N N . TRP B 1 148 ? 12.711 -18.734 5.547 1 96.12 148 TRP B N 1
ATOM 2774 C CA . TRP B 1 148 ? 11.469 -19.469 5.746 1 96.12 148 TRP B CA 1
ATOM 2775 C C . TRP B 1 148 ? 11.539 -20.328 7.012 1 96.12 148 TRP B C 1
ATOM 2777 O O . TRP B 1 148 ? 12.5 -21.078 7.207 1 96.12 148 TRP B O 1
ATOM 2787 N N . SER B 1 149 ? 10.594 -20.188 7.816 1 96.12 149 SER B N 1
ATOM 2788 C CA . SER B 1 149 ? 10.578 -20.906 9.078 1 96.12 149 SER B CA 1
ATOM 2789 C C . SER B 1 149 ? 9.484 -21.969 9.094 1 96.12 149 SER B C 1
ATOM 2791 O O . SER B 1 149 ? 8.602 -21.969 8.234 1 96.12 149 SER B O 1
ATOM 2793 N N . GLU B 1 150 ? 9.578 -22.828 10.086 1 97 150 GLU B N 1
ATOM 2794 C CA . GLU B 1 150 ? 8.5 -23.781 10.281 1 97 150 GLU B CA 1
ATOM 2795 C C . GLU B 1 150 ? 7.176 -23.078 10.57 1 97 150 GLU B C 1
ATOM 2797 O O . GLU B 1 150 ? 6.113 -23.562 10.18 1 97 150 GLU B O 1
ATOM 2802 N N . ALA B 1 151 ? 7.293 -21.984 11.297 1 96.69 151 ALA B N 1
ATOM 2803 C CA . ALA B 1 151 ? 6.098 -21.203 11.586 1 96.69 151 ALA B CA 1
ATOM 2804 C C . ALA B 1 151 ? 5.457 -20.688 10.305 1 96.69 151 ALA B C 1
ATOM 2806 O O . ALA B 1 151 ? 4.23 -20.609 10.203 1 96.69 151 ALA B O 1
ATOM 2807 N N . ASP B 1 152 ? 6.273 -20.281 9.352 1 97.56 152 ASP B N 1
ATOM 2808 C CA . ASP B 1 152 ? 5.77 -19.844 8.047 1 97.56 152 ASP B CA 1
ATOM 2809 C C . ASP B 1 152 ? 5.008 -20.969 7.355 1 97.56 152 ASP B C 1
ATOM 2811 O O . ASP B 1 152 ? 3.883 -20.766 6.891 1 97.56 152 ASP B O 1
ATOM 2815 N N . ILE B 1 153 ? 5.641 -22.125 7.32 1 98.31 153 ILE B N 1
ATOM 2816 C CA . ILE B 1 153 ? 5.07 -23.266 6.625 1 98.31 153 ILE B CA 1
ATOM 2817 C C . ILE B 1 153 ? 3.762 -23.672 7.297 1 98.31 153 ILE B C 1
ATOM 2819 O O . ILE B 1 153 ? 2.77 -23.953 6.617 1 98.31 153 ILE B O 1
ATOM 2823 N N . SER B 1 154 ? 3.779 -23.641 8.586 1 98.5 154 SER B N 1
ATOM 2824 C CA . SER B 1 154 ? 2.578 -23.984 9.344 1 98.5 154 SER B CA 1
ATOM 2825 C C . SER B 1 154 ? 1.457 -22.984 9.078 1 98.5 154 SER B C 1
ATOM 2827 O O . SER B 1 154 ? 0.29 -23.359 8.969 1 98.5 154 SER B O 1
ATOM 2829 N N . ALA B 1 155 ? 1.787 -21.734 9 1 98.62 155 ALA B N 1
ATOM 2830 C CA . ALA B 1 155 ? 0.794 -20.703 8.727 1 98.62 155 ALA B CA 1
ATOM 2831 C C . ALA B 1 155 ? 0.192 -20.875 7.332 1 98.62 155 ALA B C 1
ATOM 2833 O O . ALA B 1 155 ? -1.02 -20.734 7.148 1 98.62 155 ALA B O 1
ATOM 2834 N N . ILE B 1 156 ? 1.019 -21.141 6.41 1 98.75 156 ILE B N 1
ATOM 2835 C CA . ILE B 1 156 ? 0.575 -21.359 5.035 1 98.75 156 ILE B CA 1
ATOM 2836 C C . ILE B 1 156 ? -0.373 -22.547 4.977 1 98.75 156 ILE B C 1
ATOM 2838 O O . ILE B 1 156 ? -1.427 -22.484 4.34 1 98.75 156 ILE B O 1
ATOM 2842 N N . LYS B 1 157 ? -0.01 -23.609 5.609 1 98.69 157 LYS B N 1
ATOM 2843 C CA . LYS B 1 157 ? -0.866 -24.781 5.68 1 98.69 157 LYS B CA 1
ATOM 2844 C C . LYS B 1 157 ? -2.209 -24.453 6.324 1 98.69 157 LYS B C 1
ATOM 2846 O O . LYS B 1 157 ? -3.26 -24.875 5.828 1 98.69 157 LYS B O 1
ATOM 2851 N N . ARG B 1 158 ? -2.113 -23.734 7.414 1 98.81 158 ARG B N 1
ATOM 2852 C CA . ARG B 1 158 ? -3.338 -23.375 8.125 1 98.81 158 ARG B CA 1
ATOM 2853 C C . ARG B 1 158 ? -4.246 -22.516 7.254 1 98.81 158 ARG B C 1
ATOM 2855 O O . ARG B 1 158 ? -5.465 -22.688 7.262 1 98.81 158 ARG B O 1
ATOM 2862 N N . LEU B 1 159 ? -3.686 -21.547 6.527 1 98.88 159 LEU B N 1
ATOM 2863 C CA . LEU B 1 159 ? -4.461 -20.734 5.602 1 98.88 159 LEU B CA 1
ATOM 2864 C C . LEU B 1 159 ? -5.148 -21.609 4.555 1 98.88 159 LEU B C 1
ATOM 2866 O O . LEU B 1 159 ? -6.312 -21.375 4.223 1 98.88 159 LEU B O 1
ATOM 2870 N N . SER B 1 160 ? -4.426 -22.562 4.051 1 98.75 160 SER B N 1
ATOM 2871 C CA . SER B 1 160 ? -5.008 -23.5 3.098 1 98.75 160 SER B CA 1
ATOM 2872 C C . SER B 1 160 ? -6.156 -24.297 3.729 1 98.75 160 SER B C 1
ATOM 2874 O O . SER B 1 160 ? -7.211 -24.453 3.115 1 98.75 160 SER B O 1
ATOM 2876 N N . ASP B 1 161 ? -5.934 -24.719 4.93 1 98.62 161 ASP B N 1
ATOM 2877 C CA . ASP B 1 161 ? -6.945 -25.484 5.648 1 98.62 161 ASP B CA 1
ATOM 2878 C C . ASP B 1 161 ? -8.195 -24.656 5.902 1 98.62 161 ASP B C 1
ATOM 2880 O O . ASP B 1 161 ? -9.297 -25.188 5.996 1 98.62 161 ASP B O 1
ATOM 2884 N N . MET B 1 162 ? -8.055 -23.391 6.02 1 98.62 162 MET B N 1
ATOM 2885 C CA . MET B 1 162 ? -9.172 -22.469 6.227 1 98.62 162 MET B CA 1
ATOM 2886 C C . MET B 1 162 ? -10.008 -22.328 4.953 1 98.62 162 MET B C 1
ATOM 2888 O O . MET B 1 162 ? -11.109 -21.781 4.984 1 98.62 162 MET B O 1
ATOM 2892 N N . GLY B 1 163 ? -9.414 -22.797 3.785 1 98.56 163 GLY B N 1
ATOM 2893 C CA . GLY B 1 163 ? -10.164 -22.766 2.539 1 98.56 163 GLY B CA 1
ATOM 2894 C C . GLY B 1 163 ? -9.648 -21.734 1.552 1 98.56 163 GLY B C 1
ATOM 2895 O O . GLY B 1 163 ? -10.242 -21.547 0.488 1 98.56 163 GLY B O 1
ATOM 2896 N N . PHE B 1 164 ? -8.547 -21.094 1.851 1 98.88 164 PHE B N 1
ATOM 2897 C CA . PHE B 1 164 ? -7.992 -20.094 0.941 1 98.88 164 PHE B CA 1
ATOM 2898 C C . PHE B 1 164 ? -7.23 -20.766 -0.195 1 98.88 164 PHE B 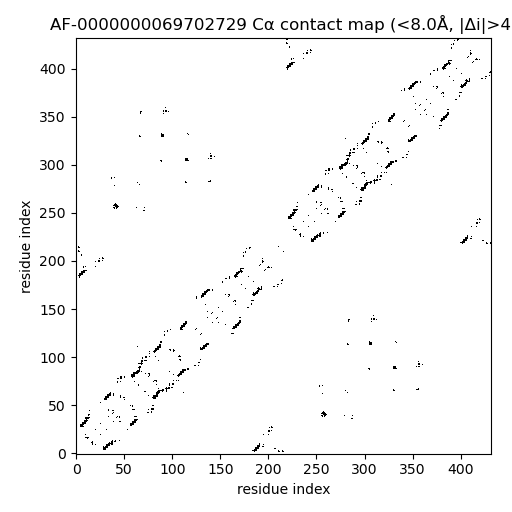C 1
ATOM 2900 O O . PHE B 1 164 ? -6.605 -21.812 0.002 1 98.88 164 PHE B O 1
ATOM 2907 N N . LYS B 1 165 ? -7.328 -20.219 -1.39 1 98.81 165 LYS B N 1
ATOM 2908 C CA . LYS B 1 165 ? -6.266 -20.391 -2.375 1 98.81 165 LYS B CA 1
ATOM 2909 C C . LYS B 1 165 ? -5.02 -19.594 -1.979 1 98.81 165 LYS B C 1
ATOM 2911 O O . LYS B 1 165 ? -5.035 -18.359 -1.979 1 98.81 165 LYS B O 1
ATOM 2916 N N . VAL B 1 166 ? -3.922 -20.297 -1.708 1 98.88 166 VAL B N 1
ATOM 2917 C CA . VAL B 1 166 ? -2.775 -19.641 -1.083 1 98.88 166 VAL B CA 1
ATOM 2918 C C . VAL B 1 166 ? -1.675 -19.422 -2.119 1 98.88 166 VAL B C 1
ATOM 2920 O O . VAL B 1 166 ? -1.29 -20.359 -2.826 1 98.88 166 VAL B O 1
ATOM 2923 N N . THR B 1 167 ? -1.263 -18.172 -2.234 1 98.88 167 THR B N 1
ATOM 2924 C CA . THR B 1 167 ? -0.083 -17.766 -2.986 1 98.88 167 THR B CA 1
ATOM 2925 C C . THR B 1 167 ? 1.101 -17.531 -2.051 1 98.88 167 THR B C 1
ATOM 2927 O O . THR B 1 167 ? 0.942 -16.953 -0.971 1 98.88 167 THR B O 1
ATOM 2930 N N . VAL B 1 168 ? 2.26 -18 -2.422 1 98.75 168 VAL B N 1
ATOM 2931 C CA . VAL B 1 168 ? 3.453 -17.844 -1.598 1 98.75 168 VAL B CA 1
ATOM 2932 C C . VAL B 1 168 ? 4.469 -16.969 -2.32 1 98.75 168 VAL B C 1
ATOM 2934 O O . VAL B 1 168 ? 4.742 -17.172 -3.506 1 98.75 168 VAL B O 1
ATOM 2937 N N . THR B 1 169 ? 4.957 -15.984 -1.594 1 98.19 169 THR B N 1
ATOM 2938 C CA . THR B 1 169 ? 6 -15.125 -2.145 1 98.19 169 THR B CA 1
ATOM 2939 C C . THR B 1 169 ? 6.918 -14.609 -1.039 1 98.19 169 THR B C 1
ATOM 2941 O O . THR B 1 169 ? 6.625 -14.781 0.146 1 98.19 169 THR B O 1
ATOM 2944 N N . GLY B 1 170 ? 8.031 -14.023 -1.466 1 94.75 170 GLY B N 1
ATOM 2945 C CA . GLY B 1 170 ? 9.008 -13.453 -0.55 1 94.75 170 GLY B CA 1
ATOM 2946 C C . GLY B 1 170 ? 10.414 -13.992 -0.759 1 94.75 170 GLY B C 1
ATOM 2947 O O . GLY B 1 170 ? 10.867 -14.859 -0.012 1 94.75 170 GLY B O 1
ATOM 2948 N N . GLY B 1 171 ? 11.062 -13.43 -1.719 1 92.06 171 GLY B N 1
ATOM 2949 C CA . GLY B 1 171 ? 12.406 -13.883 -2.043 1 92.06 171 GLY B CA 1
ATOM 2950 C C . GLY B 1 171 ? 12.477 -15.367 -2.346 1 92.06 171 GLY B C 1
ATOM 2951 O O . GLY B 1 171 ? 13.43 -16.047 -1.955 1 92.06 171 GLY B O 1
ATOM 2952 N N . LEU B 1 172 ? 11.469 -15.891 -2.895 1 95.81 172 LEU B N 1
ATOM 2953 C CA . LEU B 1 172 ? 11.367 -17.312 -3.211 1 95.81 172 LEU B CA 1
ATOM 2954 C C . LEU B 1 172 ? 12.414 -17.719 -4.242 1 95.81 172 LEU B C 1
ATOM 2956 O O . LEU B 1 172 ? 12.508 -17.109 -5.309 1 95.81 172 LEU B O 1
ATOM 2960 N N . ALA B 1 173 ? 13.211 -18.672 -3.914 1 95.38 173 ALA B N 1
ATOM 2961 C CA . ALA B 1 173 ? 14.172 -19.281 -4.82 1 95.38 173 ALA B CA 1
ATOM 2962 C C . ALA B 1 173 ? 13.758 -20.719 -5.156 1 95.38 173 ALA B C 1
ATOM 2964 O O . ALA B 1 173 ? 12.914 -21.312 -4.473 1 95.38 173 ALA B O 1
ATOM 2965 N N . LEU B 1 174 ? 14.352 -21.156 -6.219 1 96.81 174 LEU B N 1
ATOM 2966 C CA . LEU B 1 174 ? 14.039 -22.5 -6.688 1 96.81 174 LEU B CA 1
ATOM 2967 C C . LEU B 1 174 ? 14.203 -23.516 -5.562 1 96.81 174 LEU B C 1
ATOM 2969 O O . LEU B 1 174 ? 13.375 -24.422 -5.414 1 96.81 174 LEU B O 1
ATOM 2973 N N . GLU B 1 175 ? 15.195 -23.375 -4.754 1 96.75 175 GLU B N 1
ATOM 2974 C CA . GLU B 1 175 ? 15.555 -24.344 -3.717 1 96.75 175 GLU B CA 1
ATOM 2975 C C . GLU B 1 175 ? 14.547 -24.297 -2.566 1 96.75 175 GLU B C 1
ATOM 2977 O O . GLU B 1 175 ? 14.531 -25.203 -1.723 1 96.75 175 GLU B O 1
ATOM 2982 N N . ASP B 1 176 ? 13.664 -23.25 -2.482 1 97.62 176 ASP B N 1
ATOM 2983 C CA . ASP B 1 176 ? 12.68 -23.125 -1.414 1 97.62 176 ASP B CA 1
ATOM 2984 C C . ASP B 1 176 ? 11.453 -23.984 -1.692 1 97.62 176 ASP B C 1
ATOM 2986 O O . ASP B 1 176 ? 10.68 -24.297 -0.779 1 97.62 176 ASP B O 1
ATOM 2990 N N . LEU B 1 177 ? 11.188 -24.422 -2.926 1 98.31 177 LEU B N 1
ATOM 2991 C CA . LEU B 1 177 ? 9.93 -25.016 -3.359 1 98.31 177 LEU B CA 1
ATOM 2992 C C . LEU B 1 177 ? 9.617 -26.266 -2.562 1 98.31 177 LEU B C 1
ATOM 2994 O O . LEU B 1 177 ? 8.477 -26.484 -2.141 1 98.31 177 LEU B O 1
ATOM 2998 N N . PRO B 1 178 ? 10.648 -27.094 -2.266 1 98.12 178 PRO B N 1
ATOM 2999 C CA . PRO B 1 178 ? 10.359 -28.328 -1.527 1 98.12 178 PRO B CA 1
ATOM 3000 C C . PRO B 1 178 ? 9.789 -28.062 -0.134 1 98.12 178 PRO B C 1
ATOM 3002 O O . PRO B 1 178 ? 9.086 -28.906 0.423 1 98.12 178 PRO B O 1
ATOM 3005 N N . LEU B 1 179 ? 10.047 -26.906 0.484 1 97.94 179 LEU B N 1
ATOM 3006 C CA . LEU B 1 179 ? 9.555 -26.547 1.813 1 97.94 179 LEU B CA 1
ATOM 3007 C C . LEU B 1 179 ? 8.031 -26.562 1.852 1 97.94 179 LEU B C 1
ATOM 3009 O O . LEU B 1 179 ? 7.434 -26.734 2.916 1 97.94 179 LEU B O 1
ATOM 3013 N N . PHE B 1 180 ? 7.422 -26.359 0.71 1 98.25 180 PHE B N 1
ATOM 3014 C CA . PHE B 1 180 ? 5.977 -26.188 0.655 1 98.25 180 PHE B CA 1
ATOM 3015 C C . PHE B 1 180 ? 5.305 -27.438 0.096 1 98.25 180 PHE B C 1
ATOM 3017 O O . PHE B 1 180 ? 4.094 -27.438 -0.147 1 98.25 180 PHE B O 1
ATOM 3024 N N . ALA B 1 181 ? 6.09 -28.453 -0.225 1 96.69 181 ALA B N 1
ATOM 3025 C CA . ALA B 1 181 ? 5.547 -29.703 -0.764 1 96.69 181 ALA B CA 1
ATOM 3026 C C . ALA B 1 181 ? 4.449 -30.266 0.14 1 96.69 181 ALA B C 1
ATOM 3028 O O . ALA B 1 181 ? 4.574 -30.234 1.367 1 96.69 181 ALA B O 1
ATOM 3029 N N . GLY B 1 182 ? 3.395 -30.75 -0.482 1 96.12 182 GLY B N 1
ATOM 3030 C CA . GLY B 1 182 ? 2.291 -31.312 0.273 1 96.12 182 GLY B CA 1
ATOM 3031 C C . GLY B 1 182 ? 1.188 -30.312 0.566 1 96.12 182 GLY B C 1
ATOM 3032 O O . GLY B 1 182 ? 0.079 -30.703 0.942 1 96.12 182 GLY B O 1
ATOM 3033 N N . ILE B 1 183 ? 1.45 -29.062 0.542 1 98.06 183 ILE B N 1
ATOM 3034 C CA . ILE B 1 183 ? 0.438 -28.016 0.673 1 98.06 183 ILE B CA 1
ATOM 3035 C C . ILE B 1 183 ? -0.134 -27.688 -0.702 1 98.06 183 ILE B C 1
ATOM 3037 O O . ILE B 1 183 ? 0.612 -27.547 -1.674 1 98.06 183 ILE B O 1
ATOM 3041 N N . PRO B 1 184 ? -1.428 -27.656 -0.901 1 98.19 184 PRO B N 1
ATOM 3042 C CA . PRO B 1 184 ? -2.012 -27.297 -2.199 1 98.19 184 PRO B CA 1
ATOM 3043 C C . PRO B 1 184 ? -1.839 -25.828 -2.545 1 98.19 184 PRO B C 1
ATOM 3045 O O . PRO B 1 184 ? -2.818 -25.078 -2.564 1 98.19 184 PRO B O 1
ATOM 3048 N N . ILE B 1 185 ? -0.672 -25.422 -2.873 1 98.69 185 ILE B N 1
ATOM 3049 C CA . ILE B 1 185 ? -0.355 -24.047 -3.227 1 98.69 185 ILE B CA 1
ATOM 3050 C C . ILE B 1 185 ? -1.047 -23.672 -4.539 1 98.69 185 ILE B C 1
ATOM 3052 O O . ILE B 1 185 ? -1.061 -24.469 -5.484 1 98.69 185 ILE B O 1
ATOM 3056 N N . HIS B 1 186 ? -1.625 -22.484 -4.527 1 98.81 186 HIS B N 1
ATOM 3057 C CA . HIS B 1 186 ? -2.328 -21.984 -5.703 1 98.81 186 HIS B CA 1
ATOM 3058 C C . HIS B 1 186 ? -1.365 -21.328 -6.68 1 98.81 186 HIS B C 1
ATOM 3060 O O . HIS B 1 186 ? -1.447 -21.547 -7.891 1 98.81 186 HIS B O 1
ATOM 3066 N N . VAL B 1 187 ? -0.493 -20.469 -6.191 1 98.88 187 VAL B N 1
ATOM 3067 C CA . VAL B 1 187 ? 0.449 -19.719 -7.004 1 98.88 187 VAL B CA 1
ATOM 3068 C C . VAL B 1 187 ? 1.777 -19.578 -6.266 1 98.88 187 VAL B C 1
ATOM 3070 O O . VAL B 1 187 ? 1.798 -19.375 -5.047 1 98.88 187 VAL B O 1
ATOM 3073 N N . PHE B 1 188 ? 2.852 -19.672 -6.949 1 98.88 188 PHE B N 1
ATOM 3074 C CA . PHE B 1 188 ? 4.156 -19.219 -6.496 1 98.88 188 PHE B CA 1
ATOM 3075 C C . PHE B 1 188 ? 4.555 -17.938 -7.211 1 98.88 188 PHE B C 1
ATOM 3077 O O . PHE B 1 188 ? 4.477 -17.844 -8.438 1 98.88 188 PHE B O 1
ATOM 3084 N N . ILE B 1 189 ? 4.938 -16.953 -6.457 1 98.75 189 ILE B N 1
ATOM 3085 C CA . ILE B 1 189 ? 5.414 -15.695 -7.031 1 98.75 189 ILE B CA 1
ATOM 3086 C C . ILE B 1 189 ? 6.934 -15.617 -6.902 1 98.75 189 ILE B C 1
ATOM 3088 O O . ILE B 1 189 ? 7.477 -15.719 -5.801 1 98.75 189 ILE B O 1
ATOM 3092 N N . ALA B 1 190 ? 7.566 -15.445 -7.98 1 97.44 190 ALA B N 1
ATOM 3093 C CA . ALA B 1 190 ? 9 -15.195 -8.023 1 97.44 190 ALA B CA 1
ATOM 3094 C C . ALA B 1 190 ? 9.312 -13.875 -8.727 1 97.44 190 ALA B C 1
ATOM 3096 O O . ALA B 1 190 ? 8.734 -13.578 -9.781 1 97.44 190 ALA B O 1
ATOM 3097 N N . GLY B 1 191 ? 10.102 -13.078 -8.117 1 96 191 GLY B N 1
ATOM 3098 C CA . GLY B 1 191 ? 10.539 -11.828 -8.711 1 96 191 GLY B CA 1
ATOM 3099 C C . GLY B 1 191 ? 12 -11.844 -9.117 1 96 191 GLY B C 1
ATOM 3100 O O . GLY B 1 191 ? 12.352 -12.305 -10.211 1 96 191 GLY B O 1
ATOM 3101 N N . ARG B 1 192 ? 12.906 -11.57 -8.258 1 94.19 192 ARG B N 1
ATOM 3102 C CA . ARG B 1 192 ? 14.336 -11.438 -8.492 1 94.19 192 ARG B CA 1
ATOM 3103 C C . ARG B 1 192 ? 14.945 -12.758 -8.953 1 94.19 192 ARG B C 1
ATOM 3105 O O . ARG B 1 192 ? 15.844 -12.773 -9.797 1 94.19 192 ARG B O 1
ATOM 3112 N N . SER B 1 193 ? 14.461 -13.844 -8.406 1 96.12 193 SER B N 1
ATOM 3113 C CA . SER B 1 193 ? 15.023 -15.156 -8.711 1 96.12 193 SER B CA 1
ATOM 3114 C C . SER B 1 193 ? 14.781 -15.531 -10.172 1 96.12 193 SER B C 1
ATOM 3116 O O . SER B 1 193 ? 15.43 -16.438 -10.695 1 96.12 193 SER B O 1
ATOM 3118 N N . ILE B 1 194 ? 13.844 -14.836 -10.812 1 96.94 194 ILE B N 1
ATOM 3119 C CA . ILE B 1 194 ? 13.617 -15.062 -12.234 1 96.94 194 ILE B CA 1
ATOM 3120 C C . ILE B 1 194 ? 14.156 -13.883 -13.039 1 96.94 194 ILE B C 1
ATOM 3122 O O . ILE B 1 194 ? 15.047 -14.047 -13.867 1 96.94 194 ILE B O 1
ATOM 3126 N N . ARG B 1 195 ? 13.75 -12.648 -12.672 1 94.75 195 ARG B N 1
ATOM 3127 C CA . ARG B 1 195 ? 14.07 -11.445 -13.43 1 94.75 195 ARG B CA 1
ATOM 3128 C C . ARG B 1 195 ? 15.57 -11.203 -13.469 1 94.75 195 ARG B C 1
ATOM 3130 O O . ARG B 1 195 ? 16.109 -10.758 -14.484 1 94.75 195 ARG B O 1
ATOM 3137 N N . ASP B 1 196 ? 16.266 -11.516 -12.344 1 93.94 196 ASP B N 1
ATOM 3138 C CA . ASP B 1 196 ? 17.672 -11.133 -12.211 1 93.94 196 ASP B CA 1
ATOM 3139 C C . ASP B 1 196 ? 18.594 -12.32 -12.461 1 93.94 196 ASP B C 1
ATOM 3141 O O . ASP B 1 196 ? 19.812 -12.195 -12.352 1 93.94 196 ASP B O 1
ATOM 3145 N N . ALA B 1 197 ? 18.047 -13.461 -12.812 1 96.06 197 ALA B N 1
ATOM 3146 C CA . ALA B 1 197 ? 18.844 -14.641 -13.141 1 96.06 197 ALA B CA 1
ATOM 3147 C C . ALA B 1 197 ? 19.672 -14.414 -14.406 1 96.06 197 ALA B C 1
ATOM 3149 O O . ALA B 1 197 ? 19.359 -13.539 -15.211 1 96.06 197 ALA B O 1
ATOM 3150 N N . ALA B 1 198 ? 20.734 -15.219 -14.531 1 96.38 198 ALA B N 1
ATOM 3151 C CA . ALA B 1 198 ? 21.547 -15.164 -15.742 1 96.38 198 ALA B CA 1
ATOM 3152 C C . ALA B 1 198 ? 20.703 -15.375 -17 1 96.38 198 ALA B C 1
ATOM 3154 O O . ALA B 1 198 ? 20.906 -14.695 -18 1 96.38 198 ALA B O 1
ATOM 3155 N N . SER B 1 199 ? 19.875 -16.297 -16.922 1 97.5 199 SER B N 1
ATOM 3156 C CA . SER B 1 199 ? 18.859 -16.516 -17.938 1 97.5 199 SER B CA 1
ATOM 3157 C C . SER B 1 199 ? 17.469 -16.531 -17.312 1 97.5 199 SER B C 1
ATOM 3159 O O . SER B 1 199 ? 17.031 -17.562 -16.797 1 97.5 199 SER B O 1
ATOM 3161 N N . PRO B 1 200 ? 16.734 -15.438 -17.453 1 97.56 200 PRO B N 1
ATOM 3162 C CA . PRO B 1 200 ? 15.383 -15.383 -16.875 1 97.56 200 PRO B CA 1
ATOM 3163 C C . PRO B 1 200 ? 14.469 -16.469 -17.438 1 97.56 200 PRO B C 1
ATOM 3165 O O . PRO B 1 200 ? 13.672 -17.047 -16.703 1 97.56 200 PRO B O 1
ATOM 3168 N N . VAL B 1 201 ? 14.656 -16.766 -18.688 1 98.25 201 VAL B N 1
ATOM 3169 C CA . VAL B 1 201 ? 13.836 -17.797 -19.328 1 98.25 201 VAL B CA 1
ATOM 3170 C C . VAL B 1 201 ? 14.102 -19.156 -18.688 1 98.25 201 VAL B C 1
ATOM 3172 O O . VAL B 1 201 ? 13.164 -19.859 -18.328 1 98.25 201 VAL B O 1
ATOM 3175 N N . GLU B 1 202 ? 15.359 -19.438 -18.547 1 98.38 202 GLU B N 1
ATOM 3176 C CA . GLU B 1 202 ? 15.719 -20.734 -17.969 1 98.38 202 GLU B CA 1
ATOM 3177 C C . GLU B 1 202 ? 15.281 -20.828 -16.516 1 98.38 202 GLU B C 1
ATOM 3179 O O . GLU B 1 202 ? 14.859 -21.891 -16.047 1 98.38 202 GLU B O 1
ATOM 3184 N N . ALA B 1 203 ? 15.414 -19.734 -15.82 1 98.38 203 ALA B N 1
ATOM 3185 C CA . ALA B 1 203 ? 14.969 -19.719 -14.43 1 98.38 203 ALA B CA 1
ATOM 3186 C C . ALA B 1 203 ? 13.477 -20.016 -14.32 1 98.38 203 ALA B C 1
ATOM 3188 O O . ALA B 1 203 ? 13.062 -20.844 -13.5 1 98.38 203 ALA B O 1
ATOM 3189 N N . ALA B 1 204 ? 12.695 -19.375 -15.148 1 98.5 204 ALA B N 1
ATOM 3190 C CA . ALA B 1 204 ? 11.258 -19.609 -15.148 1 98.5 204 ALA B CA 1
ATOM 3191 C C . ALA B 1 204 ? 10.93 -21.062 -15.484 1 98.5 204 ALA B C 1
ATOM 3193 O O . ALA B 1 204 ? 10.07 -21.672 -14.844 1 98.5 204 ALA B O 1
ATOM 3194 N N . ARG B 1 205 ? 11.633 -21.594 -16.453 1 98.56 205 ARG B N 1
ATOM 3195 C CA . ARG B 1 205 ? 11.406 -22.969 -16.875 1 98.56 205 ARG B CA 1
ATOM 3196 C C . ARG B 1 205 ? 11.773 -23.938 -15.758 1 98.56 205 ARG B C 1
ATOM 3198 O O . ARG B 1 205 ? 11.094 -24.953 -15.562 1 98.56 205 ARG B O 1
ATOM 3205 N N . GLN B 1 206 ? 12.836 -23.625 -15.055 1 98.56 206 GLN B N 1
ATOM 3206 C CA . GLN B 1 206 ? 13.227 -24.469 -13.93 1 98.56 206 GLN B CA 1
ATOM 3207 C C . GLN B 1 206 ? 12.18 -24.438 -12.82 1 98.56 206 GLN B C 1
ATOM 3209 O O . GLN B 1 206 ? 11.891 -25.469 -12.203 1 98.56 206 GLN B O 1
ATOM 3214 N N . PHE B 1 207 ? 11.672 -23.297 -12.531 1 98.62 207 PHE B N 1
ATOM 3215 C CA . PHE B 1 207 ? 10.586 -23.188 -11.562 1 98.62 207 PHE B CA 1
ATOM 3216 C C . PHE B 1 207 ? 9.406 -24.062 -11.969 1 98.62 207 PHE B C 1
ATOM 3218 O O . PHE B 1 207 ? 8.883 -24.828 -11.164 1 98.62 207 PHE B O 1
ATOM 3225 N N . LYS B 1 208 ? 8.992 -23.938 -13.234 1 98.12 208 LYS B N 1
ATOM 3226 C CA . LYS B 1 208 ? 7.859 -24.719 -13.734 1 98.12 208 LYS B CA 1
ATOM 3227 C C . LYS B 1 208 ? 8.117 -26.203 -13.617 1 98.12 208 LYS B C 1
ATOM 3229 O O . LYS B 1 208 ? 7.23 -26.969 -13.242 1 98.12 208 LYS B O 1
ATOM 3234 N N . ARG B 1 209 ? 9.297 -26.609 -13.969 1 98.25 209 ARG B N 1
ATOM 3235 C CA . ARG B 1 209 ? 9.664 -28.016 -13.891 1 98.25 209 ARG B CA 1
ATOM 3236 C C . ARG B 1 209 ? 9.609 -28.516 -12.445 1 98.25 209 ARG B C 1
ATOM 3238 O O . ARG B 1 209 ? 9.094 -29.609 -12.18 1 98.25 209 ARG B O 1
ATOM 3245 N N . SER B 1 210 ? 10.203 -27.734 -11.57 1 98.38 210 SER B N 1
ATOM 3246 C CA . SER B 1 210 ? 10.211 -28.109 -10.164 1 98.38 210 SER B CA 1
ATOM 3247 C C . SER B 1 210 ? 8.797 -28.188 -9.602 1 98.38 210 SER B C 1
ATOM 3249 O O . SER B 1 210 ? 8.484 -29.094 -8.812 1 98.38 210 SER B O 1
ATOM 3251 N N . ILE B 1 211 ? 7.949 -27.234 -9.961 1 98.44 211 ILE B N 1
ATOM 3252 C CA . ILE B 1 211 ? 6.555 -27.234 -9.531 1 98.44 211 ILE B CA 1
ATOM 3253 C C . ILE B 1 211 ? 5.867 -28.516 -10.023 1 98.44 211 ILE B C 1
ATOM 3255 O O . ILE B 1 211 ? 5.18 -29.188 -9.258 1 98.44 211 ILE B O 1
ATOM 3259 N N . ALA B 1 212 ? 6.078 -28.859 -11.312 1 97.88 212 ALA B N 1
ATOM 3260 C CA . ALA B 1 212 ? 5.48 -30.062 -11.891 1 97.88 212 ALA B CA 1
ATOM 3261 C C . ALA B 1 212 ? 5.969 -31.312 -11.18 1 97.88 212 ALA B C 1
ATOM 3263 O O . ALA B 1 212 ? 5.199 -32.25 -10.961 1 97.88 212 ALA B O 1
ATOM 3264 N N . GLN B 1 213 ? 7.195 -31.281 -10.844 1 97.62 213 GLN B N 1
ATOM 3265 C CA . GLN B 1 213 ? 7.789 -32.438 -10.195 1 97.62 213 GLN B CA 1
ATOM 3266 C C . GLN B 1 213 ? 7.23 -32.625 -8.781 1 97.62 213 GLN B C 1
ATOM 3268 O O . GLN B 1 213 ? 6.965 -33.75 -8.359 1 97.62 213 GLN B O 1
ATOM 3273 N N . LEU B 1 214 ? 7.07 -31.578 -8.094 1 97.88 214 LEU B N 1
ATOM 3274 C CA . LEU B 1 214 ? 6.707 -31.641 -6.68 1 97.88 214 LEU B CA 1
ATOM 3275 C C . LEU B 1 214 ? 5.195 -31.75 -6.512 1 97.88 214 LEU B C 1
ATOM 3277 O O . LEU B 1 214 ? 4.715 -32.312 -5.527 1 97.88 214 LEU B O 1
ATOM 3281 N N . TRP B 1 215 ? 4.398 -31.25 -7.426 1 96.94 215 TRP B N 1
ATOM 3282 C CA . TRP B 1 215 ? 2.951 -31.203 -7.266 1 96.94 215 TRP B CA 1
ATOM 3283 C C . TRP B 1 215 ? 2.256 -32.031 -8.344 1 96.94 215 TRP B C 1
ATOM 3285 O O . TRP B 1 215 ? 1.03 -32.156 -8.336 1 96.94 215 TRP B O 1
ATOM 3295 N N . GLY B 1 216 ? 2.941 -32.375 -9.328 1 89.19 216 GLY B N 1
ATOM 3296 C CA . GLY B 1 216 ? 2.375 -33.188 -10.391 1 89.19 216 GLY B CA 1
ATOM 3297 C C . GLY B 1 216 ? 2.438 -34.688 -10.102 1 89.19 216 GLY B C 1
ATOM 3298 O O . GLY B 1 216 ? 3.133 -35.125 -9.18 1 89.19 216 GLY B O 1
#

Solvent-accessible surface area (backbone atoms only — not comparable to full-atom values): 21425 Å² total; per-residue (Å²): 124,83,63,54,40,42,28,39,41,40,63,32,62,41,65,72,58,38,48,60,49,42,74,62,32,54,87,60,41,52,28,46,28,40,17,49,48,21,29,44,38,43,5,39,56,52,40,32,51,52,28,67,76,39,70,88,42,47,28,29,38,38,69,47,39,48,50,46,17,44,62,54,43,42,53,40,44,76,29,54,30,41,30,37,28,29,30,53,19,27,38,69,52,16,54,45,33,26,41,56,45,21,54,79,69,77,34,44,51,28,39,32,45,40,52,52,76,55,71,69,55,52,51,49,40,48,74,68,64,52,46,34,34,30,50,32,47,42,54,32,45,39,76,72,65,52,70,94,43,70,67,53,49,51,48,53,46,49,45,40,72,74,65,35,42,34,25,45,32,44,85,41,43,78,86,52,55,71,75,50,56,87,50,85,46,42,30,41,38,30,33,62,57,24,74,69,35,96,45,34,49,58,39,34,49,50,45,52,51,50,49,45,63,64,59,93,123,83,63,55,40,41,27,39,42,40,61,31,63,42,64,72,59,38,48,61,50,41,73,62,31,53,89,60,40,52,28,45,27,41,16,49,48,22,30,44,37,44,6,38,57,54,40,31,52,51,27,68,76,38,71,90,43,48,28,29,38,38,69,48,40,47,50,45,18,44,61,53,43,42,54,41,43,76,30,55,30,40,30,38,29,28,30,54,19,27,38,68,51,16,53,48,33,26,41,56,46,21,56,77,68,76,34,44,49,29,38,33,46,38,52,51,76,54,71,68,56,52,52,50,40,48,74,68,65,51,48,34,33,28,50,33,47,44,55,32,45,38,77,72,65,53,69,93,43,69,68,53,49,50,48,54,46,49,45,39,72,74,63,34,43,33,25,44,34,45,84,42,44,76,86,52,53,70,76,52,57,90,49,85,47,44,29,41,38,30,34,61,56,23,73,68,35,97,45,34,50,58,38,34,48,50,46,52,50,51,47,44,63,66,58,94

Foldseek 3Di:
DDFAFEEEEDLDQELVLSVVLCVACVVLGQEYEPHCNNCVRPNLLSLLVVCVVPVNHQYEYAVQAQDPLQVVLLSNVVSVHQEYEHEQNHDLVSVLNNQVNNVVSVHAYEYEDEDDHDVVSLLSCVVSPHAAYEDEDDQVVVVVPDDDDPVSLVVQQVSVVSRHQYEYYYQDELVCVLSNQPRNHHYYYDYCNQSVDPRNNVSSNSSVVSSVVRVD/DDFAFEEEEDLDQELVLSVVLCVQCVVLGQEYEPHCNNCVRPNLLSLLVVCVVPVNHQYEYANQAQDPLQVVLLSNVVSVHQEYEHEQNHDLVSLLNNQVNNVVSVHAYEYEDEDDHDVVSLLSCVVSPHAAYEDEDDQVVVVVPDDDDPVSLVVQQVSVVSRHQYEYYYQDALVCVLVNQPRNHHYYYDYCNQSVDPRNNVRSNSSVVSSVVRPD

Secondary structure (DSSP, 8-state):
-PPPEEEEEE--SSHHHHHHHHHHHGGG-SEEEE-HHHHHHHTTHHHHHHHHH-TTSEEEEEEEE-S-HHHHHHHHHHTT-SEEEEETTS-HHHHHHHHHHHHHTT-EEEEEEES---HHHHHHHHHHT--EEEEE--HHHHHTT----HHHHHHHHHHHHTT-EEEEESS--GGGGGGGTTS---EEEESHHHHTSSSHHHHHHHHHHHHHHHH-/-PPPEEEEEE--SSHHHHHHHHHHHGGG-SEEEE-HHHHHHHTTHHHHHHHHH-TTSEEEEEEEE-S-HHHHHHHHHHTT-SEEEEETTS-HHHHHHHHHHHHHTT-EEEEEEES---HHHHHHHHHHT--EEEEE--HHHHHTT----HHHHHHHHHHHHTT-EEEEESS--GGGGGGGTTS--SEEEESHHHHTSSSHHHHHHHHHHHHHHHH-

Radius of gyration: 21.17 Å; Cα contacts (8 Å, |Δi|>4): 928; chains: 2; bounding box: 43×63×50 Å

InterPro domains:
  IPR001754 Orotidine 5'-phosphate decarboxylase domain [PF00215] (4-207)
  IPR001754 Orotidine 5'-phosphate decarboxylase domain [SM00934] (5-207)
  IPR011060 Ribulose-phosphate binding barrel [SSF51366] (2-215)
  IPR013785 Aldolase-type TIM barrel [G3DSA:3.20.20.70] (5-214)
  IPR041710 HPS/KGPDC domain [cd04726] (4-207)

Sequence (432 aa):
MSLPMLQVALDNQTLASAYETTRLIAEEVDIIEVGTILCVGEGVRAVRDLKALYPHKIVLADAKIADAGKILSRMCFEANADWVTVICCADINTAKGALDVAKEFNGDVQIELTGFWTWEQAQAWREAGIQQVVYHRSRDAQAAGAAWSEADISAIKRLSDMGFKVTVTGGLALEDLPLFAGIPIHVFIAGRSIRDAASPVEAARQFKRSIAQLWGMSLPMLQVALDNQTLASAYETTRLIAEEVDIIEVGTILCVGEGVRAVRDLKALYPHKIVLADAKIADAGKILSRMCFEANADWVTVICCADINTAKGALDVAKEFNGDVQIELTGFWTWEQAQAWREAGIQQVVYHRSRDAQAAGAAWSEADISAIKRLSDMGFKVTVTGGLALEDLPLFAGIPIHVFIAGRSIRDAASPVEAARQFKRSIAQLWG

Organism: Klebsiella variicola (NCBI:txid244366)

Nearest PDB structures (foldseek):
  1kv8-assembly1_B  TM=9.988E-01  e=1.842E-39  Escherichia coli
  1xbz-assembly1_B  TM=9.984E-01  e=1.842E-39  Escherichia coli
  1so6-assembly1_A  TM=9.999E-01  e=3.253E-39  Escherichia coli
  1so5-assembly1_B  TM=9.981E-01  e=1.510E-38  Escherichia coli
  1so3-assembly1_B  TM=9.953E-01  e=3.348E-38  Escherichia coli

pLDDT: mean 97.63, std 2.98, range [62.78, 98.94]